Protein 3MGG (pdb70)

Radius of gyration: 24.89 Å; Cα contacts (8 Å, |Δi|>4): 1044; chains: 2; bounding box: 44×54×72 Å

Organism: Methanosarcina mazei (strain ATCC BAA-159 / DSM 3647 / Goe1 / Go1 / JCM 11833 / OCM 88) (NCBI:txid192952)

Solvent-accessible surface area: 22513 Å² total

Structure (mmCIF, N/CA/C/O backbone):
data_3MGG
#
_entry.id   3MGG
#
_cell.length_a   46.805
_cell.length_b   56.019
_cell.length_c   234.607
_cell.angle_alpha   90.00
_cell.angle_beta   90.00
_cell.angle_gamma   90.00
#
_symmetry.space_group_name_H-M   'P 21 21 21'
#
loop_
_entity.id
_entity.type
_entity.pdbx_description
1 polymer Methyltransferase
2 water water
#
loop_
_atom_site.group_PDB
_atom_site.id
_atom_site.type_symbol
_atom_site.label_atom_id
_atom_site.label_alt_id
_atom_site.label_comp_id
_atom_site.label_asym_id
_atom_site.label_entity_id
_atom_site.label_seq_id
_atom_site.pdbx_PDB_ins_code
_atom_site.Cartn_x
_atom_site.Cartn_y
_atom_site.Cartn_z
_atom_site.occupancy
_atom_site.B_iso_or_equiv
_atom_site.auth_seq_id
_atom_site.auth_comp_id
_atom_site.auth_asym_id
_atom_site.auth_atom_id
_atom_site.pdbx_PDB_model_num
ATOM 1 N N . GLU A 1 23 ? 14.537 37.710 40.450 1.00 41.11 21 GLU A N 1
ATOM 2 C CA . GLU A 1 23 ? 14.979 37.622 39.023 1.00 40.13 21 GLU A CA 1
ATOM 3 C C . GLU A 1 23 ? 13.785 37.412 38.125 1.00 38.56 21 GLU A C 1
ATOM 4 O O . GLU A 1 23 ? 12.690 37.890 38.416 1.00 37.18 21 GLU A O 1
ATOM 5 N N . THR A 1 24 ? 13.976 36.694 37.028 1.00 39.40 22 THR A N 1
ATOM 6 C CA . THR A 1 24 ? 12.855 36.466 36.133 1.00 38.82 22 THR A CA 1
ATOM 7 C C . THR A 1 24 ? 11.735 35.654 36.774 1.00 36.54 22 THR A C 1
ATOM 8 O O . THR A 1 24 ? 10.576 35.909 36.479 1.00 36.25 22 THR A O 1
ATOM 12 N N . LEU A 1 25 ? 12.056 34.696 37.645 1.00 35.41 23 LEU A N 1
ATOM 13 C CA . LEU A 1 25 ? 10.997 33.914 38.280 1.00 33.05 23 LEU A CA 1
ATOM 14 C C . LEU A 1 25 ? 10.262 34.823 39.264 1.00 30.24 23 LEU A C 1
ATOM 15 O O . LEU A 1 25 ? 9.038 34.793 39.353 1.00 28.66 23 LEU A O 1
ATOM 20 N N . GLU A 1 26 ? 11.014 35.636 40.000 1.00 29.60 24 GLU A N 1
ATOM 21 C CA . GLU A 1 26 ? 10.413 36.571 40.938 1.00 28.36 24 GLU A CA 1
ATOM 22 C C . GLU A 1 26 ? 9.511 37.545 40.181 1.00 27.88 24 GLU A C 1
ATOM 23 O O . GLU A 1 26 ? 8.398 37.843 40.615 1.00 27.40 24 GLU A O 1
ATOM 29 N N . LYS A 1 27 ? 9.990 38.035 39.043 1.00 26.11 25 LYS A N 1
ATOM 30 C CA . LYS A 1 27 ? 9.200 38.966 38.251 1.00 27.77 25 LYS A CA 1
ATOM 31 C C . LYS A 1 27 ? 8.071 38.246 37.524 1.00 25.88 25 LYS A C 1
ATOM 32 O O . LYS A 1 27 ? 6.967 38.768 37.410 1.00 25.72 25 LYS A O 1
ATOM 38 N N . LEU A 1 28 ? 8.345 37.043 37.037 1.00 22.54 26 LEU A N 1
ATOM 39 C CA . LEU A 1 28 ? 7.330 36.279 36.326 1.00 21.31 26 LEU A CA 1
ATOM 40 C C . LEU A 1 28 ? 6.101 36.022 37.193 1.00 18.37 26 LEU A C 1
ATOM 41 O O . LEU A 1 28 ? 4.973 36.216 36.754 1.00 18.85 26 LEU A O 1
ATOM 46 N N . LEU A 1 29 ? 6.318 35.605 38.433 1.00 15.58 27 LEU A N 1
ATOM 47 C CA . LEU A 1 29 ? 5.193 35.282 39.299 1.00 16.06 27 LEU A CA 1
ATOM 48 C C . LEU A 1 29 ? 4.634 36.389 40.181 1.00 16.65 27 LEU A C 1
ATOM 49 O O . LEU A 1 29 ? 3.451 36.367 40.521 1.00 17.37 27 LEU A O 1
ATOM 54 N N . HIS A 1 30 ? 5.459 37.365 40.536 1.00 18.63 28 HIS A N 1
ATOM 55 C CA . HIS A 1 30 ? 5.003 38.396 41.462 1.00 21.43 28 HIS A CA 1
ATOM 56 C C . HIS A 1 30 ? 4.916 39.837 40.988 1.00 23.51 28 HIS A C 1
ATOM 57 O O . HIS A 1 30 ? 4.401 40.687 41.711 1.00 24.95 28 HIS A O 1
ATOM 64 N N . HIS A 1 31 ? 5.396 40.114 39.783 1.00 25.75 29 HIS A N 1
ATOM 65 C CA . HIS A 1 31 ? 5.392 41.478 39.266 1.00 28.08 29 HIS A CA 1
ATOM 66 C C . HIS A 1 31 ? 4.054 42.204 39.353 1.00 28.26 29 HIS A C 1
ATOM 67 O O . HIS A 1 31 ? 4.011 43.388 39.689 1.00 30.03 29 HIS A O 1
ATOM 74 N N . ASP A 1 32 ? 2.968 41.497 39.068 1.00 27.89 30 ASP A N 1
ATOM 75 C CA . ASP A 1 32 ? 1.647 42.105 39.084 1.00 27.61 30 ASP A CA 1
ATOM 76 C C . ASP A 1 32 ? 0.886 42.037 40.408 1.00 26.94 30 ASP A C 1
ATOM 77 O O . ASP A 1 32 ? -0.236 42.533 40.504 1.00 28.59 30 ASP A O 1
ATOM 82 N N . THR A 1 33 ? 1.473 41.427 41.432 1.00 25.18 31 THR A N 1
ATOM 83 C CA . THR A 1 33 ? 0.790 41.377 42.718 1.00 23.94 31 THR A CA 1
ATOM 84 C C . THR A 1 33 ? 1.212 42.583 43.543 1.00 23.03 31 THR A C 1
ATOM 85 O O . THR A 1 33 ? 2.156 42.527 44.328 1.00 20.75 31 THR A O 1
ATOM 89 N N . VAL A 1 34 ? 0.503 43.681 43.321 1.00 22.63 32 VAL A N 1
ATOM 90 C CA . VAL A 1 34 ? 0.748 44.936 44.004 1.00 22.65 32 VAL A CA 1
ATOM 91 C C . VAL A 1 34 ? -0.613 45.438 44.440 1.00 22.82 32 VAL A C 1
ATOM 92 O O . VAL A 1 34 ? -1.468 45.737 43.608 1.00 24.73 32 VAL A O 1
ATOM 96 N N . TYR A 1 35 ? -0.809 45.515 45.749 1.00 19.52 33 TYR A N 1
ATOM 97 C CA . TYR A 1 35 ? -2.066 45.960 46.332 1.00 20.51 33 TYR A CA 1
ATOM 98 C C . TYR A 1 35 ? -2.026 47.449 46.656 1.00 22.05 33 TYR A C 1
ATOM 99 O O . TYR A 1 35 ? -0.956 48.059 46.681 1.00 21.59 33 TYR A O 1
ATOM 108 N N . PRO A 1 36 ? -3.199 48.056 46.903 1.00 22.76 34 PRO A N 1
ATOM 109 C CA . PRO A 1 36 ? -3.264 49.481 47.231 1.00 22.68 34 PRO A CA 1
ATOM 110 C C . PRO A 1 36 ? -2.522 49.736 48.540 1.00 22.42 34 PRO A C 1
ATOM 111 O O . PRO A 1 36 ? -2.388 48.840 49.370 1.00 20.99 34 PRO A O 1
ATOM 115 N N . PRO A 1 37 ? -2.032 50.965 48.742 1.00 22.53 35 PRO A N 1
ATOM 116 C CA . PRO A 1 37 ? -1.314 51.274 49.980 1.00 21.91 35 PRO A CA 1
ATOM 117 C C . PRO A 1 37 ? -2.247 51.093 51.169 1.00 20.72 35 PRO A C 1
ATOM 118 O O . PRO A 1 37 ? -3.416 51.468 51.101 1.00 23.20 35 PRO A O 1
ATOM 122 N N . GLY A 1 38 ? -1.736 50.494 52.242 1.00 20.22 36 GLY A N 1
ATOM 123 C CA . GLY A 1 38 ? -2.533 50.289 53.438 1.00 18.41 36 GLY A CA 1
ATOM 124 C C . GLY A 1 38 ? -3.438 49.071 53.456 1.00 17.33 36 GLY A C 1
ATOM 125 O O . GLY A 1 38 ? -4.141 48.837 54.436 1.00 19.16 36 GLY A O 1
ATOM 126 N N . ALA A 1 39 ? -3.426 48.286 52.388 1.00 16.43 37 ALA A N 1
ATOM 127 C CA . ALA A 1 39 ? -4.269 47.101 52.324 1.00 15.14 37 ALA A CA 1
ATOM 128 C C . ALA A 1 39 ? -3.855 46.059 53.363 1.00 16.15 37 ALA A C 1
ATOM 129 O O . ALA A 1 39 ? -2.663 45.849 53.610 1.00 15.85 37 ALA A O 1
ATOM 131 N N . LYS A 1 40 ? -4.848 45.428 53.982 1.00 13.92 38 LYS A N 1
ATOM 132 C CA . LYS A 1 40 ? -4.604 44.391 54.973 1.00 15.38 38 LYS A CA 1
ATOM 133 C C . LYS A 1 40 ? -4.568 43.089 54.185 1.00 14.08 38 LYS A C 1
ATOM 134 O O . LYS A 1 40 ? -5.585 42.635 53.657 1.00 12.48 38 LYS A O 1
ATOM 140 N N . VAL A 1 41 ? -3.384 42.503 54.102 1.00 12.82 39 VAL A N 1
ATOM 141 C CA . VAL A 1 41 ? -3.200 41.290 53.316 1.00 12.96 39 VAL A CA 1
ATOM 142 C C . VAL A 1 41 ? -2.814 40.078 54.153 1.00 13.90 39 VAL A C 1
ATOM 143 O O . VAL A 1 41 ? -1.920 40.150 54.992 1.00 15.12 39 VAL A O 1
ATOM 147 N N . LEU A 1 42 ? -3.510 38.969 53.930 1.00 14.55 40 LEU A N 1
ATOM 148 C CA . LEU A 1 42 ? -3.208 37.738 54.642 1.00 13.55 40 LEU A CA 1
ATOM 149 C C . LEU A 1 42 ? -2.480 36.789 53.697 1.00 13.31 40 LEU A C 1
ATOM 150 O O . LEU A 1 42 ? -3.005 36.451 52.635 1.00 11.86 40 LEU A O 1
ATOM 155 N N . GLU A 1 43 ? -1.263 36.395 54.064 1.00 13.39 41 GLU A N 1
ATOM 156 C CA . GLU A 1 43 ? -0.507 35.436 53.269 1.00 15.09 41 GLU A CA 1
ATOM 157 C C . GLU A 1 43 ? -0.774 34.097 53.961 1.00 16.98 41 GLU A C 1
ATOM 158 O O . GLU A 1 43 ? -0.275 33.850 55.056 1.00 16.15 41 GLU A O 1
ATOM 164 N N . ALA A 1 44 ? -1.572 33.254 53.307 1.00 18.64 42 ALA A N 1
ATOM 165 C CA . ALA A 1 44 ? -1.996 31.944 53.818 1.00 21.51 42 ALA A CA 1
ATOM 166 C C . ALA A 1 44 ? -0.957 30.988 54.411 1.00 23.65 42 ALA A C 1
ATOM 167 O O . ALA A 1 44 ? -1.076 30.583 55.560 1.00 30.19 42 ALA A O 1
ATOM 169 N N . GLY A 1 45 ? 0.036 30.589 53.631 1.00 25.02 43 GLY A N 1
ATOM 170 C CA . GLY A 1 45 ? 1.039 29.674 54.154 1.00 20.89 43 GLY A CA 1
ATOM 171 C C . GLY A 1 45 ? 2.416 30.154 53.758 1.00 20.73 43 GLY A C 1
ATOM 172 O O . GLY A 1 45 ? 2.993 29.680 52.779 1.00 20.68 43 GLY A O 1
ATOM 173 N N . CYS A 1 46 ? 2.949 31.091 54.533 1.00 17.60 44 CYS A N 1
ATOM 174 C CA . CYS A 1 46 ? 4.249 31.688 54.250 1.00 17.36 44 CYS A CA 1
ATOM 175 C C . CYS A 1 46 ? 5.436 30.744 54.351 1.00 17.76 44 CYS A C 1
ATOM 176 O O . CYS A 1 46 ? 6.504 31.036 53.817 1.00 18.29 44 CYS A O 1
ATOM 179 N N . GLY A 1 47 ? 5.260 29.629 55.050 1.00 18.35 45 GLY A N 1
ATOM 180 C CA . GLY A 1 47 ? 6.353 28.689 55.198 1.00 19.25 45 GLY A CA 1
ATOM 181 C C . GLY A 1 47 ? 7.594 29.370 55.743 1.00 19.63 45 GLY A C 1
ATOM 182 O O . GLY A 1 47 ? 7.557 29.984 56.807 1.00 19.04 45 GLY A O 1
ATOM 183 N N . ILE A 1 48 ? 8.683 29.279 54.986 1.00 20.57 46 ILE A N 1
ATOM 184 C CA . ILE A 1 48 ? 9.977 29.849 55.355 1.00 22.34 46 ILE A CA 1
ATOM 185 C C . ILE A 1 48 ? 10.157 31.332 54.982 1.00 21.94 46 ILE A C 1
ATOM 186 O O . ILE A 1 48 ? 11.237 31.906 55.151 1.00 19.34 46 ILE A O 1
ATOM 191 N N . GLY A 1 49 ? 9.094 31.951 54.479 1.00 20.92 47 GLY A N 1
ATOM 192 C CA . GLY A 1 49 ? 9.162 33.359 54.123 1.00 19.03 47 GLY A CA 1
ATOM 193 C C . GLY A 1 49 ? 9.738 33.667 52.757 1.00 19.85 47 GLY A C 1
ATOM 194 O O . GLY A 1 49 ? 10.012 34.827 52.443 1.00 19.63 47 GLY A O 1
ATOM 195 N N . ALA A 1 50 ? 9.915 32.638 51.936 1.00 18.36 48 ALA A N 1
ATOM 196 C CA . ALA A 1 50 ? 10.467 32.819 50.597 1.00 19.23 48 ALA A CA 1
ATOM 197 C C . ALA A 1 50 ? 9.659 33.821 49.759 1.00 19.74 48 ALA A C 1
ATOM 198 O O . ALA A 1 50 ? 10.235 34.678 49.085 1.00 21.06 48 ALA A O 1
ATOM 200 N N . GLN A 1 51 ? 8.332 33.716 49.791 1.00 17.23 49 GLN A N 1
ATOM 201 C CA . GLN A 1 51 ? 7.497 34.640 49.031 1.00 17.31 49 GLN A CA 1
ATOM 202 C C . GLN A 1 51 ? 7.144 35.867 49.862 1.00 17.34 49 GLN A C 1
ATOM 203 O O . GLN A 1 51 ? 6.790 36.912 49.316 1.00 16.00 49 GLN A O 1
ATOM 209 N N . THR A 1 52 ? 7.236 35.734 51.181 1.00 16.48 50 THR A N 1
ATOM 210 C CA . THR A 1 52 ? 6.927 36.841 52.078 1.00 16.22 50 THR A CA 1
ATOM 211 C C . THR A 1 52 ? 7.832 38.029 51.747 1.00 17.02 50 THR A C 1
ATOM 212 O O . THR A 1 52 ? 7.363 39.156 51.612 1.00 17.45 50 THR A O 1
ATOM 216 N N . VAL A 1 53 ? 9.129 37.769 51.611 1.00 17.08 51 VAL A N 1
ATOM 217 C CA . VAL A 1 53 ? 10.082 38.827 51.289 1.00 18.37 51 VAL A CA 1
ATOM 218 C C . VAL A 1 53 ? 9.706 39.568 50.003 1.00 18.43 51 VAL A C 1
ATOM 219 O O . VAL A 1 53 ? 9.727 40.800 49.960 1.00 19.54 51 VAL A O 1
ATOM 223 N N . ILE A 1 54 ? 9.353 38.818 48.964 1.00 15.81 52 ILE A N 1
ATOM 224 C CA . ILE A 1 54 ? 8.969 39.407 47.680 1.00 17.31 52 ILE A CA 1
ATOM 225 C C . ILE A 1 54 ? 7.674 40.208 47.806 1.00 15.60 52 ILE A C 1
ATOM 226 O O . ILE A 1 54 ? 7.565 41.329 47.303 1.00 16.74 52 ILE A O 1
ATOM 231 N N . LEU A 1 55 ? 6.694 39.619 48.480 1.00 14.62 53 LEU A N 1
ATOM 232 C CA . LEU A 1 55 ? 5.400 40.255 48.684 1.00 14.34 53 LEU A CA 1
ATOM 233 C C . LEU A 1 55 ? 5.552 41.575 49.447 1.00 14.93 53 LEU A C 1
ATOM 234 O O . LEU A 1 55 ? 4.943 42.585 49.086 1.00 15.29 53 LEU A O 1
ATOM 239 N N . ALA A 1 56 ? 6.377 41.561 50.490 1.00 14.69 54 ALA A N 1
ATOM 240 C CA . ALA A 1 56 ? 6.606 42.746 51.318 1.00 15.66 54 ALA A CA 1
ATOM 241 C C . ALA A 1 56 ? 7.348 43.859 50.582 1.00 17.57 54 ALA A C 1
ATOM 242 O O . ALA A 1 56 ? 7.026 45.038 50.737 1.00 17.49 54 ALA A O 1
ATOM 244 N N . LYS A 1 57 ? 8.349 43.491 49.789 1.00 18.88 55 LYS A N 1
ATOM 245 C CA . LYS A 1 57 ? 9.105 44.490 49.049 1.00 20.57 55 LYS A CA 1
ATOM 246 C C . LYS A 1 57 ? 8.252 45.113 47.954 1.00 19.14 55 LYS A C 1
ATOM 247 O O . LYS A 1 57 ? 8.420 46.287 47.628 1.00 19.79 55 LYS A O 1
ATOM 253 N N . ASN A 1 58 ? 7.331 44.337 47.390 1.00 17.89 56 ASN A N 1
ATOM 254 C CA . ASN A 1 58 ? 6.461 44.861 46.343 1.00 17.84 56 ASN A CA 1
ATOM 255 C C . ASN A 1 58 ? 5.354 45.707 46.939 1.00 17.53 56 ASN A C 1
ATOM 256 O O . ASN A 1 58 ? 4.795 46.567 46.258 1.00 17.08 56 ASN A O 1
ATOM 261 N N . ASN A 1 59 ? 5.045 45.451 48.209 1.00 16.00 57 ASN A N 1
ATOM 262 C CA . ASN A 1 59 ? 3.989 46.159 48.925 1.00 17.23 57 ASN A CA 1
ATOM 263 C C . ASN A 1 59 ? 4.453 46.684 50.280 1.00 15.96 57 ASN A C 1
ATOM 264 O O . ASN A 1 59 ? 3.982 46.234 51.324 1.00 15.87 57 ASN A O 1
ATOM 269 N N . PRO A 1 60 ? 5.366 47.662 50.276 1.00 18.12 58 PRO A N 1
ATOM 270 C CA . PRO A 1 60 ? 5.923 48.272 51.489 1.00 17.00 58 PRO A CA 1
ATOM 271 C C . PRO A 1 60 ? 4.881 48.914 52.401 1.00 17.14 58 PRO A C 1
ATOM 272 O O . PRO A 1 60 ? 5.079 49.005 53.612 1.00 16.97 58 PRO A O 1
ATOM 276 N N . ASP A 1 61 ? 3.776 49.369 51.820 1.00 18.13 59 ASP A N 1
ATOM 277 C CA . ASP A 1 61 ? 2.736 50.018 52.609 1.00 18.40 59 ASP A CA 1
ATOM 278 C C . ASP A 1 61 ? 1.552 49.133 52.958 1.00 17.89 59 ASP A C 1
ATOM 279 O O . ASP A 1 61 ? 0.548 49.609 53.484 1.00 18.59 59 ASP A O 1
ATOM 284 N N . ALA A 1 62 ? 1.659 47.845 52.668 1.00 18.70 60 ALA A N 1
ATOM 285 C CA . ALA A 1 62 ? 0.575 46.942 53.009 1.00 17.74 60 ALA A CA 1
ATOM 286 C C . ALA A 1 62 ? 0.787 46.475 54.440 1.00 18.54 60 ALA A C 1
ATOM 287 O O . ALA A 1 62 ? 1.896 46.559 54.975 1.00 16.65 60 ALA A O 1
ATOM 289 N N . GLU A 1 63 ? -0.293 46.018 55.065 1.00 18.96 61 GLU A N 1
ATOM 290 C CA . GLU A 1 63 ? -0.245 45.476 56.418 1.00 19.31 61 GLU A CA 1
ATOM 291 C C . GLU A 1 63 ? -0.336 43.979 56.165 1.00 18.95 61 GLU A C 1
ATOM 292 O O . GLU A 1 63 ? -1.418 43.436 55.957 1.00 16.87 61 GLU A O 1
ATOM 298 N N . ILE A 1 64 ? 0.810 43.314 56.173 1.00 17.96 62 ILE A N 1
ATOM 299 C CA . ILE A 1 64 ? 0.832 41.895 55.883 1.00 15.88 62 ILE A CA 1
ATOM 300 C C . ILE A 1 64 ? 0.808 40.992 57.102 1.00 14.98 62 ILE A C 1
ATOM 301 O O . ILE A 1 64 ? 1.610 41.140 58.024 1.00 15.00 62 ILE A O 1
ATOM 306 N N . THR A 1 65 ? -0.148 40.073 57.109 1.00 13.09 63 THR A N 1
ATOM 307 C CA . THR A 1 65 ? -0.250 39.101 58.178 1.00 14.10 63 THR A CA 1
ATOM 308 C C . THR A 1 65 ? 0.128 37.795 57.487 1.00 14.00 63 THR A C 1
ATOM 309 O O . THR A 1 65 ? -0.539 37.381 56.544 1.00 14.09 63 THR A O 1
ATOM 313 N N . SER A 1 66 ? 1.212 37.170 57.930 1.00 13.52 64 SER A N 1
ATOM 314 C CA . SER A 1 66 ? 1.671 35.924 57.319 1.00 13.72 64 SER A CA 1
ATOM 315 C C . SER A 1 66 ? 1.529 34.762 58.295 1.00 13.40 64 SER A C 1
ATOM 316 O O . SER A 1 66 ? 2.108 34.772 59.382 1.00 14.15 64 SER A O 1
ATOM 319 N N . ILE A 1 67 ? 0.754 33.757 57.905 1.00 13.43 65 ILE A N 1
ATOM 320 C CA . ILE A 1 67 ? 0.536 32.622 58.788 1.00 12.61 65 ILE A CA 1
ATOM 321 C C . ILE A 1 67 ? 1.099 31.316 58.271 1.00 12.24 65 ILE A C 1
ATOM 322 O O . ILE A 1 67 ? 1.328 31.133 57.077 1.00 9.67 65 ILE A O 1
ATOM 327 N N . ASP A 1 68 ? 1.323 30.408 59.208 1.00 15.42 66 ASP A N 1
ATOM 328 C CA . ASP A 1 68 ? 1.802 29.082 58.892 1.00 16.39 66 ASP A CA 1
ATOM 329 C C . ASP A 1 68 ? 1.463 28.236 60.098 1.00 15.97 66 ASP A C 1
ATOM 330 O O . ASP A 1 68 ? 1.374 28.744 61.213 1.00 15.90 66 ASP A O 1
ATOM 335 N N . ILE A 1 69 ? 1.257 26.949 59.873 1.00 15.74 67 ILE A N 1
ATOM 336 C CA . ILE A 1 69 ? 0.915 26.033 60.953 1.00 16.63 67 ILE A CA 1
ATOM 337 C C . ILE A 1 69 ? 2.107 25.762 61.875 1.00 17.15 67 ILE A C 1
ATOM 338 O O . ILE A 1 69 ? 1.936 25.405 63.046 1.00 16.38 67 ILE A O 1
ATOM 343 N N . SER A 1 70 ? 3.311 25.951 61.346 1.00 17.31 68 SER A N 1
ATOM 344 C CA . SER A 1 70 ? 4.532 25.658 62.089 1.00 19.01 68 SER A CA 1
ATOM 345 C C . SER A 1 70 ? 5.356 26.805 62.674 1.00 20.43 68 SER A C 1
ATOM 346 O O . SER A 1 70 ? 5.817 27.693 61.952 1.00 18.38 68 SER A O 1
ATOM 349 N N . PRO A 1 71 ? 5.566 26.785 64.000 1.00 22.09 69 PRO A N 1
ATOM 350 C CA . PRO A 1 71 ? 6.347 27.818 64.687 1.00 22.70 69 PRO A CA 1
ATOM 351 C C . PRO A 1 71 ? 7.790 27.857 64.179 1.00 23.76 69 PRO A C 1
ATOM 352 O O . PRO A 1 71 ? 8.395 28.924 64.096 1.00 24.16 69 PRO A O 1
ATOM 356 N N . GLU A 1 72 ? 8.338 26.692 63.840 1.00 25.53 70 GLU A N 1
ATOM 357 C CA . GLU A 1 72 ? 9.711 26.626 63.345 1.00 26.32 70 GLU A CA 1
ATOM 358 C C . GLU A 1 72 ? 9.857 27.325 62.003 1.00 24.13 70 GLU A C 1
ATOM 359 O O . GLU A 1 72 ? 10.828 28.045 61.778 1.00 23.39 70 GLU A O 1
ATOM 365 N N . SER A 1 73 ? 8.898 27.112 61.109 1.00 23.46 71 SER A N 1
ATOM 366 C CA . SER A 1 73 ? 8.937 27.770 59.808 1.00 22.17 71 SER A CA 1
ATOM 367 C C . SER A 1 73 ? 8.812 29.276 60.013 1.00 22.01 71 SER A C 1
ATOM 368 O O . SER A 1 73 ? 9.478 30.066 59.334 1.00 22.42 71 SER A O 1
ATOM 371 N N . LEU A 1 74 ? 7.955 29.666 60.953 1.00 20.57 72 LEU A N 1
ATOM 372 C CA . LEU A 1 74 ? 7.737 31.075 61.258 1.00 20.16 72 LEU A CA 1
ATOM 373 C C . LEU A 1 74 ? 8.989 31.745 61.795 1.00 22.06 72 LEU A C 1
ATOM 374 O O . LEU A 1 74 ? 9.219 32.934 61.559 1.00 19.45 72 LEU A O 1
ATOM 379 N N . GLU A 1 75 ? 9.801 30.986 62.520 1.00 23.13 73 GLU A N 1
ATOM 380 C CA . GLU A 1 75 ? 11.032 31.535 63.063 1.00 25.81 73 GLU A CA 1
ATOM 381 C C . GLU A 1 75 ? 12.018 31.785 61.926 1.00 24.52 73 GLU A C 1
ATOM 382 O O . GLU A 1 75 ? 12.725 32.794 61.911 1.00 25.29 73 GLU A O 1
ATOM 388 N N . LYS A 1 76 ? 12.062 30.870 60.964 1.00 24.51 74 LYS A N 1
ATOM 389 C CA . LYS A 1 76 ? 12.964 31.032 59.832 1.00 23.97 74 LYS A CA 1
ATOM 390 C C . LYS A 1 76 ? 12.475 32.164 58.927 1.00 23.24 74 LYS A C 1
ATOM 391 O O . LYS A 1 76 ? 13.277 32.859 58.300 1.00 21.97 74 LYS A O 1
ATOM 397 N N . ALA A 1 77 ? 11.158 32.346 58.865 1.00 20.81 75 ALA A N 1
ATOM 398 C CA . ALA A 1 77 ? 10.575 33.404 58.041 1.00 20.67 75 ALA A CA 1
ATOM 399 C C . ALA A 1 77 ? 10.896 34.757 58.662 1.00 20.81 75 ALA A C 1
ATOM 400 O O . ALA A 1 77 ? 11.191 35.719 57.955 1.00 20.84 75 ALA A O 1
ATOM 402 N N . ARG A 1 78 ? 10.840 34.826 59.988 1.00 21.73 76 ARG A N 1
ATOM 403 C CA . ARG A 1 78 ? 11.142 36.064 60.695 1.00 24.36 76 ARG A CA 1
ATOM 404 C C . ARG A 1 78 ? 12.584 36.473 60.413 1.00 24.77 76 ARG A C 1
ATOM 405 O O . ARG A 1 78 ? 12.864 37.636 60.122 1.00 23.87 76 ARG A O 1
ATOM 413 N N . GLU A 1 79 ? 13.497 35.511 60.496 1.00 25.38 77 GLU A N 1
ATOM 414 C CA . GLU A 1 79 ? 14.904 35.790 60.245 1.00 27.49 77 GLU A CA 1
ATOM 415 C C . GLU A 1 79 ? 15.104 36.270 58.813 1.00 26.23 77 GLU A C 1
ATOM 416 O O . GLU A 1 79 ? 15.937 37.135 58.550 1.00 25.70 77 GLU A O 1
ATOM 422 N N . ASN A 1 80 ? 14.322 35.709 57.895 1.00 23.87 78 ASN A N 1
ATOM 423 C CA . ASN A 1 80 ? 14.398 36.068 56.487 1.00 23.33 78 ASN A CA 1
ATOM 424 C C . ASN A 1 80 ? 13.954 37.521 56.276 1.00 22.66 78 ASN A C 1
ATOM 425 O O . ASN A 1 80 ? 14.624 38.290 55.583 1.00 22.22 78 ASN A O 1
ATOM 430 N N . THR A 1 81 ? 12.834 37.904 56.882 1.00 22.24 79 THR A N 1
ATOM 431 C CA . THR A 1 81 ? 12.346 39.270 56.729 1.00 21.42 79 THR A CA 1
ATOM 432 C C . THR A 1 81 ? 13.236 40.282 57.447 1.00 22.79 79 THR A C 1
ATOM 433 O O . THR A 1 81 ? 13.425 41.394 56.958 1.00 22.61 79 THR A O 1
ATOM 437 N N . GLU A 1 82 ? 13.786 39.902 58.596 1.00 22.87 80 GLU A N 1
ATOM 438 C CA . GLU A 1 82 ? 14.664 40.808 59.333 1.00 27.02 80 GLU A CA 1
ATOM 439 C C . GLU A 1 82 ? 15.930 41.032 58.518 1.00 27.55 80 GLU A C 1
ATOM 440 O O . GLU A 1 82 ? 16.443 42.149 58.436 1.00 27.07 80 GLU A O 1
ATOM 446 N N . LYS A 1 83 ? 16.416 39.956 57.910 1.00 27.72 81 LYS A N 1
ATOM 447 C CA . LYS A 1 83 ? 17.612 39.996 57.078 1.00 28.57 81 LYS A CA 1
ATOM 448 C C . LYS A 1 83 ? 17.419 40.963 55.911 1.00 27.71 81 LYS A C 1
ATOM 449 O O . LYS A 1 83 ? 18.386 41.507 55.374 1.00 27.69 81 LYS A O 1
ATOM 455 N N . ASN A 1 84 ? 16.165 41.171 55.523 1.00 25.04 82 ASN A N 1
ATOM 456 C CA . ASN A 1 84 ? 15.845 42.058 54.413 1.00 24.10 82 ASN A CA 1
ATOM 457 C C . ASN A 1 84 ? 15.289 43.406 54.859 1.00 24.46 82 ASN A C 1
ATOM 458 O O . ASN A 1 84 ? 14.771 44.173 54.043 1.00 24.81 82 ASN A O 1
ATOM 463 N N . GLY A 1 85 ? 15.398 43.684 56.155 1.00 22.90 83 GLY A N 1
ATOM 464 C CA . GLY A 1 85 ? 14.929 44.949 56.696 1.00 22.92 83 GLY A CA 1
ATOM 465 C C . GLY A 1 85 ? 13.447 45.235 56.545 1.00 22.27 83 GLY A C 1
ATOM 466 O O . GLY A 1 85 ? 13.033 46.394 56.554 1.00 22.17 83 GLY A O 1
ATOM 467 N N . ILE A 1 86 ? 12.645 44.183 56.412 1.00 21.02 84 ILE A N 1
ATOM 468 C CA . ILE A 1 86 ? 11.200 44.326 56.266 1.00 19.06 84 ILE A CA 1
ATOM 469 C C . ILE A 1 86 ? 10.563 44.656 57.612 1.00 18.01 84 ILE A C 1
ATOM 470 O O . ILE A 1 86 ? 10.889 44.040 58.629 1.00 18.88 84 ILE A O 1
ATOM 475 N N . LYS A 1 87 ? 9.643 45.619 57.612 1.00 17.18 85 LYS A N 1
ATOM 476 C CA . LYS A 1 87 ? 8.988 46.064 58.841 1.00 18.20 85 LYS A CA 1
ATOM 477 C C . LYS A 1 87 ? 7.467 45.932 58.868 1.00 17.37 85 LYS A C 1
ATOM 478 O O . LYS A 1 87 ? 6.843 46.181 59.898 1.00 16.13 85 LYS A O 1
ATOM 484 N N . ASN A 1 88 ? 6.863 45.537 57.754 1.00 15.04 86 ASN A N 1
ATOM 485 C CA . ASN A 1 88 ? 5.407 45.463 57.700 1.00 16.65 86 ASN A CA 1
ATOM 486 C C . ASN A 1 88 ? 4.777 44.081 57.702 1.00 16.23 86 ASN A C 1
ATOM 487 O O . ASN A 1 88 ? 3.654 43.910 57.221 1.00 15.78 86 ASN A O 1
ATOM 492 N N . VAL A 1 89 ? 5.482 43.103 58.257 1.00 15.69 87 VAL A N 1
ATOM 493 C CA . VAL A 1 89 ? 4.961 41.746 58.299 1.00 14.51 87 VAL A CA 1
ATOM 494 C C . VAL A 1 89 ? 4.850 41.203 59.715 1.00 15.30 87 VAL A C 1
ATOM 495 O O . VAL A 1 89 ? 5.801 41.270 60.492 1.00 16.51 87 VAL A O 1
ATOM 499 N N . LYS A 1 90 ? 3.674 40.687 60.049 1.00 12.44 88 LYS A N 1
ATOM 500 C CA . LYS A 1 90 ? 3.453 40.072 61.349 1.00 15.27 88 LYS A CA 1
ATOM 501 C C . LYS A 1 90 ? 3.275 38.576 61.093 1.00 14.72 88 LYS A C 1
ATOM 502 O O . LYS A 1 90 ? 2.390 38.178 60.329 1.00 15.67 88 LYS A O 1
ATOM 508 N N . PHE A 1 91 ? 4.119 37.755 61.719 1.00 14.06 89 PHE A N 1
ATOM 509 C CA . PHE A 1 91 ? 4.055 36.300 61.562 1.00 14.75 89 PHE A CA 1
ATOM 510 C C . PHE A 1 91 ? 3.243 35.663 62.691 1.00 15.70 89 PHE A C 1
ATOM 511 O O . PHE A 1 91 ? 3.615 35.750 63.867 1.00 14.94 89 PHE A O 1
ATOM 519 N N . LEU A 1 92 ? 2.138 35.022 62.325 1.00 15.01 90 LEU A N 1
ATOM 520 C CA . LEU A 1 92 ? 1.259 34.387 63.302 1.00 16.50 90 LEU A CA 1
ATOM 521 C C . LEU A 1 92 ? 1.090 32.900 63.036 1.00 16.26 90 LEU A C 1
ATOM 522 O O . LEU A 1 92 ? 0.984 32.480 61.886 1.00 13.97 90 LEU A O 1
ATOM 527 N N . GLN A 1 93 ? 1.082 32.103 64.100 1.00 16.99 91 GLN A N 1
ATOM 528 C CA . GLN A 1 93 ? 0.876 30.670 63.942 1.00 17.41 91 GLN A CA 1
ATOM 529 C C . GLN A 1 93 ? -0.633 30.517 63.823 1.00 15.93 91 GLN A C 1
ATOM 530 O O . GLN A 1 93 ? -1.374 31.000 64.682 1.00 15.85 91 GLN A O 1
ATOM 536 N N . ALA A 1 94 ? -1.087 29.870 62.753 1.00 14.42 92 ALA A N 1
ATOM 537 C CA . ALA A 1 94 ? -2.515 29.677 62.535 1.00 14.12 92 ALA A CA 1
ATOM 538 C C . ALA A 1 94 ? -2.792 28.484 61.627 1.00 14.12 92 ALA A C 1
ATOM 539 O O . ALA A 1 94 ? -1.932 28.068 60.855 1.00 11.80 92 ALA A O 1
ATOM 541 N N . ASN A 1 95 ? -4.014 27.965 61.725 1.00 14.51 93 ASN A N 1
ATOM 542 C CA . ASN A 1 95 ? -4.472 26.810 60.951 1.00 14.35 93 ASN A CA 1
ATOM 543 C C . ASN A 1 95 ? -5.542 27.263 59.956 1.00 15.18 93 ASN A C 1
ATOM 544 O O . ASN A 1 95 ? -6.595 27.756 60.361 1.00 15.60 93 ASN A O 1
ATOM 549 N N . ILE A 1 96 ? -5.285 27.081 58.663 1.00 15.81 94 ILE A N 1
ATOM 550 C CA . ILE A 1 96 ? -6.235 27.488 57.627 1.00 18.99 94 ILE A CA 1
ATOM 551 C C . ILE A 1 96 ? -7.669 27.010 57.842 1.00 19.76 94 ILE A C 1
ATOM 552 O O . ILE A 1 96 ? -8.622 27.735 57.541 1.00 21.40 94 ILE A O 1
ATOM 557 N N . PHE A 1 97 ? -7.826 25.800 58.368 1.00 17.93 95 PHE A N 1
ATOM 558 C CA . PHE A 1 97 ? -9.158 25.238 58.598 1.00 19.91 95 PHE A CA 1
ATOM 559 C C . PHE A 1 97 ? -9.861 25.713 59.870 1.00 20.64 95 PHE A C 1
ATOM 560 O O . PHE A 1 97 ? -11.023 25.383 60.107 1.00 23.17 95 PHE A O 1
ATOM 568 N N . SER A 1 98 ? -9.156 26.483 60.692 1.00 19.57 96 SER A N 1
ATOM 569 C CA . SER A 1 98 ? -9.727 27.015 61.931 1.00 18.35 96 SER A CA 1
ATOM 570 C C . SER A 1 98 ? -9.024 28.323 62.262 1.00 17.46 96 SER A C 1
ATOM 571 O O . SER A 1 98 ? -8.355 28.458 63.289 1.00 17.32 96 SER A O 1
ATOM 574 N N . LEU A 1 99 ? -9.178 29.289 61.363 1.00 14.95 97 LEU A N 1
ATOM 575 C CA . LEU A 1 99 ? -8.559 30.601 61.514 1.00 14.32 97 LEU A CA 1
ATOM 576 C C . LEU A 1 99 ? -9.128 31.347 62.717 1.00 14.26 97 LEU A C 1
ATOM 577 O O . LEU A 1 99 ? -10.310 31.230 63.035 1.00 14.72 97 LEU A O 1
ATOM 582 N N . PRO A 1 100 ? -8.283 32.128 63.400 1.00 13.87 98 PRO A N 1
ATOM 583 C CA . PRO A 1 100 ? -8.678 32.902 64.580 1.00 14.24 98 PRO A CA 1
ATOM 584 C C . PRO A 1 100 ? -9.260 34.277 64.260 1.00 14.96 98 PRO A C 1
ATOM 585 O O . PRO A 1 100 ? -9.888 34.912 65.113 1.00 15.88 98 PRO A O 1
ATOM 589 N N . PHE A 1 101 ? -9.054 34.720 63.026 1.00 13.99 99 PHE A N 1
ATOM 590 C CA . PHE A 1 101 ? -9.498 36.035 62.586 1.00 15.42 99 PHE A CA 1
ATOM 591 C C . PHE A 1 101 ? -10.999 36.223 62.417 1.00 16.92 99 PHE A C 1
ATOM 592 O O . PHE A 1 101 ? -11.736 35.281 62.122 1.00 16.90 99 PHE A O 1
ATOM 600 N N . GLU A 1 102 ? -11.442 37.460 62.610 1.00 17.50 100 GLU A N 1
ATOM 601 C CA . GLU A 1 102 ? -12.851 37.803 62.450 1.00 19.47 100 GLU A CA 1
ATOM 602 C C . GLU A 1 102 ? -13.189 37.623 60.981 1.00 18.70 100 GLU A C 1
ATOM 603 O O . GLU A 1 102 ? -12.345 37.859 60.112 1.00 19.24 100 GLU A O 1
ATOM 609 N N . ASP A 1 103 ? -14.423 37.225 60.698 1.00 18.01 101 ASP A N 1
ATOM 610 C CA . ASP A 1 103 ? -14.838 37.067 59.314 1.00 17.38 101 ASP A CA 1
ATOM 611 C C . ASP A 1 103 ? -14.810 38.438 58.647 1.00 18.21 101 ASP A C 1
ATOM 612 O O . ASP A 1 103 ? -15.029 39.465 59.301 1.00 17.29 101 ASP A O 1
ATOM 617 N N . SER A 1 104 ? -14.525 38.442 57.352 1.00 16.88 102 SER A N 1
ATOM 618 C CA . SER A 1 104 ? -14.477 39.663 56.558 1.00 18.41 102 SER A CA 1
ATOM 619 C C . SER A 1 104 ? -13.589 40.752 57.151 1.00 18.86 102 SER A C 1
ATOM 620 O O . SER A 1 104 ? -14.018 41.899 57.293 1.00 20.22 102 SER A O 1
ATOM 623 N N . SER A 1 105 ? -12.349 40.401 57.480 1.00 18.48 103 SER A N 1
ATOM 624 C CA . SER A 1 105 ? -11.422 41.367 58.062 1.00 18.33 103 SER A CA 1
ATOM 625 C C . SER A 1 105 ? -10.218 41.713 57.185 1.00 17.87 103 SER A C 1
ATOM 626 O O . SER A 1 105 ? -9.548 42.717 57.425 1.00 16.20 103 SER A O 1
ATOM 629 N N . PHE A 1 106 ? -9.933 40.896 56.173 1.00 15.39 104 PHE A N 1
ATOM 630 C CA . PHE A 1 106 ? -8.789 41.170 55.301 1.00 16.20 104 PHE A CA 1
ATOM 631 C C . PHE A 1 106 ? -9.218 41.761 53.967 1.00 14.76 104 PHE A C 1
ATOM 632 O O . PHE A 1 106 ? -10.275 41.418 53.443 1.00 15.49 104 PHE A O 1
ATOM 640 N N . ASP A 1 107 ? -8.398 42.648 53.413 1.00 15.48 105 ASP A N 1
ATOM 641 C CA . ASP A 1 107 ? -8.728 43.252 52.131 1.00 14.41 105 ASP A CA 1
ATOM 642 C C . ASP A 1 107 ? -8.422 42.282 51.005 1.00 14.61 105 ASP A C 1
ATOM 643 O O . ASP A 1 107 ? -9.128 42.240 49.998 1.00 14.72 105 ASP A O 1
ATOM 648 N N . HIS A 1 108 ? -7.370 41.490 51.189 1.00 15.12 106 HIS A N 1
ATOM 649 C CA . HIS A 1 108 ? -6.939 40.533 50.171 1.00 13.17 106 HIS A CA 1
ATOM 650 C C . HIS A 1 108 ? -6.268 39.331 50.817 1.00 13.94 106 HIS A C 1
ATOM 651 O O . HIS A 1 108 ? -5.759 39.428 51.932 1.00 11.82 106 HIS A O 1
ATOM 658 N N . ILE A 1 109 ? -6.270 38.208 50.101 1.00 13.55 107 ILE A N 1
ATOM 659 C CA . ILE A 1 109 ? -5.632 36.974 50.560 1.00 13.54 107 ILE A CA 1
ATOM 660 C C . ILE A 1 109 ? -4.626 36.579 49.475 1.00 12.59 107 ILE A C 1
ATOM 661 O O . ILE A 1 109 ? -4.903 36.735 48.286 1.00 12.71 107 ILE A O 1
ATOM 666 N N . PHE A 1 110 ? -3.467 36.078 49.888 1.00 12.10 108 PHE A N 1
ATOM 667 C CA . PHE A 1 110 ? -2.423 35.655 48.958 1.00 12.93 108 PHE A CA 1
ATOM 668 C C . PHE A 1 110 ? -2.042 34.205 49.252 1.00 12.48 108 PHE A C 1
ATOM 669 O O . PHE A 1 110 ? -1.588 33.898 50.344 1.00 12.09 108 PHE A O 1
ATOM 677 N N . VAL A 1 111 ? -2.227 33.323 48.274 1.00 13.82 109 VAL A N 1
ATOM 678 C CA . VAL A 1 111 ? -1.906 31.906 48.430 1.00 12.23 109 VAL A CA 1
ATOM 679 C C . VAL A 1 111 ? -0.842 31.510 47.404 1.00 12.33 109 VAL A C 1
ATOM 680 O O . VAL A 1 111 ? -1.046 31.669 46.206 1.00 12.99 109 VAL A O 1
ATOM 684 N N . CYS A 1 112 ? 0.291 30.992 47.867 1.00 12.49 110 CYS A N 1
ATOM 685 C CA . CYS A 1 112 ? 1.347 30.596 46.947 1.00 12.64 110 CYS A CA 1
ATOM 686 C C . CYS A 1 112 ? 1.987 29.287 47.379 1.00 13.43 110 CYS A C 1
ATOM 687 O O . CYS A 1 112 ? 2.541 29.192 48.474 1.00 10.86 110 CYS A O 1
ATOM 690 N N . PHE A 1 113 ? 1.886 28.280 46.509 1.00 12.24 111 PHE A N 1
ATOM 691 C CA . PHE A 1 113 ? 2.436 26.950 46.759 1.00 13.76 111 PHE A CA 1
ATOM 692 C C . PHE A 1 113 ? 1.872 26.317 48.028 1.00 15.08 111 PHE A C 1
ATOM 693 O O . PHE A 1 113 ? 2.597 25.704 48.820 1.00 15.53 111 PHE A O 1
ATOM 701 N N . VAL A 1 114 ? 0.565 26.460 48.214 1.00 14.05 112 VAL A N 1
ATOM 702 C CA . VAL A 1 114 ? -0.105 25.908 49.386 1.00 14.32 112 VAL A CA 1
ATOM 703 C C . VAL A 1 114 ? -1.066 24.780 49.029 1.00 14.50 112 VAL A C 1
ATOM 704 O O . VAL A 1 114 ? -1.091 23.739 49.697 1.00 11.76 112 VAL A O 1
ATOM 708 N N . LEU A 1 115 ? -1.851 24.990 47.976 1.00 12.15 113 LEU A N 1
ATOM 709 C CA . LEU A 1 115 ? -2.837 24.008 47.552 1.00 14.24 113 LEU A CA 1
ATOM 710 C C . LEU A 1 115 ? -2.232 22.672 47.147 1.00 14.42 113 LEU A C 1
ATOM 711 O O . LEU A 1 115 ? -2.878 21.636 47.276 1.00 14.62 113 LEU A O 1
ATOM 716 N N . GLU A 1 116 ? -0.994 22.697 46.665 1.00 15.44 114 GLU A N 1
ATOM 717 C CA . GLU A 1 116 ? -0.314 21.477 46.247 1.00 15.43 114 GLU A CA 1
ATOM 718 C C . GLU A 1 116 ? -0.093 20.474 47.380 1.00 15.88 114 GLU A C 1
ATOM 719 O O . GLU A 1 116 ? 0.144 19.298 47.122 1.00 14.47 114 GLU A O 1
ATOM 725 N N . HIS A 1 117 ? -0.163 20.934 48.627 1.00 16.60 115 HIS A N 1
ATOM 726 C CA . HIS A 1 117 ? 0.064 20.053 49.773 1.00 17.62 115 HIS A CA 1
ATOM 727 C C . HIS A 1 117 ? -1.221 19.635 50.466 1.00 18.54 115 HIS A C 1
ATOM 728 O O . HIS A 1 117 ? -1.187 18.858 51.420 1.00 20.85 115 HIS A O 1
ATOM 735 N N . LEU A 1 118 ? -2.348 20.147 49.989 1.00 18.92 116 LEU A N 1
ATOM 736 C CA . LEU A 1 118 ? -3.636 19.857 50.601 1.00 20.58 116 LEU A CA 1
ATOM 737 C C . LEU A 1 118 ? -4.442 18.775 49.900 1.00 22.91 116 LEU A C 1
ATOM 738 O O . LEU A 1 118 ? -4.504 18.721 48.671 1.00 23.74 116 LEU A O 1
ATOM 743 N N . GLN A 1 119 ? -5.066 17.903 50.682 1.00 24.54 117 GLN A N 1
ATOM 744 C CA . GLN A 1 119 ? -5.868 16.856 50.076 1.00 25.32 117 GLN A CA 1
ATOM 745 C C . GLN A 1 119 ? -7.270 17.415 49.853 1.00 25.86 117 GLN A C 1
ATOM 746 O O . GLN A 1 119 ? -8.072 16.846 49.116 1.00 26.19 117 GLN A O 1
ATOM 752 N N . SER A 1 120 ? -7.546 18.558 50.473 1.00 24.76 118 SER A N 1
ATOM 753 C CA . SER A 1 120 ? -8.843 19.205 50.333 1.00 25.40 118 SER A CA 1
ATOM 754 C C . SER A 1 120 ? -8.646 20.705 50.096 1.00 23.80 118 SER A C 1
ATOM 755 O O . SER A 1 120 ? -9.034 21.537 50.922 1.00 23.58 118 SER A O 1
ATOM 758 N N . PRO A 1 121 ? -8.045 21.067 48.949 1.00 21.89 119 PRO A N 1
ATOM 759 C CA . PRO A 1 121 ? -7.785 22.466 48.593 1.00 19.88 119 PRO A CA 1
ATOM 760 C C . PRO A 1 121 ? -9.053 23.297 48.478 1.00 19.68 119 PRO A C 1
ATOM 761 O O . PRO A 1 121 ? -9.077 24.471 48.848 1.00 17.96 119 PRO A O 1
ATOM 765 N N . GLU A 1 122 ? -10.098 22.679 47.944 1.00 19.00 120 GLU A N 1
ATOM 766 C CA . GLU A 1 122 ? -11.389 23.333 47.782 1.00 21.24 120 GLU A CA 1
ATOM 767 C C . GLU A 1 122 ? -11.886 23.878 49.124 1.00 20.98 120 GLU A C 1
ATOM 768 O O . GLU A 1 122 ? -12.300 25.031 49.220 1.00 20.41 120 GLU A O 1
ATOM 774 N N . GLU A 1 123 ? -11.837 23.050 50.163 1.00 20.25 121 GLU A N 1
ATOM 775 C CA . GLU A 1 123 ? -12.293 23.480 51.481 1.00 20.61 121 GLU A CA 1
ATOM 776 C C . GLU A 1 123 ? -11.399 24.561 52.080 1.00 19.43 121 GLU A C 1
ATOM 777 O O . GLU A 1 123 ? -11.876 25.440 52.795 1.00 17.17 121 GLU A O 1
ATOM 783 N N . ALA A 1 124 ? -10.104 24.499 51.785 1.00 18.14 122 ALA A N 1
ATOM 784 C CA . ALA A 1 124 ? -9.165 25.501 52.288 1.00 17.57 122 ALA A CA 1
ATOM 785 C C . ALA A 1 124 ? -9.535 26.876 51.720 1.00 16.28 122 ALA A C 1
ATOM 786 O O . ALA A 1 124 ? -9.494 27.880 52.424 1.00 16.64 122 ALA A O 1
ATOM 788 N N . LEU A 1 125 ? -9.900 26.913 50.441 1.00 16.42 123 LEU A N 1
ATOM 789 C CA . LEU A 1 125 ? -10.283 28.166 49.792 1.00 16.63 123 LEU A CA 1
ATOM 790 C C . LEU A 1 125 ? -11.576 28.728 50.388 1.00 17.23 123 LEU A C 1
ATOM 791 O O . LEU A 1 125 ? -11.724 29.938 50.557 1.00 15.89 123 LEU A O 1
ATOM 796 N N . LYS A 1 126 ? -12.516 27.843 50.699 1.00 18.05 124 LYS A N 1
ATOM 797 C CA . LYS A 1 126 ? -13.779 28.265 51.288 1.00 19.55 124 LYS A CA 1
ATOM 798 C C . LYS A 1 126 ? -13.521 28.849 52.673 1.00 19.50 124 LYS A C 1
ATOM 799 O O . LYS A 1 126 ? -14.135 29.840 53.072 1.00 19.43 124 LYS A O 1
ATOM 805 N N . SER A 1 127 ? -12.614 28.220 53.410 1.00 17.19 125 SER A N 1
ATOM 806 C CA . SER A 1 127 ? -12.276 28.687 54.740 1.00 17.70 125 SER A CA 1
ATOM 807 C C . SER A 1 127 ? -11.675 30.087 54.675 1.00 17.61 125 SER A C 1
ATOM 808 O O . SER A 1 127 ? -12.054 30.977 55.440 1.00 17.38 125 SER A O 1
ATOM 811 N N . LEU A 1 128 ? -10.730 30.277 53.760 1.00 16.23 126 LEU A N 1
ATOM 812 C CA . LEU A 1 128 ? -10.075 31.568 53.591 1.00 15.60 126 LEU A CA 1
ATOM 813 C C . LEU A 1 128 ? -11.070 32.638 53.151 1.00 16.15 126 LEU A C 1
ATOM 814 O O . LEU A 1 128 ? -10.966 33.798 53.554 1.00 15.03 126 LEU A O 1
ATOM 819 N N . LYS A 1 129 ? -12.043 32.245 52.335 1.00 14.00 127 LYS A N 1
ATOM 820 C CA . LYS A 1 129 ? -13.031 33.198 51.847 1.00 15.30 127 LYS A CA 1
ATOM 821 C C . LYS A 1 129 ? -13.780 33.841 53.013 1.00 14.53 127 LYS A C 1
ATOM 822 O O . LYS A 1 129 ? -14.173 34.999 52.937 1.00 14.32 127 LYS A O 1
ATOM 828 N N . LYS A 1 130 ? -13.956 33.088 54.091 1.00 14.33 128 LYS A N 1
ATOM 829 C CA . LYS A 1 130 ? -14.662 33.586 55.265 1.00 18.41 128 LYS A CA 1
ATOM 830 C C . LYS A 1 130 ? -14.037 34.834 55.886 1.00 18.74 128 LYS A C 1
ATOM 831 O O . LYS A 1 130 ? -14.756 35.743 56.306 1.00 19.69 128 LYS A O 1
ATOM 837 N N . VAL A 1 131 ? -12.708 34.886 55.954 1.00 16.43 129 VAL A N 1
ATOM 838 C CA . VAL A 1 131 ? -12.055 36.042 56.564 1.00 15.31 129 VAL A CA 1
ATOM 839 C C . VAL A 1 131 ? -11.762 37.170 55.586 1.00 15.46 129 VAL A C 1
ATOM 840 O O . VAL A 1 131 ? -11.211 38.201 55.969 1.00 15.83 129 VAL A O 1
ATOM 844 N N . LEU A 1 132 ? -12.141 36.978 54.328 1.00 15.59 130 LEU A N 1
ATOM 845 C CA . LEU A 1 132 ? -11.932 37.990 53.300 1.00 15.18 130 LEU A CA 1
ATOM 846 C C . LEU A 1 132 ? -13.123 38.951 53.272 1.00 17.02 130 LEU A C 1
ATOM 847 O O . LEU A 1 132 ? -14.271 38.528 53.411 1.00 16.55 130 LEU A O 1
ATOM 852 N N . LYS A 1 133 ? -12.845 40.241 53.101 1.00 17.84 131 LYS A N 1
ATOM 853 C CA . LYS A 1 133 ? -13.901 41.253 53.047 1.00 19.20 131 LYS A CA 1
ATOM 854 C C . LYS A 1 133 ? -14.679 41.185 51.744 1.00 19.10 131 LYS A C 1
ATOM 855 O O . LYS A 1 133 ? -14.114 40.902 50.682 1.00 17.87 131 LYS A O 1
ATOM 861 N N . PRO A 1 134 ? -15.989 41.456 51.806 1.00 18.92 132 PRO A N 1
ATOM 862 C CA . PRO A 1 134 ? -16.796 41.428 50.583 1.00 18.28 132 PRO A CA 1
ATOM 863 C C . PRO A 1 134 ? -16.135 42.384 49.584 1.00 19.73 132 PRO A C 1
ATOM 864 O O . PRO A 1 134 ? -15.809 43.524 49.926 1.00 17.85 132 PRO A O 1
ATOM 868 N N . GLY A 1 135 ? -15.922 41.917 48.359 1.00 18.19 133 GLY A N 1
ATOM 869 C CA . GLY A 1 135 ? -15.291 42.754 47.360 1.00 18.20 133 GLY A CA 1
ATOM 870 C C . GLY A 1 135 ? -13.783 42.597 47.351 1.00 16.82 133 GLY A C 1
ATOM 871 O O . GLY A 1 135 ? -13.107 43.138 46.482 1.00 17.97 133 GLY A O 1
ATOM 872 N N . GLY A 1 136 ? -13.259 41.858 48.326 1.00 17.13 134 GLY A N 1
ATOM 873 C CA . GLY A 1 136 ? -11.825 41.638 48.406 1.00 15.54 134 GLY A CA 1
ATOM 874 C C . GLY A 1 136 ? -11.418 40.563 47.421 1.00 14.03 134 GLY A C 1
ATOM 875 O O . GLY A 1 136 ? -12.276 39.916 46.830 1.00 13.13 134 GLY A O 1
ATOM 876 N N . THR A 1 137 ? -10.119 40.355 47.247 1.00 12.61 135 THR A N 1
ATOM 877 C CA . THR A 1 137 ? -9.656 39.350 46.293 1.00 14.58 135 THR A CA 1
ATOM 878 C C . THR A 1 137 ? -8.729 38.317 46.897 1.00 14.37 135 THR A C 1
ATOM 879 O O . THR A 1 137 ? -8.122 38.540 47.943 1.00 12.95 135 THR A O 1
ATOM 883 N N . ILE A 1 138 ? -8.643 37.176 46.225 1.00 15.26 136 ILE A N 1
ATOM 884 C CA . ILE A 1 138 ? -7.736 36.114 46.628 1.00 12.46 136 ILE A CA 1
ATOM 885 C C . ILE A 1 138 ? -6.851 35.892 45.396 1.00 12.56 136 ILE A C 1
ATOM 886 O O . ILE A 1 138 ? -7.318 35.968 44.258 1.00 11.61 136 ILE A O 1
ATOM 891 N N . THR A 1 139 ? -5.566 35.681 45.627 1.00 11.40 137 THR A N 1
ATOM 892 C CA . THR A 1 139 ? -4.628 35.427 44.552 1.00 11.59 137 THR A CA 1
ATOM 893 C C . THR A 1 139 ? -4.026 34.071 44.866 1.00 12.43 137 THR A C 1
ATOM 894 O O . THR A 1 139 ? -3.634 33.808 46.006 1.00 11.00 137 THR A O 1
ATOM 898 N N . VAL A 1 140 ? -3.982 33.202 43.863 1.00 11.94 138 VAL A N 1
ATOM 899 C CA . VAL A 1 140 ? -3.442 31.869 44.053 1.00 12.91 138 VAL A CA 1
ATOM 900 C C . VAL A 1 140 ? -2.386 31.573 43.002 1.00 13.10 138 VAL A C 1
ATOM 901 O O . VAL A 1 140 ? -2.590 31.829 41.821 1.00 14.48 138 VAL A O 1
ATOM 905 N N . ILE A 1 141 ? -1.250 31.050 43.445 1.00 11.66 139 ILE A N 1
ATOM 906 C CA . ILE A 1 141 ? -0.170 30.686 42.542 1.00 11.47 139 ILE A CA 1
ATOM 907 C C . ILE A 1 141 ? 0.253 29.277 42.916 1.00 10.45 139 ILE A C 1
ATOM 908 O O . ILE A 1 141 ? 0.590 29.019 44.064 1.00 10.66 139 ILE A O 1
ATOM 913 N N . GLU A 1 142 ? 0.217 28.366 41.947 1.00 11.14 140 GLU A N 1
ATOM 914 C CA . GLU A 1 142 ? 0.609 26.984 42.182 1.00 10.36 140 GLU A CA 1
ATOM 915 C C . GLU A 1 142 ? 1.313 26.448 40.947 1.00 10.36 140 GLU A C 1
ATOM 916 O O . GLU A 1 142 ? 1.027 26.864 39.830 1.00 11.69 140 GLU A O 1
ATOM 922 N N . GLY A 1 143 ? 2.249 25.530 41.144 1.00 9.39 141 GLY A N 1
ATOM 923 C CA . GLY A 1 143 ? 2.924 24.963 39.997 1.00 9.41 141 GLY A CA 1
ATOM 924 C C . GLY A 1 143 ? 2.110 23.778 39.514 1.00 10.39 141 GLY A C 1
ATOM 925 O O . GLY A 1 143 ? 1.067 23.443 40.090 1.00 9.02 141 GLY A O 1
ATOM 926 N N . ASP A 1 144 ? 2.573 23.155 38.442 1.00 9.78 142 ASP A N 1
ATOM 927 C CA . ASP A 1 144 ? 1.920 21.976 37.902 1.00 12.21 142 ASP A CA 1
ATOM 928 C C . ASP A 1 144 ? 3.037 21.133 37.299 1.00 10.03 142 ASP A C 1
ATOM 929 O O . ASP A 1 144 ? 3.478 21.381 36.179 1.00 11.61 142 ASP A O 1
ATOM 934 N N . HIS A 1 145 ? 3.496 20.146 38.060 1.00 10.66 143 HIS A N 1
ATOM 935 C CA . HIS A 1 145 ? 4.581 19.277 37.618 1.00 12.72 143 HIS A CA 1
ATOM 936 C C . HIS A 1 145 ? 4.293 18.544 36.315 1.00 14.53 143 HIS A C 1
ATOM 937 O O . HIS A 1 145 ? 5.219 18.072 35.651 1.00 15.98 143 HIS A O 1
ATOM 944 N N . GLY A 1 146 ? 3.016 18.448 35.953 1.00 13.66 144 GLY A N 1
ATOM 945 C CA . GLY A 1 146 ? 2.643 17.772 34.721 1.00 15.40 144 GLY A CA 1
ATOM 946 C C . GLY A 1 146 ? 2.898 18.604 33.479 1.00 15.81 144 GLY A C 1
ATOM 947 O O . GLY A 1 146 ? 2.776 18.113 32.356 1.00 15.06 144 GLY A O 1
ATOM 948 N N . SER A 1 147 ? 3.253 19.870 33.673 1.00 13.72 145 SER A N 1
ATOM 949 C CA . SER A 1 147 ? 3.531 20.769 32.558 1.00 12.44 145 SER A CA 1
ATOM 950 C C . SER A 1 147 ? 5.014 20.736 32.207 1.00 13.55 145 SER A C 1
ATOM 951 O O . SER A 1 147 ? 5.451 21.369 31.249 1.00 13.94 145 SER A O 1
ATOM 954 N N . CYS A 1 148 ? 5.790 19.999 32.987 1.00 14.30 146 CYS A N 1
ATOM 955 C CA . CYS A 1 148 ? 7.224 19.953 32.767 1.00 13.41 146 CYS A CA 1
ATOM 956 C C . CYS A 1 148 ? 7.711 19.006 31.672 1.00 14.36 146 CYS A C 1
ATOM 957 O O . CYS A 1 148 ? 7.449 17.803 31.702 1.00 12.74 146 CYS A O 1
ATOM 960 N N . TYR A 1 149 ? 8.407 19.569 30.690 1.00 13.10 147 TYR A N 1
ATOM 961 C CA . TYR A 1 149 ? 8.998 18.777 29.620 1.00 12.86 147 TYR A CA 1
ATOM 962 C C . TYR A 1 149 ? 10.296 19.467 29.217 1.00 14.46 147 TYR A C 1
ATOM 963 O O . TYR A 1 149 ? 10.493 20.648 29.504 1.00 15.34 147 TYR A O 1
ATOM 972 N N . PHE A 1 150 ? 11.186 18.737 28.555 1.00 13.40 148 PHE A N 1
ATOM 973 C CA . PHE A 1 150 ? 12.479 19.299 28.204 1.00 13.21 148 PHE A CA 1
ATOM 974 C C . PHE A 1 150 ? 13.145 18.597 27.034 1.00 11.94 148 PHE A C 1
ATOM 975 O O . PHE A 1 150 ? 12.637 17.610 26.515 1.00 13.27 148 PHE A O 1
ATOM 983 N N . HIS A 1 151 ? 14.297 19.124 26.637 1.00 13.67 149 HIS A N 1
ATOM 984 C CA . HIS A 1 151 ? 15.081 18.573 25.534 1.00 12.94 149 HIS A CA 1
ATOM 985 C C . HIS A 1 151 ? 16.559 18.633 25.914 1.00 13.29 149 HIS A C 1
ATOM 986 O O . HIS A 1 151 ? 17.034 19.655 26.401 1.00 11.46 149 HIS A O 1
ATOM 993 N N . PRO A 1 152 ? 17.298 17.527 25.716 1.00 15.63 150 PRO A N 1
ATOM 994 C CA . PRO A 1 152 ? 16.808 16.257 25.168 1.00 15.96 150 PRO A CA 1
ATOM 995 C C . PRO A 1 152 ? 15.828 15.570 26.112 1.00 16.50 150 PRO A C 1
ATOM 996 O O . PRO A 1 152 ? 15.856 15.797 27.317 1.00 13.75 150 PRO A O 1
ATOM 1000 N N . GLU A 1 153 ? 14.973 14.727 25.540 1.00 17.64 151 GLU A N 1
ATOM 1001 C CA . GLU A 1 153 ? 13.948 14.013 26.283 1.00 19.76 151 GLU A CA 1
ATOM 1002 C C . GLU A 1 153 ? 14.463 12.694 26.849 1.00 18.89 151 GLU A C 1
ATOM 1003 O O . GLU A 1 153 ? 14.077 11.623 26.379 1.00 18.66 151 GLU A O 1
ATOM 1009 N N . GLY A 1 154 ? 15.330 12.775 27.854 1.00 17.34 152 GLY A N 1
ATOM 1010 C CA . GLY A 1 154 ? 15.881 11.575 28.462 1.00 16.98 152 GLY A CA 1
ATOM 1011 C C . GLY A 1 154 ? 14.833 10.720 29.151 1.00 15.96 152 GLY A C 1
ATOM 1012 O O . GLY A 1 154 ? 14.088 11.200 30.007 1.00 14.78 152 GLY A O 1
ATOM 1013 N N . LYS A 1 155 ? 14.768 9.446 28.780 1.00 15.85 153 LYS A N 1
ATOM 1014 C CA . LYS A 1 155 ? 13.795 8.543 29.379 1.00 17.85 153 LYS A CA 1
ATOM 1015 C C . LYS A 1 155 ? 14.001 8.383 30.878 1.00 15.82 153 LYS A C 1
ATOM 1016 O O . LYS A 1 155 ? 13.038 8.215 31.620 1.00 14.95 153 LYS A O 1
ATOM 1022 N N . LYS A 1 156 ? 15.253 8.448 31.323 1.00 17.16 154 LYS A N 1
ATOM 1023 C CA . LYS A 1 156 ? 15.570 8.311 32.745 1.00 17.88 154 LYS A CA 1
ATOM 1024 C C . LYS A 1 156 ? 15.274 9.608 33.491 1.00 15.37 154 LYS A C 1
ATOM 1025 O O . LYS A 1 156 ? 14.868 9.589 34.655 1.00 14.22 154 LYS A O 1
ATOM 1031 N N . ALA A 1 157 ? 15.498 10.736 32.820 1.00 13.67 155 ALA A N 1
ATOM 1032 C CA . ALA A 1 157 ? 15.228 12.043 33.412 1.00 11.53 155 ALA A CA 1
ATOM 1033 C C . ALA A 1 157 ? 13.727 12.137 33.654 1.00 11.69 155 ALA A C 1
ATOM 1034 O O . ALA A 1 157 ? 13.282 12.643 34.683 1.00 10.94 155 ALA A O 1
ATOM 1036 N N . ILE A 1 158 ? 12.952 11.643 32.692 1.00 14.22 156 ILE A N 1
ATOM 1037 C CA . ILE A 1 158 ? 11.498 11.657 32.788 1.00 15.57 156 ILE A CA 1
ATOM 1038 C C . ILE A 1 158 ? 11.023 10.761 33.930 1.00 15.16 156 ILE A C 1
ATOM 1039 O O . ILE A 1 158 ? 10.097 11.111 34.664 1.00 13.81 156 ILE A O 1
ATOM 1044 N N . GLU A 1 159 ? 11.660 9.607 34.085 1.00 14.00 157 GLU A N 1
ATOM 1045 C CA . GLU A 1 159 ? 11.292 8.696 35.159 1.00 14.26 157 GLU A CA 1
ATOM 1046 C C . GLU A 1 159 ? 11.565 9.332 36.521 1.00 14.31 157 GLU A C 1
ATOM 1047 O O . GLU A 1 159 ? 10.732 9.255 37.420 1.00 13.00 157 GLU A O 1
ATOM 1053 N N . ALA A 1 160 ? 12.732 9.953 36.673 1.00 12.19 158 ALA A N 1
ATOM 1054 C CA . ALA A 1 160 ? 13.087 10.599 37.934 1.00 13.04 158 ALA A CA 1
ATOM 1055 C C . ALA A 1 160 ? 12.110 11.736 38.223 1.00 14.00 158 ALA A C 1
ATOM 1056 O O . ALA A 1 160 ? 11.667 11.910 39.360 1.00 15.05 158 ALA A O 1
ATOM 1058 N N . TRP A 1 161 ? 11.767 12.508 37.195 1.00 14.78 159 TRP A N 1
ATOM 1059 C CA . TRP A 1 161 ? 10.828 13.611 37.384 1.00 14.44 159 TRP A CA 1
ATOM 1060 C C . TRP A 1 161 ? 9.464 13.083 37.821 1.00 14.80 159 TRP A C 1
ATOM 1061 O O . TRP A 1 161 ? 8.804 13.677 38.673 1.00 15.84 159 TRP A O 1
ATOM 1072 N N . ASN A 1 162 ? 9.045 11.961 37.245 1.00 14.31 160 ASN A N 1
ATOM 1073 C CA . ASN A 1 162 ? 7.756 11.382 37.601 1.00 16.80 160 ASN A CA 1
ATOM 1074 C C . ASN A 1 162 ? 7.741 10.814 39.017 1.00 17.47 160 ASN A C 1
ATOM 1075 O O . ASN A 1 162 ? 6.671 10.580 39.580 1.00 16.69 160 ASN A O 1
ATOM 1080 N N . CYS A 1 163 ? 8.919 10.585 39.595 1.00 18.04 161 CYS A N 1
ATOM 1081 C CA . CYS A 1 163 ? 8.981 10.071 40.963 1.00 16.84 161 CYS A CA 1
ATOM 1082 C C . CYS A 1 163 ? 8.528 11.187 41.898 1.00 17.43 161 CYS A C 1
ATOM 1083 O O . CYS A 1 163 ? 7.871 10.941 42.911 1.00 17.53 161 CYS A O 1
ATOM 1086 N N . LEU A 1 164 ? 8.883 12.419 41.546 1.00 16.41 162 LEU A N 1
ATOM 1087 C CA . LEU A 1 164 ? 8.503 13.584 42.328 1.00 16.59 162 LEU A CA 1
ATOM 1088 C C . LEU A 1 164 ? 6.981 13.655 42.372 1.00 15.69 162 LEU A C 1
ATOM 1089 O O . LEU A 1 164 ? 6.389 13.835 43.431 1.00 16.12 162 LEU A O 1
ATOM 1094 N N . ILE A 1 165 ? 6.361 13.535 41.201 1.00 14.60 163 ILE A N 1
ATOM 1095 C CA . ILE A 1 165 ? 4.907 13.573 41.078 1.00 12.95 163 ILE A CA 1
ATOM 1096 C C . ILE A 1 165 ? 4.274 12.420 41.857 1.00 14.73 163 ILE A C 1
ATOM 1097 O O . ILE A 1 165 ? 3.306 12.615 42.592 1.00 13.92 163 ILE A O 1
ATOM 1102 N N . ARG A 1 166 ? 4.826 11.219 41.693 1.00 14.36 164 ARG A N 1
ATOM 1103 C CA . ARG A 1 166 ? 4.296 10.036 42.368 1.00 16.66 164 ARG A CA 1
ATOM 1104 C C . ARG A 1 166 ? 4.427 10.104 43.885 1.00 15.36 164 ARG A C 1
ATOM 1105 O O . ARG A 1 166 ? 3.514 9.714 44.617 1.00 15.42 164 ARG A O 1
ATOM 1113 N N . VAL A 1 167 ? 5.564 10.593 44.359 1.00 13.41 165 VAL A N 1
ATOM 1114 C CA . VAL A 1 167 ? 5.787 10.700 45.791 1.00 13.80 165 VAL A CA 1
ATOM 1115 C C . VAL A 1 167 ? 4.844 11.724 46.418 1.00 13.30 165 VAL A C 1
ATOM 1116 O O . VAL A 1 167 ? 4.241 11.454 47.452 1.00 13.15 165 VAL A O 1
ATOM 1120 N N . GLN A 1 168 ? 4.713 12.896 45.800 1.00 13.23 166 GLN A N 1
ATOM 1121 C CA . GLN A 1 168 ? 3.830 13.917 46.359 1.00 12.89 166 GLN A CA 1
ATOM 1122 C C . GLN A 1 168 ? 2.389 13.408 46.414 1.00 12.90 166 GLN A C 1
ATOM 1123 O O . GLN A 1 168 ? 1.671 13.672 47.369 1.00 12.25 166 GLN A O 1
ATOM 1129 N N . ALA A 1 169 ? 1.973 12.663 45.394 1.00 13.76 167 ALA A N 1
ATOM 1130 C CA . ALA A 1 169 ? 0.617 12.115 45.352 1.00 14.19 167 ALA A CA 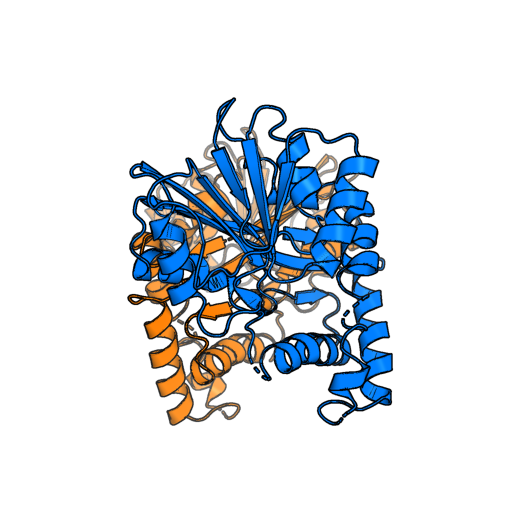1
ATOM 1131 C C . ALA A 1 169 ? 0.424 11.106 46.484 1.00 15.61 167 ALA A C 1
ATOM 1132 O O . ALA A 1 169 ? -0.615 11.079 47.145 1.00 17.09 167 ALA A O 1
ATOM 1134 N N . TYR A 1 170 ? 1.432 10.272 46.700 1.00 13.94 168 TYR A N 1
ATOM 1135 C CA . TYR A 1 170 ? 1.356 9.279 47.764 1.00 14.47 168 TYR A CA 1
ATOM 1136 C C . TYR A 1 170 ? 1.225 9.992 49.106 1.00 13.69 168 TYR A C 1
ATOM 1137 O O . TYR A 1 170 ? 0.494 9.547 49.992 1.00 13.16 168 TYR A O 1
ATOM 1154 N N . LYS A 1 172 ? -0.361 12.383 49.752 1.00 17.49 170 LYS A N 1
ATOM 1155 C CA . LYS A 1 172 ? -1.654 13.052 49.762 1.00 19.49 170 LYS A CA 1
ATOM 1156 C C . LYS A 1 172 ? -1.642 14.525 49.373 1.00 19.43 170 LYS A C 1
ATOM 1157 O O . LYS A 1 172 ? -2.452 15.314 49.864 1.00 19.26 170 LYS A O 1
ATOM 1163 N N . GLY A 1 173 ? -0.709 14.891 48.503 1.00 19.33 171 GLY A N 1
ATOM 1164 C CA . GLY A 1 173 ? -0.648 16.254 48.011 1.00 14.90 171 GLY A CA 1
ATOM 1165 C C . GLY A 1 173 ? -0.985 16.117 46.540 1.00 15.53 171 GLY A C 1
ATOM 1166 O O . GLY A 1 173 ? -1.405 15.044 46.107 1.00 13.81 171 GLY A O 1
ATOM 1167 N N . ASN A 1 174 ? -0.830 17.181 45.764 1.00 13.81 172 ASN A N 1
ATOM 1168 C CA . ASN A 1 174 ? -1.100 17.100 44.335 1.00 13.58 172 ASN A CA 1
ATOM 1169 C C . ASN A 1 174 ? -0.250 18.122 43.614 1.00 12.58 172 ASN A C 1
ATOM 1170 O O . ASN A 1 174 ? -0.600 19.303 43.549 1.00 11.49 172 ASN A O 1
ATOM 1175 N N . SER A 1 175 ? 0.876 17.656 43.084 1.00 10.95 173 SER A N 1
ATOM 1176 C CA . SER A 1 175 ? 1.808 18.518 42.373 1.00 10.47 173 SER A CA 1
ATOM 1177 C C . SER A 1 175 ? 1.238 18.989 41.037 1.00 11.22 173 SER A C 1
ATOM 1178 O O . SER A 1 175 ? 1.831 19.833 40.373 1.00 11.15 173 SER A O 1
ATOM 1181 N N . LEU A 1 176 ? 0.086 18.445 40.652 1.00 11.57 174 LEU A N 1
ATOM 1182 C CA . LEU A 1 176 ? -0.561 18.816 39.390 1.00 11.29 174 LEU A CA 1
ATOM 1183 C C . LEU A 1 176 ? -1.761 19.743 39.631 1.00 11.78 174 LEU A C 1
ATOM 1184 O O . LEU A 1 176 ? -2.593 19.932 38.740 1.00 11.88 174 LEU A O 1
ATOM 1189 N N . VAL A 1 177 ? -1.841 20.337 40.820 1.00 12.28 175 VAL A N 1
ATOM 1190 C CA . VAL A 1 177 ? -2.972 21.197 41.173 1.00 12.23 175 VAL A CA 1
ATOM 1191 C C . VAL A 1 177 ? -3.107 22.501 40.385 1.00 12.30 175 VAL A C 1
ATOM 1192 O O . VAL A 1 177 ? -4.214 23.023 40.238 1.00 12.04 175 VAL A O 1
ATOM 1196 N N . GLY A 1 178 ? -1.996 23.015 39.871 1.00 10.86 176 GLY A N 1
ATOM 1197 C CA . GLY A 1 178 ? -2.036 24.263 39.122 1.00 11.41 176 GLY A CA 1
ATOM 1198 C C . GLY A 1 178 ? -3.103 24.353 38.044 1.00 10.16 176 GLY A C 1
ATOM 1199 O O . GLY A 1 178 ? -3.847 25.328 37.974 1.00 12.97 176 GLY A O 1
ATOM 1200 N N . ARG A 1 179 ? -3.188 23.336 37.198 1.00 11.76 177 ARG A N 1
ATOM 1201 C CA . ARG A 1 179 ? -4.164 23.348 36.112 1.00 12.12 177 ARG A CA 1
ATOM 1202 C C . ARG A 1 179 ? -5.611 23.446 36.591 1.00 12.67 177 ARG A C 1
ATOM 1203 O O . ARG A 1 179 ? -6.493 23.786 35.804 1.00 12.71 177 ARG A O 1
ATOM 1211 N N . GLN A 1 180 ? -5.844 23.147 37.870 1.00 13.13 178 GLN A N 1
ATOM 1212 C CA . GLN A 1 180 ? -7.182 23.170 38.464 1.00 13.91 178 GLN A CA 1
ATOM 1213 C C . GLN A 1 180 ? -7.572 24.452 39.194 1.00 13.44 178 GLN A C 1
ATOM 1214 O O . GLN A 1 180 ? -8.651 24.506 39.778 1.00 14.28 178 GLN A O 1
ATOM 1220 N N . ILE A 1 181 ? -6.726 25.473 39.200 1.00 11.91 179 ILE A N 1
ATOM 1221 C CA . ILE A 1 181 ? -7.092 26.670 39.946 1.00 13.36 179 ILE A CA 1
ATOM 1222 C C . ILE A 1 181 ? -8.463 27.257 39.590 1.00 12.73 179 ILE A C 1
ATOM 1223 O O . ILE A 1 181 ? -9.218 27.639 40.484 1.00 12.69 179 ILE A O 1
ATOM 1228 N N . TYR A 1 182 ? -8.809 27.305 38.306 1.00 13.61 180 TYR A N 1
ATOM 1229 C CA . TYR A 1 182 ? -10.100 27.874 37.930 1.00 12.16 180 TYR A CA 1
ATOM 1230 C C . TYR A 1 182 ? -11.290 27.149 38.570 1.00 13.01 180 TYR A C 1
ATOM 1231 O O . TYR A 1 182 ? -12.081 27.758 39.295 1.00 11.26 180 TYR A O 1
ATOM 1240 N N . PRO A 1 183 ? -11.441 25.840 38.312 1.00 12.21 181 PRO A N 1
ATOM 1241 C CA . PRO A 1 183 ? -12.581 25.154 38.927 1.00 11.79 181 PRO A CA 1
ATOM 1242 C C . PRO A 1 183 ? -12.558 25.155 40.466 1.00 13.23 181 PRO A C 1
ATOM 1243 O O . PRO A 1 183 ? -13.609 25.127 41.108 1.00 13.86 181 PRO A O 1
ATOM 1247 N N . LEU A 1 184 ? -11.371 25.199 41.062 1.00 12.35 182 LEU A N 1
ATOM 1248 C CA . LEU A 1 184 ? -11.282 25.231 42.517 1.00 12.66 182 LEU A CA 1
ATOM 1249 C C . LEU A 1 184 ? -11.845 26.555 43.028 1.00 14.03 182 LEU A C 1
ATOM 1250 O O . LEU A 1 184 ? -12.585 26.590 44.011 1.00 13.35 182 LEU A O 1
ATOM 1255 N N . LEU A 1 185 ? -11.488 27.648 42.360 1.00 13.49 183 LEU A N 1
ATOM 1256 C CA . LEU A 1 185 ? -11.982 28.963 42.752 1.00 14.21 183 LEU A CA 1
ATOM 1257 C C . LEU A 1 185 ? -13.474 29.075 42.472 1.00 16.09 183 LEU A C 1
ATOM 1258 O O . LEU A 1 185 ? -14.212 29.727 43.213 1.00 16.08 183 LEU A O 1
ATOM 1263 N N . GLN A 1 186 ? -13.915 28.431 41.398 1.00 16.93 184 GLN A N 1
ATOM 1264 C CA . GLN A 1 186 ? -15.317 28.479 41.020 1.00 20.91 184 GLN A CA 1
ATOM 1265 C C . GLN A 1 186 ? -16.163 27.693 42.014 1.00 21.79 184 GLN A C 1
ATOM 1266 O O . GLN A 1 186 ? -17.215 28.163 42.443 1.00 23.11 184 GLN A O 1
ATOM 1272 N N . GLU A 1 187 ? -15.695 26.508 42.398 1.00 23.06 185 GLU A N 1
ATOM 1273 C CA . GLU A 1 187 ? -16.425 25.687 43.361 1.00 22.86 185 GLU A CA 1
ATOM 1274 C C . GLU A 1 187 ? -16.457 26.345 44.734 1.00 23.68 185 GLU A C 1
ATOM 1275 O O . GLU A 1 187 ? -17.412 26.163 45.488 1.00 22.86 185 GLU A O 1
ATOM 1281 N N . SER A 1 188 ? -15.405 27.084 45.073 1.00 20.87 186 SER A N 1
ATOM 1282 C CA . SER A 1 188 ? -15.358 27.734 46.378 1.00 22.54 186 SER A CA 1
ATOM 1283 C C . SER A 1 188 ? -16.159 29.031 46.453 1.00 22.49 186 SER A C 1
ATOM 1284 O O . 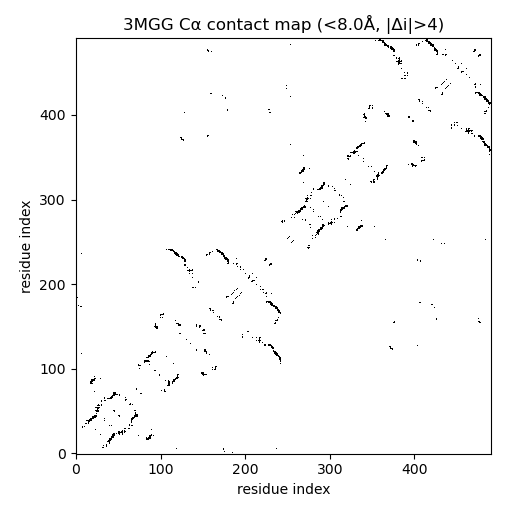SER A 1 188 ? -16.136 29.721 47.475 1.00 23.68 186 SER A O 1
ATOM 1287 N N . GLY A 1 189 ? -16.858 29.363 45.370 1.00 21.68 187 GLY A N 1
ATOM 1288 C CA . GLY A 1 189 ? -17.706 30.544 45.365 1.00 20.63 187 GLY A CA 1
ATOM 1289 C C . GLY A 1 189 ? -17.161 31.916 45.022 1.00 20.78 187 GLY A C 1
ATOM 1290 O O . GLY A 1 189 ? -17.818 32.918 45.307 1.00 22.53 187 GLY A O 1
ATOM 1291 N N . PHE A 1 190 ? -15.982 31.990 44.419 1.00 17.92 188 PHE A N 1
ATOM 1292 C CA . PHE A 1 190 ? -15.426 33.286 44.053 1.00 18.63 188 PHE A CA 1
ATOM 1293 C C . PHE A 1 190 ? -16.024 33.783 42.740 1.00 18.78 188 PHE A C 1
ATOM 1294 O O . PHE A 1 190 ? -16.462 32.989 41.913 1.00 20.26 188 PHE A O 1
ATOM 1302 N N . GLU A 1 191 ? -16.049 35.101 42.566 1.00 19.42 189 GLU A N 1
ATOM 1303 C CA . GLU A 1 191 ? -16.592 35.716 41.356 1.00 19.61 189 GLU A CA 1
ATOM 1304 C C . GLU A 1 191 ? -15.481 36.435 40.600 1.00 18.93 189 GLU A C 1
ATOM 1305 O O . GLU A 1 191 ? -14.371 36.578 41.110 1.00 16.93 189 GLU A O 1
ATOM 1311 N N . LYS A 1 192 ? -15.786 36.885 39.386 1.00 18.62 190 LYS A N 1
ATOM 1312 C CA . LYS A 1 192 ? -14.817 37.584 38.542 1.00 19.96 190 LYS A CA 1
ATOM 1313 C C . LYS A 1 192 ? -13.506 36.800 38.493 1.00 19.61 190 LYS A C 1
ATOM 1314 O O . LYS A 1 192 ? -12.422 37.376 38.600 1.00 19.95 190 LYS A O 1
ATOM 1320 N N . ILE A 1 193 ? -13.606 35.488 38.319 1.00 16.76 191 ILE A N 1
ATOM 1321 C CA . ILE A 1 193 ? -12.415 34.645 38.291 1.00 17.29 191 ILE A CA 1
ATOM 1322 C C . ILE A 1 193 ? -11.617 34.714 36.996 1.00 17.58 191 ILE A C 1
ATOM 1323 O O . ILE A 1 193 ? -12.177 34.749 35.898 1.00 15.04 191 ILE A O 1
ATOM 1328 N N . ARG A 1 194 ? -10.297 34.723 37.149 1.00 17.17 192 ARG A N 1
ATOM 1329 C CA . ARG A 1 194 ? -9.374 34.770 36.026 1.00 18.98 192 ARG A CA 1
ATOM 1330 C C . ARG A 1 194 ? -8.153 33.931 36.375 1.00 16.44 192 ARG A C 1
ATOM 1331 O O . ARG A 1 194 ? -7.642 34.007 37.487 1.00 14.39 192 ARG A O 1
ATOM 1339 N N . VAL A 1 195 ? -7.698 33.127 35.422 1.00 16.39 193 VAL A N 1
ATOM 1340 C CA . VAL A 1 195 ? -6.524 32.291 35.620 1.00 15.31 193 VAL A CA 1
ATOM 1341 C C . VAL A 1 195 ? -5.674 32.408 34.372 1.00 16.10 193 VAL A C 1
ATOM 1342 O O . VAL A 1 195 ? -6.187 32.404 33.259 1.00 15.90 193 VAL A O 1
ATOM 1346 N N . GLU A 1 196 ? -4.373 32.553 34.554 1.00 17.18 194 GLU A N 1
ATOM 1347 C CA . GLU A 1 196 ? -3.490 32.632 33.410 1.00 16.94 194 GLU A CA 1
ATOM 1348 C C . GLU A 1 196 ? -2.218 31.885 33.745 1.00 16.51 194 GLU A C 1
ATOM 1349 O O . GLU A 1 196 ? -1.806 31.826 34.901 1.00 13.14 194 GLU A O 1
ATOM 1355 N N . PRO A 1 197 ? -1.595 31.271 32.734 1.00 16.62 195 PRO A N 1
ATOM 1356 C CA . PRO A 1 197 ? -0.358 30.521 32.948 1.00 16.12 195 PRO A CA 1
ATOM 1357 C C . PRO A 1 197 ? 0.810 31.487 33.043 1.00 15.03 195 PRO A C 1
ATOM 1358 O O . PRO A 1 197 ? 0.767 32.581 32.482 1.00 13.63 195 PRO A O 1
ATOM 1362 N N . ARG A 1 198 ? 1.847 31.077 33.758 1.00 12.00 196 ARG A N 1
ATOM 1363 C CA . ARG A 1 198 ? 3.063 31.863 33.896 1.00 13.28 196 ARG A CA 1
ATOM 1364 C C . ARG A 1 198 ? 4.108 30.806 33.599 1.00 13.62 196 ARG A C 1
ATOM 1365 O O . ARG A 1 198 ? 4.456 30.000 34.456 1.00 12.68 196 ARG A O 1
ATOM 1381 N N . VAL A 1 200 ? 7.813 29.170 32.394 1.00 14.71 198 VAL A N 1
ATOM 1382 C CA . VAL A 1 200 ? 9.254 29.317 32.478 1.00 14.37 198 VAL A CA 1
ATOM 1383 C C . VAL A 1 200 ? 9.801 28.551 31.272 1.00 15.29 198 VAL A C 1
ATOM 1384 O O . VAL A 1 200 ? 9.801 27.321 31.270 1.00 17.67 198 VAL A O 1
ATOM 1388 N N . TYR A 1 201 ? 10.236 29.273 30.245 1.00 13.33 199 TYR A N 1
ATOM 1389 C CA . TYR A 1 201 ? 10.796 28.652 29.049 1.00 12.93 199 TYR A CA 1
ATOM 1390 C C . TYR A 1 201 ? 12.287 28.947 29.050 1.00 12.25 199 TYR A C 1
ATOM 1391 O O . TYR A 1 201 ? 12.694 30.105 29.152 1.00 10.51 199 TYR A O 1
ATOM 1400 N N . ILE A 1 202 ? 13.101 27.907 28.916 1.00 11.16 200 ILE A N 1
ATOM 1401 C CA . ILE A 1 202 ? 14.545 28.088 28.971 1.00 12.20 200 ILE A CA 1
ATOM 1402 C C . ILE A 1 202 ? 15.347 27.479 27.820 1.00 13.86 200 ILE A C 1
ATOM 1403 O O . ILE A 1 202 ? 15.076 26.364 27.381 1.00 13.72 200 ILE A O 1
ATOM 1408 N N . ASP A 1 203 ? 16.323 28.233 27.324 1.00 14.81 201 ASP A N 1
ATOM 1409 C CA . ASP A 1 203 ? 17.237 27.724 26.312 1.00 14.06 201 ASP A CA 1
ATOM 1410 C C . ASP A 1 203 ? 18.602 28.303 26.669 1.00 15.61 201 ASP A C 1
ATOM 1411 O O . ASP A 1 203 ? 18.717 29.083 27.625 1.00 12.35 201 ASP A O 1
ATOM 1416 N N . SER A 1 204 ? 19.640 27.923 25.934 1.00 16.54 202 SER A N 1
ATOM 1417 C CA . SER A 1 204 ? 20.979 28.398 26.264 1.00 19.04 202 SER A CA 1
ATOM 1418 C C . SER A 1 204 ? 21.185 29.907 26.195 1.00 19.44 202 SER A C 1
ATOM 1419 O O . SER A 1 204 ? 22.203 30.406 26.668 1.00 19.99 202 SER A O 1
ATOM 1422 N N . SER A 1 205 ? 20.229 30.639 25.627 1.00 20.24 203 SER A N 1
ATOM 1423 C CA . SER A 1 205 ? 20.363 32.096 25.539 1.00 21.37 203 SER A CA 1
ATOM 1424 C C . SER A 1 205 ? 19.891 32.762 26.831 1.00 21.48 203 SER A C 1
ATOM 1425 O O . SER A 1 205 ? 19.878 33.987 26.940 1.00 21.20 203 SER A O 1
ATOM 1428 N N . LYS A 1 206 ? 19.504 31.950 27.809 1.00 21.28 204 LYS A N 1
ATOM 1429 C CA . LYS A 1 206 ? 19.029 32.471 29.087 1.00 21.76 204 LYS A CA 1
ATOM 1430 C C . LYS A 1 206 ? 19.798 31.814 30.228 1.00 21.68 204 LYS A C 1
ATOM 1431 O O . LYS A 1 206 ? 19.221 31.117 31.068 1.00 19.98 204 LYS A O 1
ATOM 1437 N N . PRO A 1 207 ? 21.120 32.043 30.279 1.00 22.90 205 PRO A N 1
ATOM 1438 C CA . PRO A 1 207 ? 21.990 31.474 31.310 1.00 22.29 205 PRO A CA 1
ATOM 1439 C C . PRO A 1 207 ? 21.527 31.669 32.753 1.00 22.40 205 PRO A C 1
ATOM 1440 O O . PRO A 1 207 ? 21.780 30.816 33.602 1.00 22.33 205 PRO A O 1
ATOM 1444 N N . GLU A 1 208 ? 20.847 32.776 33.035 1.00 22.35 206 GLU A N 1
ATOM 1445 C CA . GLU A 1 208 ? 20.374 33.030 34.391 1.00 24.22 206 GLU A CA 1
ATOM 1446 C C . GLU A 1 208 ? 19.299 32.036 34.824 1.00 22.15 206 GLU A C 1
ATOM 1447 O O . 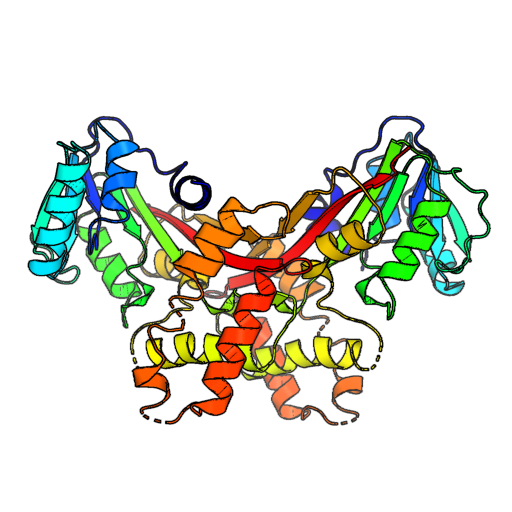GLU A 1 208 ? 19.269 31.609 35.982 1.00 20.50 206 GLU A O 1
ATOM 1453 N N . LEU A 1 209 ? 18.414 31.675 33.900 1.00 19.98 207 LEU A N 1
ATOM 1454 C CA . LEU A 1 209 ? 17.351 30.722 34.204 1.00 17.92 207 LEU A CA 1
ATOM 1455 C C . LEU A 1 209 ? 17.905 29.303 34.204 1.00 16.75 207 LEU A C 1
ATOM 1456 O O . LEU A 1 209 ? 17.492 28.472 35.009 1.00 16.41 207 LEU A O 1
ATOM 1461 N N . VAL A 1 210 ? 18.837 29.023 33.295 1.00 16.26 208 VAL A N 1
ATOM 1462 C CA . VAL A 1 210 ? 19.456 27.703 33.238 1.00 16.20 208 VAL A CA 1
ATOM 1463 C C . VAL A 1 210 ? 20.063 27.385 34.608 1.00 18.15 208 VAL A C 1
ATOM 1464 O O . VAL A 1 210 ? 19.859 26.304 35.160 1.00 16.78 208 VAL A O 1
ATOM 1468 N N . ASP A 1 211 ? 20.806 28.341 35.156 1.00 17.82 209 ASP A N 1
ATOM 1469 C CA . ASP A 1 211 ? 21.446 28.156 36.452 1.00 18.40 209 ASP A CA 1
ATOM 1470 C C . ASP A 1 211 ? 20.463 28.252 37.607 1.00 18.05 209 ASP A C 1
ATOM 1471 O O . ASP A 1 211 ? 20.362 27.339 38.424 1.00 16.57 209 ASP A O 1
ATOM 1476 N N . GLY A 1 212 ? 19.743 29.368 37.666 1.00 17.22 210 GLY A N 1
ATOM 1477 C CA . GLY A 1 212 ? 18.793 29.593 38.740 1.00 17.65 210 GLY A CA 1
ATOM 1478 C C . GLY A 1 212 ? 17.590 28.668 38.807 1.00 17.80 210 GLY A C 1
ATOM 1479 O O . GLY A 1 212 ? 17.126 28.352 39.900 1.00 19.61 210 GLY A O 1
ATOM 1480 N N . PHE A 1 213 ? 17.074 28.234 37.660 1.00 16.83 211 PHE A N 1
ATOM 1481 C CA . PHE A 1 213 ? 15.903 27.356 37.672 1.00 16.73 211 PHE A CA 1
ATOM 1482 C C . PHE A 1 213 ? 16.230 25.878 37.501 1.00 13.74 211 PHE A C 1
ATOM 1483 O O . PHE A 1 213 ? 15.823 25.058 38.321 1.00 16.04 211 PHE A O 1
ATOM 1491 N N . ILE A 1 214 ? 16.963 25.525 36.451 1.00 12.90 212 ILE A N 1
ATOM 1492 C CA . ILE A 1 214 ? 17.279 24.115 36.232 1.00 12.30 212 ILE A CA 1
ATOM 1493 C C . ILE A 1 214 ? 18.267 23.572 37.264 1.00 14.02 212 ILE A C 1
ATOM 1494 O O . ILE A 1 214 ? 17.981 22.605 37.968 1.00 15.36 212 ILE A O 1
ATOM 1499 N N . LEU A 1 215 ? 19.426 24.208 37.351 1.00 16.15 213 LEU A N 1
ATOM 1500 C CA . LEU A 1 215 ? 20.472 23.781 38.273 1.00 17.92 213 LEU A CA 1
ATOM 1501 C C . LEU A 1 215 ? 20.211 23.993 39.762 1.00 17.56 213 LEU A C 1
ATOM 1502 O O . LEU A 1 215 ? 20.556 23.137 40.575 1.00 17.30 213 LEU A O 1
ATOM 1507 N N . LYS A 1 216 ? 19.596 25.114 40.123 1.00 17.78 214 LYS A N 1
ATOM 1508 C CA . LYS A 1 216 ? 19.357 25.413 41.534 1.00 18.59 214 LYS A CA 1
ATOM 1509 C C . LYS A 1 216 ? 17.947 25.186 42.056 1.00 17.73 214 LYS A C 1
ATOM 1510 O O . LYS A 1 216 ? 17.715 25.291 43.262 1.00 16.31 214 LYS A O 1
ATOM 1516 N N . THR A 1 217 ? 17.005 24.875 41.170 1.00 15.23 215 THR A N 1
ATOM 1517 C CA . THR A 1 217 ? 15.635 24.640 41.610 1.00 14.96 215 THR A CA 1
ATOM 1518 C C . THR A 1 217 ? 15.146 23.248 41.220 1.00 14.72 215 THR A C 1
ATOM 1519 O O . THR A 1 217 ? 14.820 22.435 42.078 1.00 15.92 215 THR A O 1
ATOM 1523 N N . ILE A 1 218 ? 15.110 22.973 39.923 1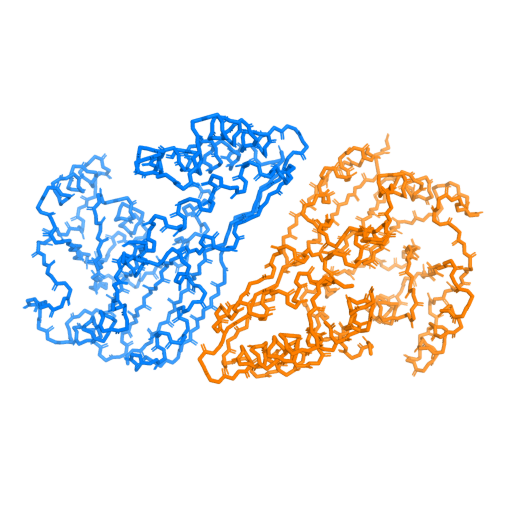.00 13.22 216 ILE A N 1
ATOM 1524 C CA . ILE A 1 218 ? 14.632 21.685 39.430 1.00 14.35 216 ILE A CA 1
ATOM 1525 C C . ILE A 1 218 ? 15.407 20.463 39.905 1.00 14.02 216 ILE A C 1
ATOM 1526 O O . ILE A 1 218 ? 14.839 19.563 40.523 1.00 13.91 216 ILE A O 1
ATOM 1531 N N . ILE A 1 219 ? 16.701 20.418 39.614 1.00 13.67 217 ILE A N 1
ATOM 1532 C CA . ILE A 1 219 ? 17.485 19.255 39.999 1.00 14.53 217 ILE A CA 1
ATOM 1533 C C . ILE A 1 219 ? 17.493 19.014 41.508 1.00 14.37 217 ILE A C 1
ATOM 1534 O O . ILE A 1 219 ? 17.319 17.882 41.954 1.00 14.80 217 ILE A O 1
ATOM 1539 N N . PRO A 1 220 ? 17.685 20.065 42.318 1.00 14.50 218 PRO A N 1
ATOM 1540 C CA . PRO A 1 220 ? 17.675 19.837 43.772 1.00 13.93 218 PRO A CA 1
ATOM 1541 C C . PRO A 1 220 ? 16.314 19.304 44.265 1.00 14.27 218 PRO A C 1
ATOM 1542 O O . PRO A 1 220 ? 16.247 18.500 45.193 1.00 13.69 218 PRO A O 1
ATOM 1554 N N . VAL A 1 222 ? 14.243 17.389 42.587 1.00 15.19 220 VAL A N 1
ATOM 1555 C CA . VAL A 1 222 ? 14.171 15.983 42.217 1.00 15.44 220 VAL A CA 1
ATOM 1556 C C . VAL A 1 222 ? 15.030 15.176 43.192 1.00 17.53 220 VAL A C 1
ATOM 1557 O O . VAL A 1 222 ? 14.583 14.180 43.763 1.00 17.28 220 VAL A O 1
ATOM 1561 N N . GLU A 1 223 ? 16.261 15.622 43.401 1.00 17.62 221 GLU A N 1
ATOM 1562 C CA . GLU A 1 223 ? 17.152 14.915 44.310 1.00 20.74 221 GLU A CA 1
ATOM 1563 C C . GLU A 1 223 ? 16.552 14.848 45.708 1.00 19.69 221 GLU A C 1
ATOM 1564 O O . GLU A 1 223 ? 16.891 13.969 46.498 1.00 19.75 221 GLU A O 1
ATOM 1570 N N . GLY A 1 224 ? 15.639 15.770 45.998 1.00 18.81 222 GLY A N 1
ATOM 1571 C CA . GLY A 1 224 ? 14.995 15.801 47.296 1.00 18.01 222 GLY A CA 1
ATOM 1572 C C . GLY A 1 224 ? 14.100 14.605 47.583 1.00 17.68 222 GLY A C 1
ATOM 1573 O O . GLY A 1 224 ? 13.769 14.349 48.742 1.00 16.46 222 GLY A O 1
ATOM 1574 N N . VAL A 1 225 ? 13.703 13.872 46.545 1.00 16.80 223 VAL A N 1
ATOM 1575 C CA . VAL A 1 225 ? 12.842 12.703 46.739 1.00 16.42 223 VAL A CA 1
ATOM 1576 C C . VAL A 1 225 ? 13.548 11.393 46.419 1.00 14.75 223 VAL A C 1
ATOM 1577 O O . VAL A 1 225 ? 12.900 10.358 46.279 1.00 15.38 223 VAL A O 1
ATOM 1581 N N . LYS A 1 226 ? 14.872 11.426 46.309 1.00 14.87 224 LYS A N 1
ATOM 1582 C CA . LYS A 1 226 ? 15.605 10.206 45.996 1.00 15.76 224 LYS A CA 1
ATOM 1583 C C . LYS A 1 226 ? 15.425 9.143 47.080 1.00 15.79 224 LYS A C 1
ATOM 1584 O O . LYS A 1 226 ? 15.071 8.003 46.781 1.00 15.38 224 LYS A O 1
ATOM 1590 N N . GLU A 1 227 ? 15.666 9.521 48.333 1.00 15.01 225 GLU A N 1
ATOM 1591 C CA . GLU A 1 227 ? 15.543 8.587 49.449 1.00 16.04 225 GLU A CA 1
ATOM 1592 C C . GLU A 1 227 ? 14.182 7.889 49.501 1.00 16.49 225 GLU A C 1
ATOM 1593 O O . GLU A 1 227 ? 14.111 6.663 49.608 1.00 14.68 225 GLU A O 1
ATOM 1599 N N . GLN A 1 228 ? 13.101 8.661 49.429 1.00 15.88 226 GLN A N 1
ATOM 1600 C CA . GLN A 1 228 ? 11.771 8.067 49.481 1.00 15.60 226 GLN A CA 1
ATOM 1601 C C . GLN A 1 228 ? 11.452 7.240 48.238 1.00 17.10 226 GLN A C 1
ATOM 1602 O O . GLN A 1 228 ? 10.780 6.212 48.331 1.00 16.11 226 GLN A O 1
ATOM 1608 N N . SER A 1 229 ? 11.927 7.681 47.075 1.00 15.80 227 SER A N 1
ATOM 1609 C CA . SER A 1 229 ? 11.673 6.941 45.843 1.00 17.99 227 SER A CA 1
ATOM 1610 C C . SER A 1 229 ? 12.296 5.548 45.910 1.00 19.40 227 SER A C 1
ATOM 1611 O O . SER A 1 229 ? 11.657 4.555 45.553 1.00 17.83 227 SER A O 1
ATOM 1614 N N . LEU A 1 230 ? 13.542 5.476 46.368 1.00 18.81 228 LEU A N 1
ATOM 1615 C CA . LEU A 1 230 ? 14.216 4.192 46.485 1.00 19.47 228 LEU A CA 1
ATOM 1616 C C . LEU A 1 230 ? 13.522 3.337 47.544 1.00 19.03 228 LEU A C 1
ATOM 1617 O O . LEU A 1 230 ? 13.356 2.135 47.358 1.00 20.66 228 LEU A O 1
ATOM 1622 N N . LYS A 1 231 ? 13.106 3.955 48.646 1.00 17.35 229 LYS A N 1
ATOM 1623 C CA . LYS A 1 231 ? 12.422 3.209 49.701 1.00 18.01 229 LYS A CA 1
ATOM 1624 C C . LYS A 1 231 ? 11.075 2.660 49.237 1.00 18.94 229 LYS A C 1
ATOM 1625 O O . LYS A 1 231 ? 10.647 1.597 49.680 1.00 18.43 229 LYS A O 1
ATOM 1639 N N . GLN A 1 233 ? 10.588 1.782 46.297 1.00 21.12 231 GLN A N 1
ATOM 1640 C CA . GLN A 1 233 ? 10.944 0.890 45.206 1.00 23.19 231 GLN A CA 1
ATOM 1641 C C . GLN A 1 233 ? 10.289 1.229 43.874 1.00 23.67 231 GLN A C 1
ATOM 1642 O O . GLN A 1 233 ? 9.961 0.334 43.092 1.00 23.28 231 GLN A O 1
ATOM 1648 N N . ILE A 1 234 ? 10.102 2.517 43.603 1.00 22.10 232 ILE A N 1
ATOM 1649 C CA . ILE A 1 234 ? 9.493 2.917 42.341 1.00 21.51 232 ILE A CA 1
ATOM 1650 C C . ILE A 1 234 ? 10.564 3.178 41.293 1.00 22.43 232 ILE A C 1
ATOM 1651 O O . ILE A 1 234 ? 10.259 3.444 40.131 1.00 23.57 232 ILE A O 1
ATOM 1656 N N . ILE A 1 235 ? 11.821 3.087 41.716 1.00 22.53 233 ILE A N 1
ATOM 1657 C CA . ILE A 1 235 ? 12.955 3.298 40.828 1.00 23.34 233 ILE A CA 1
ATOM 1658 C C . ILE A 1 235 ? 14.203 2.729 41.496 1.00 24.14 233 ILE A C 1
ATOM 1659 O O . ILE A 1 235 ? 14.275 2.651 42.722 1.00 23.53 233 ILE A O 1
ATOM 1664 N N . LYS A 1 236 ? 15.182 2.332 40.689 1.00 26.49 234 LYS A N 1
ATOM 1665 C CA . LYS A 1 236 ? 16.427 1.773 41.213 1.00 27.87 234 LYS A CA 1
ATOM 1666 C C . LYS A 1 236 ? 17.541 2.814 41.249 1.00 28.15 234 LYS A C 1
ATOM 1667 O O . LYS A 1 236 ? 17.510 3.793 40.504 1.00 26.45 234 LYS A O 1
ATOM 1673 N N . GLU A 1 237 ? 18.522 2.592 42.119 1.00 27.20 235 GLU A N 1
ATOM 1674 C CA . GLU A 1 237 ? 19.653 3.502 42.261 1.00 28.99 235 GLU A CA 1
ATOM 1675 C C . GLU A 1 237 ? 20.296 3.799 40.904 1.00 28.62 235 GLU A C 1
ATOM 1676 O O . GLU A 1 237 ? 20.606 4.951 40.592 1.00 26.56 235 GLU A O 1
ATOM 1682 N N . GLU A 1 238 ? 20.491 2.751 40.107 1.00 29.43 236 GLU A N 1
ATOM 1683 C CA . GLU A 1 238 ? 21.092 2.867 38.780 1.00 31.47 236 GLU A CA 1
ATOM 1684 C C . GLU A 1 238 ? 20.308 3.849 37.915 1.00 30.22 236 GLU A C 1
ATOM 1685 O O . GLU A 1 238 ? 20.852 4.839 37.426 1.00 30.12 236 GLU A O 1
ATOM 1691 N N . GLU A 1 239 ? 19.025 3.553 37.727 1.00 29.85 237 GLU A N 1
ATOM 1692 C CA . GLU A 1 239 ? 18.142 4.392 36.930 1.00 28.99 237 GLU A CA 1
ATOM 1693 C C . GLU A 1 239 ? 18.197 5.835 37.417 1.00 26.79 237 GLU A C 1
ATOM 1694 O O . GLU A 1 239 ? 18.320 6.760 36.619 1.00 25.03 237 GLU A O 1
ATOM 1700 N N . TRP A 1 240 ? 18.108 6.018 38.731 1.00 23.07 238 TRP A N 1
ATOM 1701 C CA . TRP A 1 240 ? 18.128 7.352 39.321 1.00 22.48 238 TRP A CA 1
ATOM 1702 C C . TRP A 1 240 ? 19.355 8.182 38.962 1.00 22.50 238 TRP A C 1
ATOM 1703 O O . TRP A 1 240 ? 19.229 9.319 38.512 1.00 20.78 238 TRP A O 1
ATOM 1714 N N . GLU A 1 241 ? 20.541 7.623 39.173 1.00 23.02 239 GLU A N 1
ATOM 1715 C CA . GLU A 1 241 ? 21.768 8.345 38.865 1.00 24.20 239 GLU A CA 1
ATOM 1716 C C . GLU A 1 241 ? 21.815 8.767 37.402 1.00 23.01 239 GLU A C 1
ATOM 1717 O O . GLU A 1 241 ? 22.254 9.870 37.088 1.00 22.83 239 GLU A O 1
ATOM 1723 N N . LYS A 1 242 ? 21.350 7.898 36.510 1.00 22.89 240 LYS A N 1
ATOM 1724 C CA . LYS A 1 242 ? 21.346 8.210 35.084 1.00 22.27 240 LYS A CA 1
ATOM 1725 C C . LYS A 1 242 ? 20.311 9.290 34.770 1.00 20.24 240 LYS A C 1
ATOM 1726 O O . LYS A 1 242 ? 20.504 10.099 33.865 1.00 19.85 240 LYS A O 1
ATOM 1732 N N . GLY A 1 243 ? 19.215 9.300 35.522 1.00 18.55 241 GLY A N 1
ATOM 1733 C CA . GLY A 1 243 ? 18.182 10.298 35.309 1.00 15.11 241 GLY A CA 1
ATOM 1734 C C . GLY A 1 243 ? 18.667 11.689 35.675 1.00 15.07 241 GLY A C 1
ATOM 1735 O O . GLY A 1 243 ? 18.361 12.667 34.985 1.00 14.24 241 GLY A O 1
ATOM 1736 N N . ILE A 1 244 ? 19.424 11.790 36.764 1.00 14.00 242 ILE A N 1
ATOM 1737 C CA . ILE A 1 244 ? 19.947 13.082 37.185 1.00 16.16 242 ILE A CA 1
ATOM 1738 C C . ILE A 1 244 ? 20.913 13.568 36.112 1.00 17.19 242 ILE A C 1
ATOM 1739 O O . ILE A 1 244 ? 20.965 14.757 35.789 1.00 14.86 242 ILE A O 1
ATOM 1744 N N . GLU A 1 245 ? 21.676 12.636 35.552 1.00 17.55 243 GLU A N 1
ATOM 1745 C CA . GLU A 1 245 ? 22.633 12.978 34.512 1.00 17.54 243 GLU A CA 1
ATOM 1746 C C . GLU A 1 245 ? 21.900 13.510 33.280 1.00 17.40 243 GLU A C 1
ATOM 1747 O O . GLU A 1 245 ? 22.343 14.475 32.657 1.00 16.37 243 GLU A O 1
ATOM 1753 N N . GLU A 1 246 ? 20.777 12.884 32.933 1.00 16.91 244 GLU A N 1
ATOM 1754 C CA . GLU A 1 246 ? 20.005 13.321 31.773 1.00 16.40 244 GLU A CA 1
ATOM 1755 C C . GLU A 1 246 ? 19.324 14.662 32.034 1.00 15.51 244 GLU A C 1
ATOM 1756 O O . GLU A 1 246 ? 19.114 15.448 31.106 1.00 17.40 244 GLU A O 1
ATOM 1762 N N . LEU A 1 247 ? 18.983 14.939 33.290 1.00 16.18 245 LEU A N 1
ATOM 1763 C CA . LEU A 1 247 ? 18.367 16.224 33.606 1.00 14.82 245 LEU A CA 1
ATOM 1764 C C . LEU A 1 247 ? 19.414 17.313 33.397 1.00 15.87 245 LEU A C 1
ATOM 1765 O O . LEU A 1 247 ? 19.104 18.405 32.926 1.00 13.98 245 LEU A O 1
ATOM 1770 N N . HIS A 1 248 ? 20.665 17.012 33.734 1.00 17.40 246 HIS A N 1
ATOM 1771 C CA . HIS A 1 248 ? 21.726 17.995 33.547 1.00 16.95 246 HIS A CA 1
ATOM 1772 C C . HIS A 1 248 ? 21.930 18.336 32.072 1.00 16.54 246 HIS A C 1
ATOM 1773 O O . HIS A 1 248 ? 22.375 19.437 31.748 1.00 16.88 246 HIS A O 1
ATOM 1780 N N . LYS A 1 249 ? 21.606 17.404 31.178 1.00 14.82 247 LYS A N 1
ATOM 1781 C CA . LYS A 1 249 ? 21.775 17.653 29.750 1.00 16.58 247 LYS A CA 1
ATOM 1782 C C . LYS A 1 249 ? 20.875 18.787 29.263 1.00 14.97 247 LYS A C 1
ATOM 1783 O O . LYS A 1 249 ? 21.197 19.455 28.286 1.00 15.44 247 LYS A O 1
ATOM 1789 N N . THR A 1 250 ? 19.750 19.003 29.943 1.00 13.38 248 THR A N 1
ATOM 1790 C CA . THR A 1 250 ? 18.821 20.058 29.547 1.00 13.61 248 THR A CA 1
ATOM 1791 C C . THR A 1 250 ? 19.373 21.447 29.843 1.00 14.15 248 THR A C 1
ATOM 1792 O O . THR A 1 250 ? 18.893 22.441 29.293 1.00 14.81 248 THR A O 1
ATOM 1796 N N . ALA A 1 251 ? 20.385 21.508 30.704 1.00 14.33 249 ALA A N 1
ATOM 1797 C CA . ALA A 1 251 ? 21.013 22.770 31.084 1.00 13.36 249 ALA A CA 1
ATOM 1798 C C . ALA A 1 251 ? 22.327 22.988 30.336 1.00 14.72 249 ALA A C 1
ATOM 1799 O O . ALA A 1 251 ? 23.100 23.889 30.668 1.00 14.97 249 ALA A O 1
ATOM 1801 N N . GLU A 1 252 ? 22.583 22.150 29.338 1.00 14.78 250 GLU A N 1
ATOM 1802 C CA . GLU A 1 252 ? 23.801 22.263 28.544 1.00 14.05 250 GLU A CA 1
ATOM 1803 C C . GLU A 1 252 ? 23.459 22.825 27.178 1.00 15.13 250 GLU A C 1
ATOM 1804 O O . GLU A 1 252 ? 22.286 23.044 26.858 1.00 14.54 250 GLU A O 1
ATOM 1810 N N . HIS A 1 253 ? 24.491 23.061 26.374 1.00 16.29 251 HIS A N 1
ATOM 1811 C CA . HIS A 1 253 ? 24.301 23.564 25.019 1.00 16.51 251 HIS A CA 1
ATOM 1812 C C . HIS A 1 253 ? 23.355 22.602 24.298 1.00 16.54 251 HIS A C 1
ATOM 1813 O O . HIS A 1 253 ? 23.491 21.380 24.418 1.00 15.95 251 HIS A O 1
ATOM 1820 N N . GLY A 1 254 ? 22.395 23.156 23.562 1.00 14.65 252 GLY A N 1
ATOM 1821 C CA . GLY A 1 254 ? 21.445 22.329 22.841 1.00 15.32 252 GLY A CA 1
ATOM 1822 C C . GLY A 1 254 ? 20.211 21.941 23.644 1.00 16.89 252 GLY A C 1
ATOM 1823 O O . GLY A 1 254 ? 19.243 21.412 23.090 1.00 16.32 252 GLY A O 1
ATOM 1824 N N . GLY A 1 255 ? 20.225 22.208 24.946 1.00 15.19 253 GLY A N 1
ATOM 1825 C CA . GLY A 1 255 ? 19.075 21.850 25.763 1.00 15.96 253 GLY A CA 1
ATOM 1826 C C . GLY A 1 255 ? 18.051 22.954 25.982 1.00 14.64 253 GLY A C 1
ATOM 1827 O O . GLY A 1 255 ? 18.379 24.139 25.931 1.00 12.62 253 GLY A O 1
ATOM 1828 N N . THR A 1 256 ? 16.802 22.557 26.213 1.00 13.91 254 THR A N 1
ATOM 1829 C CA . THR A 1 256 ? 15.718 23.500 26.483 1.00 14.57 254 THR A CA 1
ATOM 1830 C C . THR A 1 256 ? 14.877 22.919 27.616 1.00 15.79 254 THR A C 1
ATOM 1831 O O . THR A 1 256 ? 14.859 21.700 27.818 1.00 15.64 254 THR A O 1
ATOM 1835 N N . PHE A 1 257 ? 14.172 23.782 28.345 1.00 14.02 255 PHE A N 1
ATOM 1836 C CA . PHE A 1 257 ? 13.370 23.336 29.483 1.00 13.79 255 PHE A CA 1
ATOM 1837 C C . PHE A 1 257 ? 12.092 24.164 29.608 1.00 13.19 255 PHE A C 1
ATOM 1838 O O . PHE A 1 257 ? 12.102 25.368 29.359 1.00 12.37 255 PHE A O 1
ATOM 1846 N N . CYS A 1 258 ? 10.999 23.511 29.992 1.00 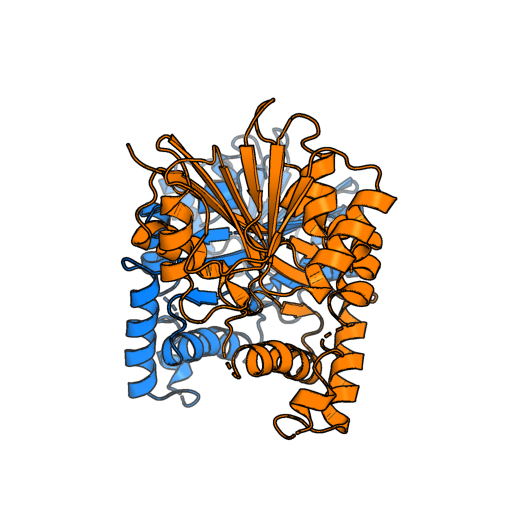12.07 256 CYS A N 1
ATOM 1847 C CA . CYS A 1 258 ? 9.711 24.180 30.144 1.00 13.72 256 CYS A CA 1
ATOM 1848 C C . CYS A 1 258 ? 8.974 23.743 31.396 1.00 13.71 256 CYS A C 1
ATOM 1849 O O . CYS A 1 258 ? 8.860 22.550 31.667 1.00 14.09 256 CYS A O 1
ATOM 1852 N N . TYR A 1 259 ? 8.468 24.716 32.146 1.00 12.53 257 TYR A N 1
ATOM 1853 C CA . TYR A 1 259 ? 7.692 24.444 33.347 1.00 12.09 257 TYR A CA 1
ATOM 1854 C C . TYR A 1 259 ? 6.642 25.552 33.439 1.00 13.59 257 TYR A C 1
ATOM 1855 O O . TYR A 1 259 ? 6.951 26.725 33.216 1.00 14.58 257 TYR A O 1
ATOM 1864 N N . THR A 1 260 ? 5.403 25.184 33.754 1.00 13.49 258 THR A N 1
ATOM 1865 C CA . THR A 1 260 ? 4.339 26.179 33.851 1.00 12.56 258 THR A CA 1
ATOM 1866 C C . THR A 1 260 ? 3.710 26.302 35.236 1.00 12.58 258 THR A C 1
ATOM 1867 O O . THR A 1 260 ? 3.438 25.305 35.892 1.00 11.02 258 THR A O 1
ATOM 1871 N N . PHE A 1 261 ? 3.508 27.544 35.672 1.00 12.21 259 PHE A N 1
ATOM 1872 C CA . PHE A 1 261 ? 2.863 27.854 36.938 1.00 11.50 259 PHE A CA 1
ATOM 1873 C C . PHE A 1 261 ? 1.520 28.453 36.543 1.00 11.01 259 PHE A C 1
ATOM 1874 O O . PHE A 1 261 ? 1.371 28.960 35.438 1.00 11.58 259 PHE A O 1
ATOM 1882 N N . PHE A 1 262 ? 0.545 28.394 37.439 1.00 10.49 260 PHE A N 1
ATOM 1883 C CA . PHE A 1 262 ? -0.758 28.975 37.158 1.00 9.60 260 PHE A CA 1
ATOM 1884 C C . PHE A 1 262 ? -1.063 30.026 38.210 1.00 8.96 260 PHE A C 1
ATOM 1885 O O . PHE A 1 262 ? -0.829 29.813 39.399 1.00 10.40 260 PHE A O 1
ATOM 1893 N N . LYS A 1 263 ? -1.552 31.174 37.762 1.00 9.74 261 LYS A N 1
ATOM 1894 C CA . LYS A 1 263 ? -1.893 32.257 38.679 1.00 11.60 261 LYS A CA 1
ATOM 1895 C C . LYS A 1 263 ? -3.369 32.606 38.515 1.00 12.36 261 LYS A C 1
ATOM 1896 O O . LYS A 1 263 ? -3.820 32.924 37.416 1.00 14.10 261 LYS A O 1
ATOM 1902 N N . GLY A 1 264 ? -4.117 32.533 39.611 1.00 12.72 262 GLY A N 1
ATOM 1903 C CA . GLY A 1 264 ? -5.535 32.836 39.559 1.00 12.95 262 GLY A CA 1
ATOM 1904 C C . GLY A 1 264 ? -5.955 33.909 40.545 1.00 12.71 262 GLY A C 1
ATOM 1905 O O . GLY A 1 264 ? -5.334 34.093 41.592 1.00 12.97 262 GLY A O 1
ATOM 1906 N N . TRP A 1 265 ? -7.019 34.622 40.195 1.00 14.86 263 TRP A N 1
ATOM 1907 C CA . TRP A 1 265 ? -7.565 35.685 41.029 1.00 15.42 263 TRP A CA 1
ATOM 1908 C C . TRP A 1 265 ? -9.067 35.462 41.156 1.00 16.49 263 TRP A C 1
ATOM 1909 O O . TRP A 1 265 ? -9.723 35.003 40.215 1.00 14.41 263 TRP A O 1
ATOM 1920 N N . GLY A 1 266 ? -9.605 35.794 42.323 1.00 16.25 264 GLY A N 1
ATOM 1921 C CA . GLY A 1 266 ? -11.029 35.650 42.549 1.00 16.78 264 GLY A CA 1
ATOM 1922 C C . GLY A 1 266 ? -11.489 36.770 43.455 1.00 18.49 264 GLY A C 1
ATOM 1923 O O . GLY A 1 266 ? -10.694 37.304 44.232 1.00 17.08 264 GLY A O 1
ATOM 1924 N N . THR A 1 267 ? -12.763 37.134 43.358 1.00 17.03 265 THR A N 1
ATOM 1925 C CA . THR A 1 267 ? -13.308 38.198 44.190 1.00 16.58 265 THR A CA 1
ATOM 1926 C C . THR A 1 267 ? -14.482 37.667 45.007 1.00 17.62 265 THR A C 1
ATOM 1927 O O . THR A 1 267 ? -15.321 36.920 44.492 1.00 16.84 265 THR A O 1
ATOM 1931 N N . LYS A 1 268 ? -14.539 38.046 46.279 1.00 15.69 266 LYS A N 1
ATOM 1932 C CA . LYS A 1 268 ? -15.627 37.599 47.138 1.00 16.73 266 LYS A CA 1
ATOM 1933 C C . LYS A 1 268 ? -16.865 38.442 46.843 1.00 17.94 266 LYS A C 1
ATOM 1934 O O . LYS A 1 268 ? -16.698 39.667 46.679 1.00 18.76 266 LYS A O 1
ATOM 1940 N N . LEU B 1 18 ? -10.423 22.866 8.379 1.00 41.88 16 LEU B N 1
ATOM 1941 C CA . LEU B 1 18 ? -8.989 23.050 8.743 1.00 41.30 16 LEU B CA 1
ATOM 1942 C C . LEU B 1 18 ? -8.616 24.532 8.794 1.00 40.80 16 LEU B C 1
ATOM 1943 O O . LEU B 1 18 ? -7.804 24.950 9.621 1.00 39.85 16 LEU B O 1
ATOM 1945 N N . SER B 1 19 ? -9.211 25.324 7.907 1.00 40.62 17 SER B N 1
ATOM 1946 C CA . SER B 1 19 ? -8.937 26.756 7.863 1.00 39.95 17 SER B CA 1
ATOM 1947 C C . SER B 1 19 ? -9.552 27.465 9.065 1.00 40.32 17 SER B C 1
ATOM 1948 O O . SER B 1 19 ? -8.974 28.413 9.599 1.00 39.64 17 SER B O 1
ATOM 1951 N N . GLU B 1 20 ? -10.726 27.005 9.487 1.00 40.17 18 GLU B N 1
ATOM 1952 C CA . GLU B 1 20 ? -11.401 27.599 10.635 1.00 40.18 18 GLU B CA 1
ATOM 1953 C C . GLU B 1 20 ? -10.546 27.391 11.879 1.00 37.95 18 GLU B C 1
ATOM 1954 O O . GLU B 1 20 ? -10.447 28.273 12.732 1.00 38.37 18 GLU B O 1
ATOM 1960 N N . GLN B 1 21 ? -9.929 26.219 11.974 1.00 35.60 19 GLN B N 1
ATOM 1961 C CA . GLN B 1 21 ? -9.071 25.898 13.108 1.00 33.41 19 GLN B CA 1
ATOM 1962 C C . GLN B 1 21 ? -7.879 26.841 13.121 1.00 31.86 19 GLN B C 1
ATOM 1963 O O . GLN B 1 21 ? -7.384 27.221 14.182 1.00 29.48 19 GLN B O 1
ATOM 1969 N N . ALA B 1 22 ? -7.431 27.222 11.928 1.00 30.89 20 ALA B N 1
ATOM 1970 C CA . ALA B 1 22 ? -6.300 28.126 11.782 1.00 31.09 20 ALA B CA 1
ATOM 1971 C C . ALA B 1 22 ? -6.634 29.506 12.328 1.00 30.14 20 ALA B C 1
ATOM 1972 O O . ALA B 1 22 ? -5.799 30.142 12.970 1.00 29.90 20 ALA B O 1
ATOM 1974 N N . GLU B 1 23 ? -7.855 29.964 12.073 1.00 31.70 21 GLU B N 1
ATOM 1975 C CA . GLU B 1 23 ? -8.284 31.279 12.540 1.00 33.80 21 GLU B CA 1
ATOM 1976 C C . GLU B 1 23 ? -8.526 31.324 14.044 1.00 33.72 21 GLU B C 1
ATOM 1977 O O . GLU B 1 23 ? -8.446 32.390 14.660 1.00 32.83 21 GLU B O 1
ATOM 1983 N N . THR B 1 24 ? -8.826 30.168 14.631 1.00 31.90 22 THR B N 1
ATOM 1984 C CA . THR B 1 24 ? -9.059 30.085 16.072 1.00 31.89 22 THR B CA 1
ATOM 1985 C C . THR B 1 24 ? -7.806 30.538 16.834 1.00 31.21 22 THR B C 1
ATOM 1986 O O . THR B 1 24 ? -7.908 31.159 17.897 1.00 31.77 22 THR B O 1
ATOM 1990 N N . LEU B 1 25 ? -6.635 30.226 16.269 1.00 30.15 23 LEU B N 1
ATOM 1991 C CA . LEU B 1 25 ? -5.341 30.576 16.862 1.00 29.22 23 LEU B CA 1
ATOM 1992 C C . LEU B 1 25 ? -4.694 31.796 16.209 1.00 28.49 23 LEU B C 1
ATOM 1993 O O . LEU B 1 25 ? -3.565 32.167 16.524 1.00 26.12 23 LEU B O 1
ATOM 1998 N N . GLU B 1 26 ? -5.421 32.429 15.301 1.00 27.90 24 GLU B N 1
ATOM 1999 C CA . GLU B 1 26 ? -4.939 33.617 14.599 1.00 29.01 24 GLU B CA 1
ATOM 2000 C C . GLU B 1 26 ? -4.284 34.699 15.447 1.00 27.46 24 GLU B C 1
ATOM 2001 O O . GLU B 1 26 ? -3.139 35.058 15.189 1.00 28.31 24 GLU B O 1
ATOM 2007 N N . LYS B 1 27 ? -5.027 35.240 16.408 1.00 26.46 25 LYS B N 1
ATOM 2008 C CA . LYS B 1 27 ? -4.558 36.286 17.322 1.00 26.73 25 LYS B CA 1
ATOM 2009 C C . LYS B 1 27 ? -3.333 35.829 18.115 1.00 25.37 25 LYS B C 1
ATOM 2010 O O . LYS B 1 27 ? -2.368 36.574 18.289 1.00 26.71 25 LYS B O 1
ATOM 2016 N N . LEU B 1 28 ? -3.379 34.591 18.588 1.00 22.25 26 LEU B N 1
ATOM 2017 C CA . LEU B 1 28 ? -2.296 34.026 19.391 1.00 20.10 26 LEU B CA 1
ATOM 2018 C C . LEU B 1 28 ? -0.996 33.755 18.626 1.00 19.43 26 LEU B C 1
ATOM 2019 O O . LEU B 1 28 ? 0.080 34.185 19.048 1.00 17.92 26 LEU B O 1
ATOM 2024 N N . LEU B 1 29 ? -1.101 33.079 17.487 1.00 17.04 27 LEU B N 1
ATOM 2025 C CA . LEU B 1 29 ? 0.084 32.717 16.696 1.00 19.24 27 LEU B CA 1
ATOM 2026 C C . LEU B 1 29 ? 0.557 33.602 15.545 1.00 22.05 27 LEU B C 1
ATOM 2027 O O . LEU B 1 29 ? 1.762 33.779 15.337 1.00 20.98 27 LEU B O 1
ATOM 2032 N N . HIS B 1 30 ? -0.388 34.130 14.778 1.00 23.79 28 HIS B N 1
ATOM 2033 C CA . HIS B 1 30 ? -0.031 34.903 13.580 1.00 27.89 28 HIS B CA 1
ATOM 2034 C C . HIS B 1 30 ? -0.223 36.399 13.577 1.00 29.31 28 HIS B C 1
ATOM 2035 O O . HIS B 1 30 ? 0.339 37.080 12.730 1.00 29.09 28 HIS B O 1
ATOM 2042 N N . HIS B 1 31 ? -1.023 36.916 14.500 1.00 32.05 29 HIS B N 1
ATOM 2043 C CA . HIS B 1 31 ? -1.271 38.350 14.506 1.00 33.99 29 HIS B CA 1
ATOM 2044 C C . HIS B 1 31 ? -0.010 39.197 14.496 1.00 33.52 29 HIS B C 1
ATOM 2045 O O . HIS B 1 31 ? 0.025 40.221 13.820 1.00 33.85 29 HIS B O 1
ATOM 2052 N N . ASP B 1 32 ? 1.025 38.804 15.234 1.00 31.88 30 ASP B N 1
ATOM 2053 C CA . ASP B 1 32 ? 2.250 39.616 15.249 1.00 30.93 30 ASP B CA 1
ATOM 2054 C C . ASP B 1 32 ? 3.178 39.411 14.044 1.00 32.21 30 ASP B C 1
ATOM 2055 O O . ASP B 1 32 ? 4.190 40.101 13.910 1.00 32.99 30 ASP B O 1
ATOM 2060 N N . THR B 1 33 ? 2.843 38.465 13.170 1.00 31.49 31 THR B N 1
ATOM 2061 C CA . THR B 1 33 ? 3.654 38.231 11.986 1.00 31.63 31 THR B CA 1
ATOM 2062 C C . THR B 1 33 ? 3.258 39.225 10.905 1.00 29.78 31 THR B C 1
ATOM 2063 O O . THR B 1 33 ? 2.390 38.951 10.077 1.00 27.26 31 THR B O 1
ATOM 2067 N N . VAL B 1 34 ? 3.903 40.387 10.944 1.00 28.16 32 VAL B N 1
ATOM 2068 C CA . VAL B 1 34 ? 3.659 41.460 9.991 1.00 27.83 32 VAL B CA 1
ATOM 2069 C C . VAL B 1 34 ? 4.991 41.962 9.448 1.00 27.56 32 VAL B C 1
ATOM 2070 O O . VAL B 1 34 ? 5.797 42.524 10.185 1.00 28.09 32 VAL B O 1
ATOM 2074 N N . TYR B 1 35 ? 5.218 41.762 8.157 1.00 26.07 33 TYR B N 1
ATOM 2075 C CA . TYR B 1 35 ? 6.459 42.197 7.527 1.00 25.90 33 TYR B CA 1
ATOM 2076 C C . TYR B 1 35 ? 6.284 43.594 6.942 1.00 25.94 33 TYR B C 1
ATOM 2077 O O . TYR B 1 35 ? 5.164 44.043 6.703 1.00 25.07 33 TYR B O 1
ATOM 2086 N N . PRO B 1 36 ? 7.392 44.309 6.710 1.00 27.44 34 PRO B N 1
ATOM 2087 C CA . PRO B 1 36 ? 7.272 45.657 6.144 1.00 27.10 34 PRO B CA 1
ATOM 2088 C C . PRO B 1 36 ? 6.735 45.609 4.714 1.00 25.39 34 PRO B C 1
ATOM 2089 O O . PRO B 1 36 ? 6.866 44.596 4.021 1.00 25.39 34 PRO B O 1
ATOM 2093 N N . PRO B 1 37 ? 6.113 46.704 4.254 1.00 26.24 35 PRO B N 1
ATOM 2094 C CA . PRO B 1 37 ? 5.565 46.750 2.892 1.00 25.65 35 PRO B CA 1
ATOM 2095 C C . PRO B 1 37 ? 6.586 46.356 1.821 1.00 24.87 35 PRO B C 1
ATOM 2096 O O . PRO B 1 37 ? 7.764 46.692 1.925 1.00 25.95 35 PRO B O 1
ATOM 2100 N N . GLY B 1 38 ? 6.127 45.632 0.804 1.00 23.34 36 GLY B N 1
ATOM 2101 C CA . GLY B 1 38 ? 6.999 45.220 -0.285 1.00 24.24 36 GLY B CA 1
ATOM 2102 C C . GLY B 1 38 ? 7.956 44.068 -0.022 1.00 23.48 36 GLY B C 1
ATOM 2103 O O . GLY B 1 38 ? 8.827 43.785 -0.840 1.00 23.32 36 GLY B O 1
ATOM 2104 N N . ALA B 1 39 ? 7.801 43.391 1.108 1.00 22.87 37 ALA B N 1
ATOM 2105 C CA . ALA B 1 39 ? 8.682 42.280 1.436 1.00 22.50 37 ALA B CA 1
ATOM 2106 C C . ALA B 1 39 ? 8.402 41.011 0.625 1.00 22.42 37 ALA B C 1
ATOM 2107 O O . ALA B 1 39 ? 7.250 40.622 0.433 1.00 22.35 37 ALA B O 1
ATOM 2109 N N . LYS B 1 40 ? 9.464 40.379 0.134 1.00 20.94 38 LYS B N 1
ATOM 2110 C CA . LYS B 1 40 ? 9.326 39.134 -0.612 1.00 22.56 38 LYS B CA 1
ATOM 2111 C C . LYS B 1 40 ? 9.463 38.039 0.433 1.00 20.14 38 LYS B C 1
ATOM 2112 O O . LYS B 1 40 ? 10.528 37.859 1.035 1.00 17.13 38 LYS B O 1
ATOM 2118 N N . VAL B 1 41 ? 8.370 37.321 0.653 1.00 18.66 39 VAL B N 1
ATOM 2119 C CA . VAL B 1 41 ? 8.335 36.275 1.664 1.00 17.23 39 VAL B CA 1
ATOM 2120 C C . VAL B 1 41 ? 8.098 34.896 1.073 1.00 16.39 39 VAL B C 1
ATOM 2121 O O . VAL B 1 41 ? 7.316 34.735 0.134 1.00 17.59 39 VAL B O 1
ATOM 2125 N N . LEU B 1 42 ? 8.789 33.906 1.625 1.00 15.92 40 LEU B N 1
ATOM 2126 C CA . LEU B 1 42 ? 8.638 32.529 1.189 1.00 15.93 40 LEU B CA 1
ATOM 2127 C C . LEU B 1 42 ? 7.958 31.725 2.290 1.00 16.15 40 LEU B C 1
ATOM 2128 O O . LEU B 1 42 ? 8.426 31.711 3.424 1.00 13.98 40 LEU B O 1
ATOM 2133 N N . GLU B 1 43 ? 6.848 31.073 1.958 1.00 18.28 41 GLU B N 1
ATOM 2134 C CA . GLU B 1 43 ? 6.150 30.231 2.929 1.00 20.70 41 GLU B CA 1
ATOM 2135 C C . GLU B 1 43 ? 6.651 28.816 2.642 1.00 21.00 41 GLU B C 1
ATOM 2136 O O . GLU B 1 43 ? 6.299 28.226 1.620 1.00 21.92 41 GLU B O 1
ATOM 2142 N N . ALA B 1 44 ? 7.474 28.290 3.548 1.00 22.41 42 ALA B N 1
ATOM 2143 C CA . ALA B 1 44 ? 8.100 26.969 3.421 1.00 23.88 42 ALA B CA 1
ATOM 2144 C C . ALA B 1 44 ? 7.211 25.751 3.177 1.00 24.90 42 ALA B C 1
ATOM 2145 O O . ALA B 1 44 ? 7.648 24.781 2.555 1.00 26.98 42 ALA B O 1
ATOM 2147 N N . GLY B 1 45 ? 5.982 25.785 3.674 1.00 25.16 43 GLY B N 1
ATOM 2148 C CA . GLY B 1 45 ? 5.080 24.660 3.482 1.00 25.32 43 GLY B CA 1
ATOM 2149 C C . GLY B 1 45 ? 3.655 25.128 3.684 1.00 24.66 43 GLY B C 1
ATOM 2150 O O . GLY B 1 45 ? 3.154 25.142 4.807 1.00 24.64 43 GLY B O 1
ATOM 2151 N N . CYS B 1 46 ? 2.997 25.500 2.591 1.00 22.84 44 CYS B N 1
ATOM 2152 C CA . CYS B 1 46 ? 1.637 26.014 2.661 1.00 23.33 44 CYS B CA 1
ATOM 2153 C C . CYS B 1 46 ? 0.555 24.963 2.851 1.00 23.01 44 CYS B C 1
ATOM 2154 O O . CYS B 1 46 ? -0.531 25.279 3.332 1.00 23.83 44 CYS B O 1
ATOM 2157 N N . GLY B 1 47 ? 0.847 23.719 2.489 1.00 21.54 45 GLY B N 1
ATOM 2158 C CA . GLY B 1 47 ? -0.153 22.681 2.630 1.00 23.64 45 GLY B CA 1
ATOM 2159 C C . GLY B 1 47 ? -1.418 23.079 1.890 1.00 24.41 45 GLY B C 1
ATOM 2160 O O . GLY B 1 47 ? -1.363 23.494 0.731 1.00 25.40 45 GLY B O 1
ATOM 2161 N N . ILE B 1 48 ? -2.556 22.976 2.568 1.00 24.98 46 ILE B N 1
ATOM 2162 C CA . ILE B 1 48 ? -3.847 23.317 1.981 1.00 25.94 46 ILE B CA 1
ATOM 2163 C C . ILE B 1 48 ? -4.138 24.824 2.044 1.00 25.89 46 ILE B C 1
ATOM 2164 O O . ILE B 1 48 ? -5.212 25.285 1.654 1.00 24.28 46 ILE B O 1
ATOM 2169 N N . GLY B 1 49 ? -3.166 25.593 2.530 1.00 24.98 47 GLY B N 1
ATOM 2170 C CA . GLY B 1 49 ? -3.323 27.037 2.588 1.00 22.70 47 GLY B CA 1
ATOM 2171 C C . GLY B 1 49 ? -3.952 27.665 3.820 1.00 22.73 47 GLY B C 1
ATOM 2172 O O . GLY B 1 49 ? -4.369 28.824 3.773 1.00 22.73 47 GLY B O 1
ATOM 2173 N N . ALA B 1 50 ? -4.023 26.927 4.922 1.00 22.22 48 ALA B N 1
ATOM 2174 C CA . ALA B 1 50 ? -4.611 27.475 6.142 1.00 21.13 48 ALA B CA 1
ATOM 2175 C C . ALA B 1 50 ? -3.826 28.695 6.623 1.00 19.91 48 ALA B C 1
ATOM 2176 O O . ALA B 1 50 ? -4.409 29.713 6.999 1.00 18.94 48 ALA B O 1
ATOM 2178 N N . GLN B 1 51 ? -2.502 28.591 6.605 1.00 17.45 49 GLN B N 1
ATOM 2179 C CA . GLN B 1 51 ? -1.654 29.690 7.048 1.00 18.58 49 GLN B CA 1
ATOM 2180 C C . GLN B 1 51 ? -1.462 30.715 5.933 1.00 17.75 49 GLN B C 1
ATOM 2181 O O . GLN B 1 51 ? -1.250 31.900 6.196 1.00 19.57 49 GLN B O 1
ATOM 2187 N N . THR B 1 52 ? -1.525 30.254 4.689 1.00 18.51 50 THR B N 1
ATOM 2188 C CA . THR B 1 52 ? -1.344 31.141 3.543 1.00 19.19 50 THR B CA 1
ATOM 2189 C C . THR B 1 52 ? -2.350 32.281 3.563 1.00 19.11 50 THR B C 1
ATOM 2190 O O . THR B 1 52 ? -1.988 33.448 3.399 1.00 20.05 50 THR B O 1
ATOM 2194 N N . VAL B 1 53 ? -3.615 31.935 3.768 1.00 19.54 51 VAL B N 1
ATOM 2195 C CA . VAL B 1 53 ? -4.689 32.917 3.798 1.00 20.17 51 VAL B CA 1
ATOM 2196 C C . VAL B 1 53 ? -4.498 33.959 4.892 1.00 18.58 51 VAL B C 1
ATOM 2197 O O . VAL B 1 53 ? -4.723 35.147 4.667 1.00 17.14 51 VAL B O 1
ATOM 2201 N N . ILE B 1 54 ? -4.088 33.510 6.077 1.00 17.03 52 ILE B N 1
ATOM 2202 C CA . ILE B 1 54 ? -3.867 34.407 7.206 1.00 16.91 52 ILE B CA 1
ATOM 2203 C C . ILE B 1 54 ? -2.643 35.288 6.980 1.00 17.95 52 ILE B C 1
ATOM 2204 O O . ILE B 1 54 ? -2.684 36.498 7.209 1.00 18.32 52 ILE B O 1
ATOM 2209 N N . LEU B 1 55 ? -1.552 34.673 6.540 1.00 17.71 53 LEU B N 1
ATOM 2210 C CA . LEU B 1 55 ? -0.316 35.403 6.280 1.00 18.87 53 LEU B CA 1
ATOM 2211 C C . LEU B 1 55 ? -0.534 36.480 5.219 1.00 19.86 53 LEU B C 1
ATOM 2212 O O . LEU B 1 55 ? -0.070 37.615 5.362 1.00 20.36 53 LEU B O 1
ATOM 2217 N N . ALA B 1 56 ? -1.243 36.117 4.155 1.00 20.87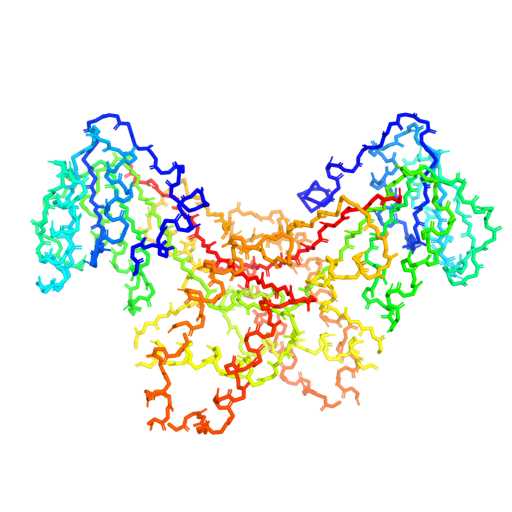 54 ALA B N 1
ATOM 2218 C CA . ALA B 1 56 ? -1.516 37.043 3.059 1.00 22.20 54 ALA B CA 1
ATOM 2219 C C . ALA B 1 56 ? -2.425 38.198 3.462 1.00 22.53 54 ALA B C 1
ATOM 2220 O O . ALA B 1 56 ? -2.211 39.334 3.046 1.00 22.27 54 ALA B O 1
ATOM 2222 N N . LYS B 1 57 ? -3.449 37.910 4.259 1.00 24.09 55 LYS B N 1
ATOM 2223 C CA . LYS B 1 57 ? -4.369 38.952 4.695 1.00 24.48 55 LYS B CA 1
ATOM 2224 C C . LYS B 1 57 ? -3.700 39.940 5.634 1.00 24.15 55 LYS B C 1
ATOM 2225 O O . LYS B 1 57 ? -4.007 41.129 5.607 1.00 23.24 55 LYS B O 1
ATOM 2231 N N . ASN B 1 58 ? -2.783 39.454 6.467 1.00 22.45 56 ASN B N 1
ATOM 2232 C CA . ASN B 1 58 ? -2.081 40.332 7.394 1.00 21.93 56 ASN B CA 1
ATOM 2233 C C . ASN B 1 58 ? -0.960 41.092 6.694 1.00 21.22 56 ASN B C 1
ATOM 2234 O O . ASN B 1 58 ? -0.412 42.051 7.245 1.00 20.05 56 ASN B O 1
ATOM 2239 N N . ASN B 1 59 ? -0.625 40.663 5.480 1.00 20.91 57 ASN B N 1
ATOM 2240 C CA . ASN B 1 59 ? 0.444 41.299 4.711 1.00 21.20 57 ASN B CA 1
ATOM 2241 C C . ASN B 1 59 ? 0.077 41.524 3.249 1.00 20.43 57 ASN B C 1
ATOM 2242 O O . ASN B 1 59 ? 0.682 40.937 2.357 1.00 19.68 57 ASN B O 1
ATOM 2247 N N . PRO B 1 60 ? -0.905 42.400 2.985 1.00 21.70 58 PRO B N 1
ATOM 2248 C CA . PRO B 1 60 ? -1.341 42.688 1.613 1.00 23.06 58 PRO B CA 1
ATOM 2249 C C . PRO B 1 60 ? -0.278 43.332 0.724 1.00 24.73 58 PRO B C 1
ATOM 2250 O O . PRO B 1 60 ? -0.367 43.264 -0.506 1.00 24.61 58 PRO B O 1
ATOM 2254 N N . ASP B 1 61 ? 0.723 43.957 1.340 1.00 24.93 59 ASP B N 1
ATOM 2255 C CA . ASP B 1 61 ? 1.787 44.605 0.580 1.00 25.14 59 ASP B CA 1
ATOM 2256 C C . ASP B 1 61 ? 3.028 43.733 0.411 1.00 25.31 59 ASP B C 1
ATOM 2257 O O . ASP B 1 61 ? 4.062 44.196 -0.069 1.00 25.54 59 ASP B O 1
ATOM 2262 N N . ALA B 1 62 ? 2.928 42.470 0.803 1.00 22.93 60 ALA B N 1
ATOM 2263 C CA . ALA B 1 62 ? 4.053 41.557 0.664 1.00 21.83 60 ALA B CA 1
ATOM 2264 C C . ALA B 1 62 ? 3.893 40.712 -0.594 1.00 21.27 60 ALA B C 1
ATOM 2265 O O . ALA B 1 62 ? 2.773 40.488 -1.056 1.00 22.21 60 ALA B O 1
ATOM 2267 N N . GLU B 1 63 ? 5.013 40.266 -1.157 1.00 21.02 61 GLU B N 1
ATOM 2268 C CA . GLU B 1 63 ? 4.989 39.406 -2.337 1.00 24.07 61 GLU B CA 1
ATOM 2269 C C . GLU B 1 63 ? 5.278 38.023 -1.783 1.00 23.41 61 GLU B C 1
ATOM 2270 O O . GLU B 1 63 ? 6.420 37.710 -1.452 1.00 24.67 61 GLU B O 1
ATOM 2276 N N . ILE B 1 64 ? 4.241 37.202 -1.682 1.00 22.12 62 ILE B N 1
ATOM 2277 C CA . ILE B 1 64 ? 4.373 35.867 -1.119 1.00 21.66 62 ILE B CA 1
ATOM 2278 C C . ILE B 1 64 ? 4.508 34.733 -2.123 1.00 21.35 62 ILE B C 1
ATOM 2279 O O . ILE B 1 64 ? 3.740 34.626 -3.075 1.00 21.48 62 ILE B O 1
ATOM 2284 N N . THR B 1 65 ? 5.497 33.882 -1.895 1.00 20.92 63 THR B N 1
ATOM 2285 C CA . THR B 1 65 ? 5.708 32.716 -2.734 1.00 20.30 63 THR B CA 1
ATOM 2286 C C . THR B 1 65 ? 5.497 31.549 -1.780 1.00 20.16 63 THR B C 1
ATOM 2287 O O . THR B 1 65 ? 6.237 31.401 -0.811 1.00 21.39 63 THR B O 1
ATOM 2291 N N . SER B 1 66 ? 4.465 30.749 -2.036 1.00 20.69 64 SER B N 1
ATOM 2292 C CA . SER B 1 66 ? 4.151 29.602 -1.187 1.00 21.00 64 SER B CA 1
ATOM 2293 C C . SER B 1 66 ? 4.490 28.296 -1.888 1.00 21.37 64 SER B C 1
ATOM 2294 O O . SER B 1 66 ? 4.081 28.072 -3.030 1.00 21.53 64 SER B O 1
ATOM 2297 N N . ILE B 1 67 ? 5.228 27.430 -1.199 1.00 20.28 65 ILE B N 1
ATOM 2298 C CA . ILE B 1 67 ? 5.618 26.151 -1.772 1.00 20.14 65 ILE B CA 1
ATOM 2299 C C . ILE B 1 67 ? 5.141 24.956 -0.951 1.00 22.69 65 ILE B C 1
ATOM 2300 O O . ILE B 1 67 ? 4.823 25.079 0.232 1.00 19.24 65 ILE B O 1
ATOM 2305 N N . ASP B 1 68 ? 5.092 23.800 -1.603 1.00 22.93 66 ASP B N 1
ATOM 2306 C CA . ASP B 1 68 ? 4.694 22.557 -0.963 1.00 23.44 66 ASP B CA 1
ATOM 2307 C C . ASP B 1 68 ? 5.157 21.449 -1.886 1.00 25.79 66 ASP B C 1
ATOM 2308 O O . ASP B 1 68 ? 5.288 21.652 -3.093 1.00 24.45 66 ASP B O 1
ATOM 2313 N N . ILE B 1 69 ? 5.412 20.278 -1.324 1.00 28.06 67 ILE B N 1
ATOM 2314 C CA . ILE B 1 69 ? 5.870 19.156 -2.123 1.00 31.19 67 ILE B CA 1
ATOM 2315 C C . ILE B 1 69 ? 4.701 18.453 -2.814 1.00 31.77 67 ILE B C 1
ATOM 2316 O O . ILE B 1 69 ? 4.897 17.695 -3.762 1.00 33.71 67 ILE B O 1
ATOM 2321 N N . SER B 1 70 ? 3.485 18.719 -2.348 1.00 32.17 68 SER B N 1
ATOM 2322 C CA . SER B 1 70 ? 2.302 18.082 -2.919 1.00 32.64 68 SER B CA 1
ATOM 2323 C C . SER B 1 70 ? 1.531 18.917 -3.931 1.00 33.65 68 SER B C 1
ATOM 2324 O O . SER B 1 70 ? 1.076 20.023 -3.628 1.00 32.98 68 SER B O 1
ATOM 2327 N N . PRO B 1 71 ? 1.374 18.390 -5.155 1.00 34.44 69 PRO B N 1
ATOM 2328 C CA . PRO B 1 71 ? 0.645 19.088 -6.216 1.00 34.67 69 PRO B CA 1
ATOM 2329 C C . PRO B 1 71 ? -0.815 19.269 -5.805 1.00 35.03 69 PRO B C 1
ATOM 2330 O O . PRO B 1 71 ? -1.396 20.338 -5.991 1.00 35.92 69 PRO B O 1
ATOM 2334 N N . GLU B 1 72 ? -1.397 18.214 -5.241 1.00 35.85 70 GLU B N 1
ATOM 2335 C CA . GLU B 1 72 ? -2.784 18.248 -4.787 1.00 36.99 70 GLU B CA 1
ATOM 2336 C C . GLU B 1 72 ? -2.976 19.403 -3.810 1.00 35.87 70 GLU B C 1
ATOM 2337 O O . GLU B 1 72 ? -3.865 20.238 -3.977 1.00 35.34 70 GLU B O 1
ATOM 2343 N N . SER B 1 73 ? -2.130 19.442 -2.787 1.00 34.41 71 SER B N 1
ATOM 2344 C CA . SER B 1 73 ? -2.210 20.486 -1.775 1.00 32.92 71 SER B CA 1
ATOM 2345 C C . SER B 1 73 ? -2.149 21.892 -2.359 1.00 31.94 71 SER B C 1
ATOM 2346 O O . SER B 1 73 ? -2.956 22.746 -1.990 1.00 30.81 71 SER B O 1
ATOM 2349 N N . LEU B 1 74 ? -1.200 22.135 -3.263 1.00 30.98 72 LEU B N 1
ATOM 2350 C CA . LEU B 1 74 ? -1.064 23.453 -3.878 1.00 31.30 72 LEU B CA 1
ATOM 2351 C C . LEU B 1 74 ? -2.352 23.871 -4.573 1.00 31.22 72 LEU B C 1
ATOM 2352 O O . LEU B 1 74 ? -2.765 25.026 -4.484 1.00 29.23 72 LEU B O 1
ATOM 2357 N N . GLU B 1 75 ? -2.982 22.928 -5.267 1.00 33.30 73 GLU B N 1
ATOM 2358 C CA . GLU B 1 75 ? -4.229 23.214 -5.965 1.00 34.35 73 GLU B CA 1
ATOM 2359 C C . GLU B 1 75 ? -5.267 23.688 -4.954 1.00 33.70 73 GLU B C 1
ATOM 2360 O O . GLU B 1 75 ? -5.975 24.666 -5.187 1.00 34.43 73 GLU B O 1
ATOM 2366 N N . LYS B 1 76 ? -5.351 22.987 -3.828 1.00 32.85 74 LYS B N 1
ATOM 2367 C CA . LYS B 1 76 ? -6.300 23.340 -2.780 1.00 31.65 74 LYS B CA 1
ATOM 2368 C C . LYS B 1 76 ? -5.948 24.687 -2.156 1.00 29.83 74 LYS B C 1
ATOM 2369 O O . LYS B 1 76 ? -6.832 25.478 -1.821 1.00 27.73 74 LYS B O 1
ATOM 2375 N N . ALA B 1 77 ? -4.652 24.944 -2.001 1.00 27.90 75 ALA B N 1
ATOM 2376 C CA . ALA B 1 77 ? -4.193 26.202 -1.426 1.00 26.41 75 ALA B CA 1
ATOM 2377 C C . ALA B 1 77 ? -4.581 27.358 -2.349 1.00 26.10 75 ALA B C 1
ATOM 2378 O O . ALA B 1 77 ? -5.012 28.420 -1.893 1.00 21.24 75 ALA B O 1
ATOM 2380 N N . ARG B 1 78 ? -4.424 27.141 -3.651 1.00 26.94 76 ARG B N 1
ATOM 2381 C CA . ARG B 1 78 ? -4.769 28.159 -4.634 1.00 29.75 76 ARG B CA 1
ATOM 2382 C C . ARG B 1 78 ? -6.270 28.428 -4.561 1.00 30.10 76 ARG B C 1
ATOM 2383 O O . ARG B 1 78 ? -6.708 29.577 -4.626 1.00 29.35 76 ARG B O 1
ATOM 2391 N N . GLU B 1 79 ? -7.058 27.367 -4.411 1.00 31.30 77 GLU B N 1
ATOM 2392 C CA . GLU B 1 79 ? -8.506 27.519 -4.313 1.00 32.64 77 GLU B CA 1
ATOM 2393 C C . GLU B 1 79 ? -8.839 28.359 -3.088 1.00 31.71 77 GLU B C 1
ATOM 2394 O O . GLU B 1 79 ? -9.720 29.219 -3.128 1.00 31.88 77 GLU B O 1
ATOM 2400 N N . ASN B 1 80 ? -8.122 28.094 -2.000 1.00 29.16 78 ASN B N 1
ATOM 2401 C CA . ASN B 1 80 ? -8.330 28.790 -0.740 1.00 28.39 78 ASN B CA 1
ATOM 2402 C C . ASN B 1 80 ? -8.032 30.287 -0.837 1.00 27.32 78 ASN B C 1
ATOM 2403 O O . ASN B 1 80 ? -8.832 31.112 -0.397 1.00 26.74 78 ASN B O 1
ATOM 2408 N N . THR B 1 81 ? -6.883 30.639 -1.409 1.00 25.87 79 THR B N 1
ATOM 2409 C CA . THR B 1 81 ? -6.513 32.047 -1.535 1.00 25.70 79 THR B CA 1
ATOM 2410 C C . THR B 1 81 ? -7.428 32.763 -2.520 1.00 26.36 79 THR B C 1
ATOM 2411 O O . THR B 1 81 ? -7.747 33.942 -2.350 1.00 25.34 79 THR B O 1
ATOM 2415 N N . GLU B 1 82 ? -7.847 32.038 -3.549 1.00 27.00 80 GLU B N 1
ATOM 2416 C CA . GLU B 1 82 ? -8.731 32.585 -4.570 1.00 30.48 80 GLU B CA 1
ATOM 2417 C C . GLU B 1 82 ? -10.071 32.960 -3.947 1.00 29.70 80 GLU B C 1
ATOM 2418 O O . GLU B 1 82 ? -10.595 34.048 -4.186 1.00 29.71 80 GLU B O 1
ATOM 2424 N N . LYS B 1 83 ? -10.619 32.049 -3.148 1.00 29.67 81 LYS B N 1
ATOM 2425 C CA . LYS B 1 83 ? -11.897 32.268 -2.481 1.00 29.41 81 LYS B CA 1
ATOM 2426 C C . LYS B 1 83 ? -11.814 33.419 -1.486 1.00 29.19 81 LYS B C 1
ATOM 2427 O O . LYS B 1 83 ? -12.813 34.090 -1.209 1.00 27.82 81 LYS B O 1
ATOM 2433 N N . ASN B 1 84 ? -10.617 33.647 -0.954 1.00 26.09 82 ASN B N 1
ATOM 2434 C CA . ASN B 1 84 ? -10.402 34.713 0.014 1.00 25.59 82 ASN B CA 1
ATOM 2435 C C . ASN B 1 84 ? -9.932 36.023 -0.608 1.00 24.64 82 ASN B C 1
ATOM 2436 O O . ASN B 1 84 ? -9.488 36.927 0.097 1.00 25.00 82 ASN B O 1
ATOM 2441 N N . GLY B 1 85 ? -10.031 36.110 -1.932 1.00 25.35 83 GLY B N 1
ATOM 2442 C CA . GLY B 1 85 ? -9.649 37.319 -2.641 1.00 26.04 83 GLY B CA 1
ATOM 2443 C C . GLY B 1 85 ? -8.200 37.758 -2.552 1.00 24.87 83 GLY B C 1
ATOM 2444 O O . GLY B 1 85 ? -7.898 38.936 -2.737 1.00 24.66 83 GLY B O 1
ATOM 2445 N N . ILE B 1 86 ? -7.302 36.820 -2.281 1.00 25.23 84 ILE B N 1
ATOM 2446 C CA . ILE B 1 86 ? -5.880 37.132 -2.182 1.00 25.52 84 ILE B CA 1
ATOM 2447 C C . ILE B 1 86 ? -5.260 37.258 -3.573 1.00 24.70 84 ILE B C 1
ATOM 2448 O O . ILE B 1 86 ? -5.526 36.445 -4.457 1.00 23.17 84 ILE B O 1
ATOM 2453 N N . LYS B 1 87 ? -4.428 38.280 -3.754 1.00 24.46 85 LYS B N 1
ATOM 2454 C CA . LYS B 1 87 ? -3.784 38.531 -5.041 1.00 25.27 85 LYS B CA 1
ATOM 2455 C C . LYS B 1 87 ? -2.257 38.549 -4.975 1.00 25.15 85 LYS B C 1
ATOM 2456 O O . LYS B 1 87 ? -1.592 38.563 -6.012 1.00 24.42 85 LYS B O 1
ATOM 2462 N N . ASN B 1 88 ? -1.705 38.534 -3.763 1.00 22.86 86 ASN B N 1
ATOM 2463 C CA . ASN B 1 88 ? -0.256 38.603 -3.586 1.00 20.88 86 ASN B CA 1
ATOM 2464 C C . ASN B 1 88 ? 0.489 37.292 -3.309 1.00 20.50 86 ASN B C 1
ATOM 2465 O O . ASN B 1 88 ? 1.582 37.312 -2.746 1.00 19.52 86 ASN B O 1
ATOM 2470 N N . VAL B 1 89 ? -0.083 36.164 -3.717 1.00 19.54 87 VAL B N 1
ATOM 2471 C CA . VAL B 1 89 ? 0.558 34.871 -3.503 1.00 19.65 87 VAL B CA 1
ATOM 2472 C C . VAL B 1 89 ? 0.798 34.091 -4.797 1.00 20.83 87 VAL B C 1
ATOM 2473 O O . VAL B 1 89 ? -0.087 33.986 -5.650 1.00 19.98 87 VAL B O 1
ATOM 2477 N N . LYS B 1 90 ? 2.010 33.560 -4.931 1.00 21.54 88 LYS B N 1
ATOM 2478 C CA . LYS B 1 90 ? 2.405 32.750 -6.078 1.00 23.15 88 LYS B CA 1
ATOM 2479 C C . LYS B 1 90 ? 2.686 31.356 -5.529 1.00 23.36 88 LYS B C 1
ATOM 2480 O O . LYS B 1 90 ? 3.415 31.216 -4.548 1.00 23.53 88 LYS B O 1
ATOM 2486 N N . PHE B 1 91 ? 2.114 30.331 -6.152 1.00 22.83 89 PHE B N 1
ATOM 2487 C CA . PHE B 1 91 ? 2.310 28.955 -5.699 1.00 24.07 89 PHE B CA 1
ATOM 2488 C C . PHE B 1 91 ? 3.322 28.198 -6.554 1.00 24.98 89 PHE B C 1
ATOM 2489 O O . PHE B 1 91 ? 3.388 28.382 -7.768 1.00 23.75 89 PHE B O 1
ATOM 2497 N N . LEU B 1 92 ? 4.106 27.337 -5.918 1.00 25.18 90 LEU B N 1
ATOM 2498 C CA . LEU B 1 92 ? 5.106 26.572 -6.647 1.00 26.35 90 LEU B CA 1
ATOM 2499 C C . LEU B 1 92 ? 5.421 25.252 -5.955 1.00 27.16 90 LEU B C 1
ATOM 2500 O O . LEU B 1 92 ? 5.654 25.219 -4.747 1.00 25.43 90 LEU B O 1
ATOM 2505 N N . GLN B 1 93 ? 5.409 24.161 -6.718 1.00 27.17 91 GLN B N 1
ATOM 2506 C CA . GLN B 1 93 ? 5.733 22.853 -6.163 1.00 29.70 91 GLN B CA 1
ATOM 2507 C C . GLN B 1 93 ? 7.255 22.827 -6.006 1.00 29.77 91 GLN B C 1
ATOM 2508 O O . GLN B 1 93 ? 7.982 23.278 -6.893 1.00 28.79 91 GLN B O 1
ATOM 2514 N N . ALA B 1 94 ? 7.738 22.326 -4.874 1.00 29.15 92 ALA B N 1
ATOM 2515 C CA . ALA B 1 94 ? 9.177 22.279 -4.642 1.00 29.01 92 ALA B CA 1
ATOM 2516 C C . ALA B 1 94 ? 9.573 21.452 -3.428 1.00 29.01 92 ALA B C 1
ATOM 2517 O O . ALA B 1 94 ? 8.762 21.203 -2.534 1.00 28.54 92 ALA B O 1
ATOM 2519 N N . ASN B 1 95 ? 10.834 21.031 -3.412 1.00 29.76 93 ASN B N 1
ATOM 2520 C CA . ASN B 1 95 ? 11.382 20.249 -2.311 1.00 29.37 93 ASN B CA 1
ATOM 2521 C C . ASN B 1 95 ? 12.120 21.241 -1.422 1.00 29.04 93 ASN B C 1
ATOM 2522 O O . ASN B 1 95 ? 13.043 21.927 -1.873 1.00 28.85 93 ASN B O 1
ATOM 2527 N N . ILE B 1 96 ? 11.711 21.320 -0.162 1.00 27.65 94 ILE B N 1
ATOM 2528 C CA . ILE B 1 96 ? 12.330 22.246 0.774 1.00 26.52 94 ILE B CA 1
ATOM 2529 C C . ILE B 1 96 ? 13.839 22.018 0.895 1.00 27.00 94 ILE B C 1
ATOM 2530 O O . ILE B 1 96 ? 14.586 22.943 1.209 1.00 25.25 94 ILE B O 1
ATOM 2535 N N . PHE B 1 97 ? 14.285 20.793 0.625 1.00 27.00 95 PHE B N 1
ATOM 2536 C CA . PHE B 1 97 ? 15.704 20.455 0.726 1.00 29.68 95 PHE B CA 1
ATOM 2537 C C . PHE B 1 97 ? 16.545 20.852 -0.484 1.00 31.48 95 PHE B C 1
ATOM 2538 O O . PHE B 1 97 ? 17.780 20.830 -0.432 1.00 32.75 95 PHE B O 1
ATOM 2546 N N . SER B 1 98 ? 15.879 21.213 -1.571 1.00 31.75 96 SER B N 1
ATOM 2547 C CA . SER B 1 98 ? 16.569 21.625 -2.784 1.00 33.56 96 SER B CA 1
ATOM 2548 C C . SER B 1 98 ? 15.699 22.630 -3.523 1.00 32.09 96 SER B C 1
ATOM 2549 O O . SER B 1 98 ? 15.094 22.312 -4.548 1.00 31.49 96 SER B O 1
ATOM 2552 N N . LEU B 1 99 ? 15.635 23.843 -2.981 1.00 31.91 97 LEU B N 1
ATOM 2553 C CA . LEU B 1 99 ? 14.834 24.907 -3.566 1.00 31.15 97 LEU B CA 1
ATOM 2554 C C . LEU B 1 99 ? 15.337 25.306 -4.944 1.00 30.78 97 LEU B C 1
ATOM 2555 O O . LEU B 1 99 ? 16.542 25.298 -5.209 1.00 29.43 97 LEU B O 1
ATOM 2560 N N . PRO B 1 100 ? 14.410 25.666 -5.841 1.00 29.67 98 PRO B N 1
ATOM 2561 C CA . PRO B 1 100 ? 14.739 26.074 -7.208 1.00 28.98 98 PRO B CA 1
ATOM 2562 C C . PRO B 1 100 ? 15.100 27.551 -7.290 1.00 28.64 98 PRO B C 1
ATOM 2563 O O . PRO B 1 100 ? 15.550 28.035 -8.332 1.00 29.46 98 PRO B O 1
ATOM 2567 N N . PHE B 1 101 ? 14.909 28.256 -6.180 1.00 27.10 99 PHE B N 1
ATOM 2568 C CA . PHE B 1 101 ? 15.179 29.687 -6.106 1.00 25.99 99 PHE B CA 1
ATOM 2569 C C . PHE B 1 101 ? 16.653 30.053 -6.062 1.00 26.48 99 PHE B C 1
ATOM 2570 O O . PHE B 1 101 ? 17.506 29.253 -5.678 1.00 27.39 99 PHE B O 1
ATOM 2578 N N . GLU B 1 102 ? 16.936 31.289 -6.451 1.00 27.49 100 GLU B N 1
ATOM 2579 C CA . GLU B 1 102 ? 18.288 31.812 -6.447 1.00 28.84 100 GLU B CA 1
ATOM 2580 C C . GLU B 1 102 ? 18.672 32.069 -4.992 1.00 27.62 100 GLU B C 1
ATOM 2581 O O . GLU B 1 102 ? 17.803 32.239 -4.135 1.00 25.34 100 GLU B O 1
ATOM 2587 N N . ASP B 1 103 ? 19.966 32.085 -4.705 1.00 26.91 101 ASP B N 1
ATOM 2588 C CA . ASP B 1 103 ? 20.413 32.341 -3.348 1.00 26.92 101 ASP B CA 1
ATOM 2589 C C . ASP B 1 103 ? 20.093 33.782 -2.968 1.00 26.81 101 ASP B C 1
ATOM 2590 O O . ASP B 1 103 ? 20.067 34.667 -3.828 1.00 24.89 101 ASP B O 1
ATOM 2595 N N . SER B 1 104 ? 19.842 34.008 -1.681 1.00 23.77 102 SER B N 1
ATOM 2596 C CA . SER B 1 104 ? 19.534 35.338 -1.166 1.00 22.21 102 SER B CA 1
ATOM 2597 C C . SER B 1 104 ? 18.493 36.070 -2.012 1.00 22.28 102 SER B C 1
ATOM 2598 O O . SER B 1 104 ? 18.667 37.243 -2.340 1.00 22.78 102 SER B O 1
ATOM 2601 N N . SER B 1 105 ? 17.406 35.385 -2.353 1.00 20.50 103 SER B N 1
ATOM 2602 C CA . SER B 1 105 ? 16.365 35.985 -3.179 1.00 20.70 103 SER B CA 1
ATOM 2603 C C . SER B 1 105 ? 15.109 36.396 -2.416 1.00 19.97 103 SER B C 1
ATOM 2604 O O . SER B 1 105 ? 14.217 37.021 -2.990 1.00 18.67 103 SER B O 1
ATOM 2607 N N . PHE B 1 106 ? 15.039 36.043 -1.133 1.00 18.42 104 PHE B N 1
ATOM 2608 C CA . PHE B 1 106 ? 13.889 36.380 -0.296 1.00 17.98 104 PHE B CA 1
ATOM 2609 C C . PHE B 1 106 ? 14.268 37.285 0.872 1.00 17.87 104 PHE B C 1
ATOM 2610 O O . PHE B 1 106 ? 15.377 37.191 1.402 1.00 18.01 104 PHE B O 1
ATOM 2618 N N . ASP B 1 107 ? 13.349 38.166 1.267 1.00 16.28 105 ASP B N 1
ATOM 2619 C CA . ASP B 1 107 ? 13.595 39.061 2.398 1.00 17.44 105 ASP B CA 1
ATOM 2620 C C . ASP B 1 107 ? 13.283 38.343 3.713 1.00 17.79 105 ASP B C 1
ATOM 2621 O O . ASP B 1 107 ? 13.890 38.627 4.747 1.00 17.46 105 ASP B O 1
ATOM 2626 N N . HIS B 1 108 ? 12.330 37.418 3.672 1.00 16.91 106 HIS B N 1
ATOM 2627 C CA . HIS B 1 108 ? 11.937 36.684 4.878 1.00 16.72 106 HIS B CA 1
ATOM 2628 C C . HIS B 1 108 ? 11.453 35.275 4.546 1.00 17.28 106 HIS B C 1
ATOM 2629 O O . HIS B 1 108 ? 10.996 35.012 3.431 1.00 16.07 106 HIS B O 1
ATOM 2636 N N . ILE B 1 109 ? 11.554 34.379 5.524 1.00 15.34 107 ILE B N 1
ATOM 2637 C CA . ILE B 1 109 ? 11.087 33.002 5.371 1.00 16.69 107 ILE B CA 1
ATOM 2638 C C . ILE B 1 109 ? 10.086 32.763 6.504 1.00 15.36 107 ILE B C 1
ATOM 2639 O O . ILE B 1 109 ? 10.346 33.133 7.646 1.00 15.69 107 ILE B O 1
ATOM 2644 N N . PHE B 1 110 ? 8.947 32.159 6.176 1.00 14.65 108 PHE B N 1
ATOM 2645 C CA . PHE B 1 110 ? 7.902 31.862 7.155 1.00 15.90 108 PHE B CA 1
ATOM 2646 C C . PHE B 1 110 ? 7.682 30.354 7.174 1.00 14.37 108 PHE B C 1
ATOM 2647 O O . PHE B 1 110 ? 7.238 29.766 6.184 1.00 13.35 108 PHE B O 1
ATOM 2655 N N . VAL B 1 111 ? 8.005 29.741 8.310 1.00 14.09 109 VAL B N 1
ATOM 2656 C CA . VAL B 1 111 ? 7.876 28.298 8.501 1.00 15.73 109 VAL B CA 1
ATOM 2657 C C . VAL B 1 111 ? 6.828 28.046 9.578 1.00 14.88 109 VAL B C 1
ATOM 2658 O O . VAL B 1 111 ? 6.995 28.481 10.713 1.00 14.19 109 VAL B O 1
ATOM 2662 N N . CYS B 1 112 ? 5.759 27.340 9.227 1.00 15.44 110 CYS B N 1
ATOM 2663 C CA . CYS B 1 112 ? 4.698 27.064 10.187 1.00 16.68 110 CYS B CA 1
ATOM 2664 C C . CYS B 1 112 ? 4.178 25.638 10.024 1.00 16.57 110 CYS B C 1
ATOM 2665 O O . CYS B 1 112 ? 3.625 25.275 8.982 1.00 17.45 110 CYS B O 1
ATOM 2668 N N . PHE B 1 113 ? 4.364 24.836 11.069 1.00 16.25 111 PHE B N 1
ATOM 2669 C CA . PHE B 1 113 ? 3.945 23.440 11.075 1.00 16.82 111 PHE B CA 1
ATOM 2670 C C . PHE B 1 113 ? 4.600 22.689 9.921 1.00 17.38 111 PHE B C 1
ATOM 2671 O O . PHE B 1 113 ? 3.944 21.957 9.177 1.00 19.65 111 PHE B O 1
ATOM 2679 N N . VAL B 1 114 ? 5.904 22.882 9.779 1.00 17.65 112 VAL B N 1
ATOM 2680 C CA . VAL B 1 114 ? 6.664 22.224 8.722 1.00 18.86 112 VAL B CA 1
ATOM 2681 C C . VAL B 1 114 ? 7.663 21.226 9.304 1.00 18.46 112 VAL B C 1
ATOM 2682 O O . VAL B 1 114 ? 7.708 20.066 8.899 1.00 17.34 112 VAL B O 1
ATOM 2686 N N . LEU B 1 115 ? 8.460 21.688 10.260 1.00 16.65 113 LEU B N 1
ATOM 2687 C CA . LEU B 1 115 ? 9.475 20.854 10.886 1.00 16.44 113 LEU B CA 1
ATOM 2688 C C . LEU B 1 115 ? 8.925 19.597 11.557 1.00 17.76 113 LEU B C 1
ATOM 2689 O O . LEU B 1 115 ? 9.623 18.591 11.656 1.00 18.38 113 LEU B O 1
ATOM 2694 N N . GLU B 1 116 ? 7.682 19.652 12.022 1.00 17.18 114 GLU B N 1
ATOM 2695 C CA . GLU B 1 116 ? 7.075 18.499 12.681 1.00 19.88 114 GLU B CA 1
ATOM 2696 C C . GLU B 1 116 ? 6.998 17.270 11.776 1.00 21.30 114 GLU B C 1
ATOM 2697 O O . GLU B 1 116 ? 6.993 16.138 12.261 1.00 21.99 114 GLU B O 1
ATOM 2703 N N . HIS B 1 117 ? 6.944 17.492 10.466 1.00 22.14 115 HIS B N 1
ATOM 2704 C CA . HIS B 1 117 ? 6.852 16.390 9.509 1.00 24.61 115 HIS B CA 1
ATOM 2705 C C . HIS B 1 117 ? 8.209 15.951 8.966 1.00 25.58 115 HIS B C 1
ATOM 2706 O O . HIS B 1 117 ? 8.276 15.092 8.086 1.00 26.88 115 HIS B O 1
ATOM 2713 N N . LEU B 1 118 ? 9.289 16.523 9.484 1.00 26.60 116 LEU B N 1
ATOM 2714 C CA . LEU B 1 118 ? 10.617 16.182 8.982 1.00 29.02 116 LEU B CA 1
ATOM 2715 C C . LEU B 1 118 ? 11.467 15.293 9.877 1.00 31.14 116 LEU B C 1
ATOM 2716 O O . LEU B 1 118 ? 11.214 15.157 11.072 1.00 31.76 116 LEU B O 1
ATOM 2721 N N . GLN B 1 119 ? 12.490 14.696 9.273 1.00 33.01 117 GLN B N 1
ATOM 2722 C CA . GLN B 1 119 ? 13.402 13.815 9.983 1.00 34.56 117 GLN B CA 1
ATOM 2723 C C . GLN B 1 119 ? 14.704 14.568 10.213 1.00 34.14 117 GLN B C 1
ATOM 2724 O O . GLN B 1 119 ? 15.403 14.341 11.199 1.00 34.23 117 GLN B O 1
ATOM 2730 N N . SER B 1 120 ? 15.018 15.476 9.296 1.00 33.04 118 SER B N 1
ATOM 2731 C CA . SER B 1 120 ? 16.227 16.284 9.398 1.00 33.11 118 SER B CA 1
ATOM 2732 C C . SER B 1 120 ? 15.843 17.761 9.331 1.00 30.89 118 SER B C 1
ATOM 2733 O O . SER B 1 120 ? 16.145 18.443 8.355 1.00 30.86 118 SER B O 1
ATOM 2736 N N . PRO B 1 121 ? 15.170 18.271 10.378 1.00 29.67 119 PRO B N 1
ATOM 2737 C CA . PRO B 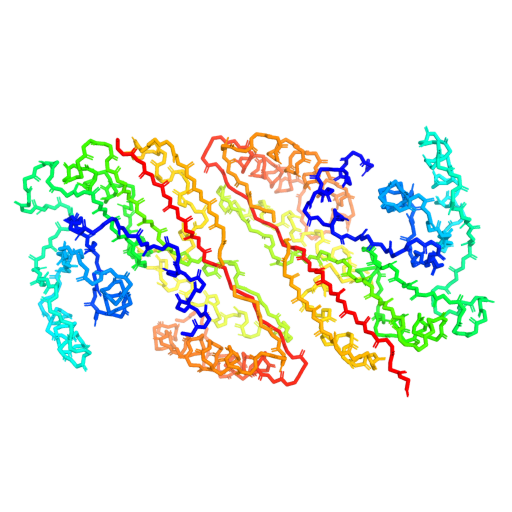1 121 ? 14.730 19.669 10.458 1.00 27.22 119 PRO B CA 1
ATOM 2738 C C . PRO B 1 121 ? 15.868 20.656 10.229 1.00 25.43 119 PRO B C 1
ATOM 2739 O O . PRO B 1 121 ? 15.712 21.640 9.510 1.00 24.33 119 PRO B O 1
ATOM 2743 N N . GLU B 1 122 ? 17.010 20.385 10.853 1.00 23.89 120 GLU B N 1
ATOM 2744 C CA . GLU B 1 122 ? 18.182 21.244 10.734 1.00 25.75 120 GLU B CA 1
ATOM 2745 C C . GLU B 1 122 ? 18.562 21.456 9.277 1.00 24.65 120 GLU B C 1
ATOM 2746 O O . GLU B 1 122 ? 18.851 22.577 8.858 1.00 22.85 120 GLU B O 1
ATOM 2752 N N . GLU B 1 123 ? 18.562 20.375 8.507 1.00 24.47 121 GLU B N 1
ATOM 2753 C CA . GLU B 1 123 ? 18.919 20.457 7.096 1.00 26.95 121 GLU B CA 1
ATOM 2754 C C . GLU B 1 123 ? 17.951 21.337 6.311 1.00 26.22 121 GLU B C 1
ATOM 2755 O O . GLU B 1 123 ? 18.359 22.067 5.403 1.00 25.59 121 GLU B O 1
ATOM 2761 N N . ALA B 1 124 ? 16.671 21.265 6.662 1.00 23.73 122 ALA B N 1
ATOM 2762 C CA . ALA B 1 124 ? 15.651 22.067 5.996 1.00 21.52 122 ALA B CA 1
ATOM 2763 C C . ALA B 1 124 ? 15.878 23.552 6.276 1.00 21.10 122 ALA B C 1
ATOM 2764 O O . ALA B 1 124 ? 15.688 24.393 5.392 1.00 20.79 122 ALA B O 1
ATOM 2766 N N . LEU B 1 125 ? 16.281 23.873 7.504 1.00 18.74 123 LEU B N 1
ATOM 2767 C CA . LEU B 1 125 ? 16.538 25.260 7.885 1.00 19.10 123 LEU B CA 1
ATOM 2768 C C . LEU B 1 125 ? 17.800 25.798 7.214 1.00 20.21 123 LEU B C 1
ATOM 2769 O O . LEU B 1 125 ? 17.889 26.986 6.895 1.00 19.01 123 LEU B O 1
ATOM 2774 N N . LYS B 1 126 ? 18.783 24.930 7.016 1.00 21.68 124 LYS B N 1
ATOM 2775 C CA . LYS B 1 126 ? 20.015 25.349 6.364 1.00 23.67 124 LYS B CA 1
ATOM 2776 C C . LYS B 1 126 ? 19.727 25.564 4.884 1.00 22.90 124 LYS B C 1
ATOM 2777 O O . LYS B 1 126 ? 20.295 26.453 4.253 1.00 23.50 124 LYS B O 1
ATOM 2783 N N . SER B 1 127 ? 18.831 24.751 4.339 1.00 23.35 125 SER B N 1
ATOM 2784 C CA . SER B 1 127 ? 18.448 24.870 2.937 1.00 24.15 125 SER B CA 1
ATOM 2785 C C . SER B 1 127 ? 17.703 26.187 2.737 1.00 24.81 125 SER B C 1
ATOM 2786 O O . SER B 1 127 ? 17.973 26.927 1.788 1.00 25.59 125 SER B O 1
ATOM 2789 N N . LEU B 1 128 ? 16.763 26.478 3.632 1.00 22.35 126 LEU B N 1
ATOM 2790 C CA . LEU B 1 128 ? 15.998 27.716 3.540 1.00 20.87 126 LEU B CA 1
ATOM 2791 C C . LEU B 1 128 ? 16.905 28.928 3.712 1.00 20.27 126 LEU B C 1
ATOM 2792 O O . LEU B 1 128 ? 16.735 29.946 3.028 1.00 20.88 126 LEU B O 1
ATOM 2797 N N . LYS B 1 129 ? 17.872 28.822 4.619 1.00 19.51 127 LYS B N 1
ATOM 2798 C CA . LYS B 1 129 ? 18.784 29.930 4.872 1.00 19.29 127 LYS B CA 1
ATOM 2799 C C . LYS B 1 129 ? 19.476 30.378 3.593 1.00 19.42 127 LYS B C 1
ATOM 2800 O O . LYS B 1 129 ? 19.786 31.556 3.427 1.00 18.95 127 LYS B O 1
ATOM 2806 N N . LYS B 1 130 ? 19.717 29.430 2.695 1.00 20.44 128 LYS B N 1
ATOM 2807 C CA . LYS B 1 130 ? 20.379 29.719 1.428 1.00 23.40 128 LYS B CA 1
ATOM 2808 C C . LYS B 1 130 ? 19.624 30.715 0.552 1.00 22.65 128 LYS B C 1
ATOM 2809 O O . LYS B 1 130 ? 20.234 31.589 -0.062 1.00 24.00 128 LYS B O 1
ATOM 2815 N N . VAL B 1 131 ? 18.303 30.581 0.490 1.00 20.81 129 VAL B N 1
ATOM 2816 C CA . VAL B 1 131 ? 17.496 31.474 -0.339 1.00 19.62 129 VAL B CA 1
ATOM 2817 C C . VAL B 1 131 ? 17.078 32.759 0.364 1.00 19.57 129 VAL B C 1
ATOM 2818 O O . VAL B 1 131 ? 16.403 33.604 -0.227 1.00 18.45 129 VAL B O 1
ATOM 2822 N N . LEU B 1 132 ? 17.473 32.901 1.625 1.00 17.78 130 LEU B N 1
ATOM 2823 C CA . LEU B 1 132 ? 17.156 34.094 2.406 1.00 18.88 130 LEU B CA 1
ATOM 2824 C C . LEU B 1 132 ? 18.336 35.048 2.273 1.00 19.71 130 LEU B C 1
ATOM 2825 O O . LEU B 1 132 ? 19.483 34.611 2.276 1.00 19.80 130 LEU B O 1
ATOM 2830 N N . LYS B 1 133 ? 18.071 36.345 2.159 1.00 20.46 131 LYS B N 1
ATOM 2831 C CA . LYS B 1 133 ? 19.172 37.292 2.027 1.00 22.14 131 LYS B CA 1
ATOM 2832 C C . LYS B 1 133 ? 19.757 37.692 3.375 1.00 21.45 131 LYS B C 1
ATOM 2833 O O . LYS B 1 133 ? 19.079 37.631 4.411 1.00 20.11 131 LYS B O 1
ATOM 2839 N N . PRO B 1 134 ? 21.039 38.090 3.383 1.00 20.10 132 PRO B N 1
ATOM 2840 C CA . PRO B 1 134 ? 21.692 38.508 4.622 1.00 19.45 132 PRO B CA 1
ATOM 2841 C C . PRO B 1 134 ? 20.879 39.642 5.241 1.00 19.64 132 PRO B C 1
ATOM 2842 O O . PRO B 1 134 ? 20.495 40.585 4.545 1.00 17.55 132 PRO B O 1
ATOM 2846 N N . GLY B 1 135 ? 20.610 39.542 6.540 1.00 17.28 133 GLY B N 1
ATOM 2847 C CA . GLY B 1 135 ? 19.833 40.564 7.218 1.00 18.38 133 GLY B CA 1
ATOM 2848 C C . GLY B 1 135 ? 18.356 40.216 7.262 1.00 18.34 133 GLY B C 1
ATOM 2849 O O . GLY B 1 135 ? 17.591 40.812 8.019 1.00 19.85 133 GLY B O 1
ATOM 2850 N N . GLY B 1 136 ? 17.958 39.246 6.446 1.00 18.82 134 GLY B N 1
ATOM 2851 C CA . GLY B 1 136 ? 16.569 38.825 6.411 1.00 19.42 134 GLY B CA 1
ATOM 2852 C C . GLY B 1 136 ? 16.249 37.983 7.632 1.00 19.09 134 GLY B C 1
ATOM 2853 O O . GLY B 1 136 ? 17.150 37.634 8.398 1.00 20.18 134 GLY B O 1
ATOM 2854 N N . THR B 1 137 ? 14.977 37.649 7.820 1.00 17.74 135 THR B N 1
ATOM 2855 C CA . THR B 1 137 ? 14.586 36.852 8.977 1.00 16.70 135 THR B CA 1
ATOM 2856 C C . THR B 1 137 ? 13.819 35.600 8.610 1.00 16.52 135 THR B C 1
ATOM 2857 O O . THR B 1 137 ? 13.287 35.470 7.504 1.00 14.15 135 THR B O 1
ATOM 2861 N N . ILE B 1 138 ? 13.778 34.670 9.556 1.00 15.82 136 ILE B N 1
ATOM 2862 C CA . ILE B 1 138 ? 13.025 33.442 9.384 1.00 14.91 136 ILE B CA 1
ATOM 2863 C C . ILE B 1 138 ? 12.127 33.367 10.617 1.00 13.96 136 ILE B C 1
ATOM 2864 O O . ILE B 1 138 ? 12.535 33.738 11.715 1.00 15.28 136 ILE B O 1
ATOM 2869 N N . THR B 1 139 ? 10.890 32.937 10.421 1.00 14.74 137 THR B N 1
ATOM 2870 C CA . THR B 1 139 ? 9.945 32.810 11.522 1.00 13.54 137 THR B CA 1
ATOM 2871 C C . THR B 1 139 ? 9.492 31.367 11.524 1.00 13.44 137 THR B C 1
ATOM 2872 O O . THR B 1 139 ? 9.080 30.843 10.495 1.00 12.89 137 THR B O 1
ATOM 2876 N N . VAL B 1 140 ? 9.587 30.720 12.679 1.00 13.89 138 VAL B N 1
ATOM 2877 C CA . VAL B 1 140 ? 9.205 29.322 12.794 1.00 12.80 138 VAL B CA 1
ATOM 2878 C C . VAL B 1 140 ? 8.136 29.133 13.860 1.00 12.93 138 VAL B C 1
ATOM 2879 O O . VAL B 1 140 ? 8.283 29.607 14.986 1.00 13.77 138 VAL B O 1
ATOM 2883 N N . ILE B 1 141 ? 7.058 28.452 13.491 1.00 12.59 139 ILE B N 1
ATOM 2884 C CA . ILE B 1 141 ? 5.969 28.166 14.419 1.00 11.92 139 ILE B CA 1
ATOM 2885 C C . ILE B 1 141 ? 5.704 26.669 14.359 1.00 10.36 139 ILE B C 1
ATOM 2886 O O . ILE B 1 141 ? 5.354 26.132 13.306 1.00 10.61 139 ILE B O 1
ATOM 2891 N N . GLU B 1 142 ? 5.890 25.994 15.486 1.00 11.65 140 GLU B N 1
ATOM 2892 C CA . GLU B 1 142 ? 5.664 24.558 15.557 1.00 12.05 140 GLU B CA 1
ATOM 2893 C C . GLU B 1 142 ? 4.944 24.218 16.851 1.00 12.15 140 GLU B C 1
ATOM 2894 O O . GLU B 1 142 ? 5.070 24.922 17.863 1.00 14.49 140 GLU B O 1
ATOM 2900 N N . GLY B 1 143 ? 4.181 23.138 16.822 1.00 12.71 141 GLY B N 1
ATOM 2901 C CA . GLY B 1 143 ? 3.496 22.729 18.028 1.00 13.00 141 GLY B CA 1
ATOM 2902 C C . GLY B 1 143 ? 4.410 21.780 18.782 1.00 14.32 141 GLY B C 1
ATOM 2903 O O . GLY B 1 143 ? 5.515 21.461 18.325 1.00 12.86 141 GLY B O 1
ATOM 2904 N N . ASP B 1 144 ? 3.968 21.354 19.957 1.00 12.27 142 ASP B N 1
ATOM 2905 C CA . ASP B 1 144 ? 4.720 20.401 20.750 1.00 12.75 142 ASP B CA 1
ATOM 2906 C C . ASP B 1 144 ? 3.693 19.596 21.530 1.00 12.87 142 ASP B C 1
ATOM 2907 O O . ASP B 1 144 ? 3.192 20.041 22.564 1.00 12.11 142 ASP B O 1
ATOM 2912 N N . HIS B 1 145 ? 3.369 18.414 21.015 1.00 14.12 143 HIS B N 1
ATOM 2913 C CA . HIS B 1 145 ? 2.386 17.549 21.651 1.00 14.67 143 HIS B CA 1
ATOM 2914 C C . HIS B 1 145 ? 2.761 17.124 23.062 1.00 15.22 143 HIS B C 1
ATOM 2915 O O . HIS B 1 145 ? 1.897 16.705 23.833 1.00 15.25 143 HIS B O 1
ATOM 2922 N N . GLY B 1 146 ? 4.040 17.243 23.409 1.00 14.90 144 GLY B N 1
ATOM 2923 C CA . GLY B 1 146 ? 4.463 16.881 24.752 1.00 15.66 144 GLY B CA 1
ATOM 2924 C C . GLY B 1 146 ? 4.047 17.923 25.774 1.00 14.79 144 GLY B C 1
ATOM 2925 O O . GLY B 1 146 ? 4.189 17.716 26.983 1.00 15.35 144 GLY B O 1
ATOM 2926 N N . SER B 1 147 ? 3.523 19.049 25.293 1.00 13.43 145 SER B N 1
ATOM 2927 C CA . SER B 1 147 ? 3.095 20.138 26.169 1.00 13.07 145 SER B CA 1
ATOM 2928 C C . SER B 1 147 ? 1.619 20.040 26.530 1.00 14.31 145 SER B C 1
ATOM 2929 O O . SER B 1 147 ? 1.101 20.850 27.301 1.00 12.98 145 SER B O 1
ATOM 2932 N N . CYS B 1 148 ? 0.944 19.051 25.963 1.00 13.70 146 CYS B N 1
ATOM 2933 C CA . CYS B 1 148 ? -0.475 18.864 26.196 1.00 12.75 146 CYS B CA 1
ATOM 2934 C C . CYS B 1 148 ? -0.858 18.099 27.466 1.00 13.70 146 CYS B C 1
ATOM 2935 O O . CYS B 1 148 ? -0.508 16.925 27.648 1.00 14.07 146 CYS B O 1
ATOM 2938 N N . TYR B 1 149 ? -1.567 18.782 28.357 1.00 13.94 147 TYR B N 1
ATOM 2939 C CA . TYR B 1 149 ? -2.048 18.168 29.593 1.00 14.46 147 TYR B CA 1
ATOM 2940 C C . TYR B 1 149 ? -3.403 18.790 29.902 1.00 14.59 147 TYR B C 1
ATOM 2941 O O . TYR B 1 149 ? -3.706 19.887 29.435 1.00 12.85 147 TYR B O 1
ATOM 2950 N N . PHE B 1 150 ? -4.218 18.099 30.695 1.00 13.75 148 PHE B N 1
ATOM 2951 C C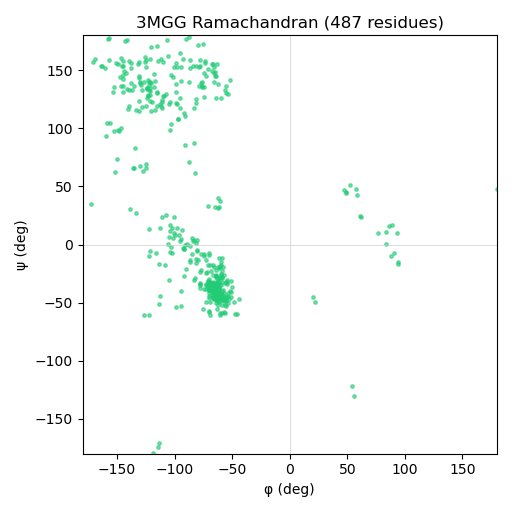A . PHE B 1 150 ? -5.563 18.583 30.954 1.00 12.22 148 PHE B CA 1
ATOM 2952 C C . PHE B 1 150 ? -6.168 18.044 32.235 1.00 13.27 148 PHE B C 1
ATOM 2953 O O . PHE B 1 150 ? -5.567 17.226 32.923 1.00 12.27 148 PHE B O 1
ATOM 2961 N N . HIS B 1 151 ? -7.381 18.502 32.531 1.00 14.43 149 HIS B N 1
ATOM 2962 C CA . HIS B 1 151 ? -8.100 18.070 33.725 1.00 13.03 149 HIS B CA 1
ATOM 2963 C C . HIS B 1 151 ? -9.579 17.915 33.373 1.00 15.21 149 HIS B C 1
ATOM 2964 O O . HIS B 1 151 ? -10.168 18.793 32.739 1.00 13.86 149 HIS B O 1
ATOM 2971 N N . PRO B 1 152 ? -10.203 16.798 33.792 1.00 14.66 150 PRO B N 1
ATOM 2972 C CA . PRO B 1 152 ? -9.592 15.709 34.560 1.00 15.19 150 PRO B CA 1
ATOM 2973 C C . PRO B 1 152 ? -8.527 14.949 33.783 1.00 16.12 150 PRO B C 1
ATOM 2974 O O . PRO B 1 152 ? -8.571 14.880 32.557 1.00 14.57 150 PRO B O 1
ATOM 2978 N N . GLU B 1 153 ? -7.580 14.373 34.515 1.00 18.53 151 GLU B N 1
ATOM 2979 C CA . GLU B 1 153 ? -6.471 13.630 33.928 1.00 22.16 151 GLU B CA 1
ATOM 2980 C C . GLU B 1 153 ? -6.847 12.190 33.577 1.00 22.02 151 GLU B C 1
ATOM 2981 O O . GLU B 1 153 ? -6.258 11.252 34.111 1.00 20.90 151 GLU B O 1
ATOM 2987 N N . GLY B 1 154 ? -7.815 12.009 32.683 1.00 21.85 152 GLY B N 1
ATOM 2988 C CA . GLY B 1 154 ? -8.215 10.659 32.309 1.00 20.87 152 GLY B CA 1
ATOM 2989 C C . GLY B 1 154 ? -7.065 9.865 31.716 1.00 21.42 152 GLY B C 1
ATOM 2990 O O . GLY B 1 154 ? -6.427 10.315 30.764 1.00 21.14 152 GLY B O 1
ATOM 2991 N N . LYS B 1 155 ? -6.790 8.685 32.267 1.00 20.64 153 LYS B N 1
ATOM 2992 C CA . LYS B 1 155 ? -5.691 7.868 31.763 1.00 22.14 153 LYS B CA 1
ATOM 2993 C C . LYS B 1 155 ? -5.922 7.367 30.340 1.00 20.76 153 LYS B C 1
ATOM 2994 O O . LYS B 1 155 ? -4.970 7.229 29.574 1.00 20.74 153 LYS B O 1
ATOM 3000 N N . LYS B 1 156 ? -7.173 7.097 29.976 1.00 19.63 154 LYS B N 1
ATOM 3001 C CA . LYS B 1 156 ? -7.456 6.646 28.618 1.00 20.04 154 LYS B CA 1
ATOM 3002 C C . LYS B 1 156 ? -7.303 7.846 27.684 1.00 19.46 154 LYS B C 1
ATOM 3003 O O . LYS B 1 156 ? -6.800 7.718 26.571 1.00 19.12 154 LYS B O 1
ATOM 3009 N N . ALA B 1 157 ? -7.735 9.018 28.142 1.00 16.90 155 ALA B N 1
ATOM 3010 C CA . ALA B 1 157 ? -7.605 10.222 27.326 1.00 17.22 155 ALA B CA 1
ATOM 3011 C C . ALA B 1 157 ? -6.125 10.476 27.061 1.00 15.28 155 ALA B C 1
ATOM 3012 O O . ALA B 1 157 ? -5.746 10.895 25.973 1.00 16.22 155 ALA B O 1
ATOM 3014 N N . ILE B 1 158 ? -5.289 10.213 28.060 1.00 16.30 156 ILE B N 1
ATOM 3015 C CA . ILE B 1 158 ? -3.851 10.407 27.916 1.00 18.51 156 ILE B CA 1
ATOM 3016 C C . ILE B 1 158 ? -3.286 9.380 26.929 1.00 19.28 156 ILE B C 1
ATOM 3017 O O . ILE B 1 158 ? -2.423 9.701 26.113 1.00 18.60 156 ILE B O 1
ATOM 3022 N N . GLU B 1 159 ? -3.789 8.151 26.993 1.00 19.42 157 GLU B N 1
ATOM 3023 C CA . GLU B 1 159 ? -3.328 7.098 26.091 1.00 19.62 157 GLU B CA 1
ATOM 3024 C C . GLU B 1 159 ? -3.695 7.420 24.648 1.00 19.49 157 GLU B C 1
ATOM 3025 O O . GLU B 1 159 ? -2.895 7.214 23.738 1.00 21.29 157 GLU B O 1
ATOM 3031 N N . ALA B 1 160 ? -4.906 7.930 24.446 1.00 18.44 158 ALA B N 1
ATOM 3032 C CA . ALA B 1 160 ? -5.380 8.287 23.115 1.00 17.77 158 ALA B CA 1
ATOM 3033 C C . ALA B 1 160 ? -4.489 9.376 22.534 1.00 19.76 158 ALA B C 1
ATOM 3034 O O . ALA B 1 160 ? -4.019 9.274 21.402 1.00 21.24 158 ALA B O 1
ATOM 3036 N N . TRP B 1 161 ? -4.255 10.420 23.323 1.00 20.60 159 TRP B N 1
ATOM 3037 C CA . TRP B 1 161 ? -3.416 11.526 22.890 1.00 19.88 159 TRP B CA 1
ATOM 3038 C C . TRP B 1 161 ? -2.022 11.048 22.499 1.00 20.53 159 TRP B C 1
ATOM 3039 O O . TRP B 1 161 ? -1.489 11.458 21.469 1.00 20.49 159 TRP B O 1
ATOM 3050 N N . ASN B 1 162 ? -1.429 10.194 23.327 1.00 20.96 160 ASN B N 1
ATOM 3051 C CA . ASN B 1 162 ? -0.097 9.680 23.038 1.00 23.94 160 ASN B CA 1
ATOM 3052 C C . ASN B 1 162 ? -0.046 8.890 21.732 1.00 24.69 160 ASN B C 1
ATOM 3053 O O . ASN B 1 162 ? 1.030 8.702 21.162 1.00 24.86 160 ASN B O 1
ATOM 3058 N N . CYS B 1 163 ? -1.197 8.420 21.258 1.00 25.51 161 CYS B N 1
ATOM 3059 C CA . CYS B 1 163 ? -1.217 7.683 19.997 1.00 26.02 161 CYS B CA 1
ATOM 3060 C C . CYS B 1 163 ? -0.846 8.638 18.866 1.00 25.15 161 CYS B C 1
ATOM 3061 O O . CYS B 1 163 ? -0.186 8.242 17.908 1.00 27.23 161 CYS B O 1
ATOM 3064 N N . LEU B 1 164 ? -1.257 9.899 18.988 1.00 25.72 162 LEU B N 1
ATOM 3065 C CA . LEU B 1 164 ? -0.931 10.909 17.981 1.00 25.61 162 LEU B CA 1
ATOM 3066 C C . LEU B 1 164 ? 0.580 11.093 17.898 1.00 24.74 162 LEU B C 1
ATOM 3067 O O . LEU B 1 164 ? 1.143 11.212 16.811 1.00 26.35 162 LEU B O 1
ATOM 3072 N N . ILE B 1 165 ? 1.228 11.141 19.057 1.00 23.60 163 ILE B N 1
ATOM 3073 C CA . ILE B 1 165 ? 2.672 11.314 19.109 1.00 21.73 163 ILE B CA 1
ATOM 3074 C C . ILE B 1 165 ? 3.366 10.104 18.489 1.00 21.67 163 ILE B C 1
ATOM 3075 O O . ILE B 1 165 ? 4.274 10.247 17.671 1.00 20.03 163 ILE B O 1
ATOM 3080 N N . ARG B 1 166 ? 2.917 8.915 18.876 1.00 23.06 164 ARG B N 1
ATOM 3081 C CA . ARG B 1 166 ? 3.494 7.667 18.387 1.00 24.80 164 ARG B CA 1
ATOM 3082 C C . ARG B 1 166 ? 3.316 7.457 16.882 1.00 24.39 164 ARG B C 1
ATOM 3083 O O . ARG B 1 166 ? 4.230 6.988 16.205 1.00 23.97 164 ARG B O 1
ATOM 3091 N N . VAL B 1 167 ? 2.145 7.802 16.360 1.00 24.54 165 VAL B N 1
ATOM 3092 C CA . VAL B 1 167 ? 1.886 7.641 14.933 1.00 24.71 165 VAL B CA 1
ATOM 3093 C C . VAL B 1 167 ? 2.770 8.586 14.120 1.00 25.43 165 VAL B C 1
ATOM 3094 O O . VAL B 1 167 ? 3.363 8.187 13.117 1.00 25.46 165 VAL B O 1
ATOM 3098 N N . GLN B 1 168 ? 2.867 9.837 14.558 1.00 24.52 166 GLN B N 1
ATOM 3099 C CA . GLN B 1 168 ? 3.687 10.816 13.856 1.00 24.11 166 GLN B CA 1
ATOM 3100 C C . GLN B 1 168 ? 5.143 10.374 13.845 1.00 24.55 166 GLN B C 1
ATOM 3101 O O . GLN B 1 168 ? 5.839 10.529 12.843 1.00 22.99 166 GLN B O 1
ATOM 3107 N N . ALA B 1 169 ? 5.601 9.824 14.964 1.00 23.58 167 ALA B N 1
ATOM 3108 C CA . ALA B 1 169 ? 6.974 9.348 15.056 1.00 26.28 167 ALA B CA 1
ATOM 3109 C C . ALA B 1 169 ? 7.154 8.184 14.083 1.00 28.21 167 ALA B C 1
ATOM 3110 O O . ALA B 1 169 ? 8.174 8.078 13.402 1.00 28.53 167 ALA B O 1
ATOM 3112 N N . TYR B 1 170 ? 6.153 7.314 14.020 1.00 30.53 168 TYR B N 1
ATOM 3113 C CA . TYR B 1 170 ? 6.203 6.165 13.125 1.00 32.16 168 TYR B CA 1
ATOM 3114 C C . TYR B 1 170 ? 6.320 6.658 11.689 1.00 32.77 168 TYR B C 1
ATOM 3115 O O . TYR B 1 170 ? 7.044 6.077 10.880 1.00 32.32 168 TYR B O 1
ATOM 3132 N N . LYS B 1 172 ? 7.872 8.982 10.669 1.00 32.61 170 LYS B N 1
ATOM 3133 C CA . LYS B 1 172 ? 9.149 9.686 10.570 1.00 33.11 170 LYS B CA 1
ATOM 3134 C C . LYS B 1 172 ? 9.134 11.192 10.828 1.00 31.61 170 LYS B C 1
ATOM 3135 O O . LYS B 1 172 ? 9.983 11.929 10.317 1.00 32.04 170 LYS B O 1
ATOM 3141 N N . GLY B 1 173 ? 8.171 11.643 11.622 1.00 29.35 171 GLY B N 1
ATOM 3142 C CA . GLY B 1 173 ? 8.087 13.051 11.959 1.00 26.01 171 GLY B CA 1
ATOM 3143 C C . GLY B 1 173 ? 8.338 13.181 13.450 1.00 24.63 171 GLY B C 1
ATOM 3144 O O . GLY B 1 173 ? 8.663 12.196 14.108 1.00 24.55 171 GLY B O 1
ATOM 3145 N N . ASN B 1 174 ? 8.196 14.385 13.989 1.00 21.65 172 ASN B N 1
ATOM 3146 C CA . ASN B 1 174 ? 8.399 14.600 15.416 1.00 19.09 172 ASN B CA 1
ATOM 3147 C C . ASN B 1 174 ? 7.445 15.682 15.898 1.00 18.29 172 ASN B C 1
ATOM 3148 O O . ASN B 1 174 ? 7.693 16.872 15.704 1.00 16.81 172 ASN B O 1
ATOM 3153 N N . SER B 1 175 ? 6.348 15.259 16.515 1.00 17.65 173 SER B N 1
ATOM 3154 C CA . SER B 1 175 ? 5.346 16.189 17.020 1.00 16.55 173 SER B CA 1
ATOM 3155 C C . SER B 1 175 ? 5.862 16.980 18.227 1.00 16.65 173 SER B C 1
ATOM 3156 O O . SER B 1 175 ? 5.217 17.926 18.680 1.00 15.89 173 SER B O 1
ATOM 3159 N N . LEU B 1 176 ? 7.028 16.598 18.741 1.00 16.01 174 LEU B N 1
ATOM 3160 C CA . LEU B 1 176 ? 7.615 17.282 19.893 1.00 15.32 174 LEU B CA 1
ATOM 3161 C C . LEU B 1 176 ? 8.680 18.310 19.484 1.00 15.85 174 LEU B C 1
ATOM 3162 O O . LEU B 1 176 ? 9.436 18.791 20.328 1.00 16.17 174 LEU B O 1
ATOM 3167 N N . VAL B 1 177 ? 8.735 18.661 18.204 1.00 16.62 175 VAL B N 1
ATOM 3168 C CA . VAL B 1 177 ? 9.758 19.592 17.728 1.00 16.72 175 VAL B CA 1
ATOM 3169 C C . VAL B 1 177 ? 9.740 21.006 18.278 1.00 15.81 175 VAL B C 1
ATOM 3170 O O . VAL B 1 177 ? 10.791 21.631 18.400 1.00 15.87 175 VAL B O 1
ATOM 3174 N N . GLY B 1 178 ? 8.553 21.517 18.587 1.00 15.66 176 GLY B N 1
ATOM 3175 C CA . GLY B 1 178 ? 8.443 22.871 19.092 1.00 13.09 176 GLY B CA 1
ATOM 3176 C C . GLY B 1 178 ? 9.462 23.268 20.145 1.00 14.49 176 GLY B C 1
ATOM 3177 O O . GLY B 1 178 ? 10.076 24.330 20.051 1.00 14.41 176 GLY B O 1
ATOM 3178 N N . ARG B 1 179 ? 9.654 22.414 21.145 1.00 14.08 177 ARG B N 1
ATOM 3179 C CA . ARG B 1 179 ? 10.579 22.712 22.235 1.00 14.73 177 ARG B CA 1
ATOM 3180 C C . ARG B 1 179 ? 12.044 22.913 21.827 1.00 14.41 177 ARG B C 1
ATOM 3181 O O . ARG B 1 179 ? 12.816 23.506 22.576 1.00 14.85 177 ARG B O 1
ATOM 3189 N N . GLN B 1 180 ? 12.431 22.431 20.651 1.00 14.60 178 GLN B N 1
ATOM 3190 C CA . GLN B 1 180 ? 13.825 22.567 20.230 1.00 15.96 178 GLN B CA 1
ATOM 3191 C C . GLN B 1 180 ? 14.080 23.522 19.066 1.00 14.57 178 GLN B C 1
ATOM 3192 O O . GLN B 1 180 ? 15.094 23.406 18.366 1.00 15.90 178 GLN B O 1
ATOM 3198 N N . ILE B 1 181 ? 13.179 24.474 18.860 0.50 8.65 179 ILE B N 1
ATOM 3199 C CA . ILE B 1 181 ? 13.364 25.422 17.769 0.50 7.05 179 ILE B CA 1
ATOM 3200 C C . ILE B 1 181 ? 14.594 26.300 17.989 0.50 7.00 179 ILE B C 1
ATOM 3201 O O . ILE B 1 181 ? 15.270 26.676 17.034 0.50 5.60 179 ILE B O 1
ATOM 3206 N N . TYR B 1 182 ? 14.894 26.630 19.240 1.00 11.01 180 TYR B N 1
ATOM 3207 C CA . TYR B 1 182 ? 16.071 27.459 19.499 1.00 12.90 180 TYR B CA 1
ATOM 3208 C C . TYR B 1 182 ? 17.349 26.729 19.067 1.00 13.91 180 TYR B C 1
ATOM 3209 O O . TYR B 1 182 ? 18.132 27.249 18.268 1.00 12.15 180 TYR B O 1
ATOM 3218 N N . PRO B 1 183 ? 17.586 25.511 19.589 1.00 14.28 181 PRO B N 1
ATOM 3219 C CA . PRO B 1 183 ? 18.816 24.849 19.144 1.00 13.99 181 PRO B CA 1
ATOM 3220 C C . PRO B 1 183 ? 18.839 24.551 17.644 1.00 16.47 181 PRO B C 1
ATOM 3221 O O . PRO B 1 183 ? 19.911 24.533 17.033 1.00 15.66 181 PRO B O 1
ATOM 3225 N N . LEU B 1 184 ? 17.669 24.323 17.049 1.00 14.43 182 LEU B N 1
ATOM 3226 C CA . LEU B 1 184 ? 17.604 24.045 15.619 1.00 17.53 182 LEU B CA 1
ATOM 3227 C C . LEU B 1 184 ? 18.045 25.288 14.861 1.00 17.13 182 LEU B C 1
ATOM 3228 O O . LEU B 1 184 ? 18.836 25.208 13.918 1.00 19.82 182 LEU B O 1
ATOM 3233 N N . LEU B 1 185 ? 17.538 26.438 15.284 1.00 17.57 183 LEU B N 1
ATOM 3234 C CA . LEU B 1 185 ? 17.899 27.707 14.663 1.00 20.14 183 LEU B CA 1
ATOM 3235 C C . LEU B 1 185 ? 19.367 28.011 14.944 1.00 20.45 183 LEU B C 1
ATOM 3236 O O . LEU B 1 185 ? 20.086 28.518 14.080 1.00 20.00 183 LEU B O 1
ATOM 3241 N N . GLN B 1 186 ? 19.808 27.690 16.157 1.00 19.95 184 GLN B N 1
ATOM 3242 C CA . GLN B 1 186 ? 21.186 27.941 16.556 1.00 21.46 184 GLN B CA 1
ATOM 3243 C C . GLN B 1 186 ? 22.176 27.129 15.723 1.00 21.71 184 GLN B C 1
ATOM 3244 O O . GLN B 1 186 ? 23.145 27.674 15.196 1.00 22.68 184 GLN B O 1
ATOM 3250 N N . GLU B 1 187 ? 21.933 25.828 15.606 1.00 22.51 185 GLU B N 1
ATOM 3251 C CA . GLU B 1 187 ? 22.808 24.962 14.830 1.00 24.64 185 GLU B CA 1
ATOM 3252 C C . GLU B 1 187 ? 22.707 25.274 13.337 1.00 25.38 185 GLU B C 1
ATOM 3253 O O . GLU B 1 187 ? 23.628 24.971 12.572 1.00 25.20 185 GLU B O 1
ATOM 3259 N N . SER B 1 188 ? 21.589 25.871 12.926 1.00 23.08 186 SER B N 1
ATOM 3260 C CA . SER B 1 188 ? 21.381 26.229 11.523 1.00 24.12 186 SER B CA 1
ATOM 3261 C C . SER B 1 188 ? 22.216 27.442 11.124 1.00 22.62 186 SER B C 1
ATOM 3262 O O . SER B 1 188 ? 22.294 27.795 9.943 1.00 24.86 186 SER B O 1
ATOM 3265 N N . GLY B 1 189 ? 22.821 28.091 12.108 1.00 21.47 187 GLY B N 1
ATOM 3266 C CA . GLY B 1 189 ? 23.657 29.242 11.821 1.00 21.15 187 GLY B CA 1
ATOM 3267 C C . GLY B 1 189 ? 22.999 30.606 11.891 1.00 21.48 187 GLY B C 1
ATOM 3268 O O . GLY B 1 189 ? 23.600 31.595 11.479 1.00 22.00 187 GLY B O 1
ATOM 3269 N N . PHE B 1 190 ? 21.775 30.683 12.402 1.00 19.69 188 PHE B N 1
ATOM 3270 C CA . PHE B 1 190 ? 21.101 31.977 12.511 1.00 20.15 188 PHE B CA 1
ATOM 3271 C C . PHE B 1 190 ? 21.615 32.782 13.702 1.00 21.70 188 PHE B C 1
ATOM 3272 O O . PHE B 1 190 ? 22.192 32.224 14.640 1.00 22.08 188 PHE B O 1
ATOM 3280 N N . GLU B 1 191 ? 21.414 34.095 13.654 1.00 22.06 189 GLU B N 1
ATOM 3281 C CA . GLU B 1 191 ? 21.840 34.986 14.728 1.00 24.60 189 GLU B CA 1
ATOM 3282 C C . GLU B 1 191 ? 20.625 35.728 15.301 1.00 23.87 189 GLU B C 1
ATOM 3283 O O . GLU B 1 191 ? 19.531 35.688 14.730 1.00 22.65 189 GLU B O 1
ATOM 3289 N N . LYS B 1 192 ? 20.831 36.412 16.422 1.00 22.90 190 LYS B N 1
ATOM 3290 C CA . LYS B 1 192 ? 19.771 37.171 17.076 1.00 23.48 190 LYS B CA 1
ATOM 3291 C C . LYS B 1 192 ? 18.506 36.331 17.223 1.00 23.50 190 LYS B C 1
ATOM 3292 O O . LYS B 1 192 ? 17.391 36.798 16.968 1.00 22.11 190 LYS B O 1
ATOM 3298 N N . ILE B 1 193 ? 18.699 35.089 17.656 1.00 21.42 191 ILE B N 1
ATOM 3299 C CA . ILE B 1 193 ? 17.606 34.147 17.834 1.00 20.69 191 ILE B CA 1
ATOM 3300 C C . ILE B 1 193 ? 16.797 34.403 19.101 1.00 20.93 191 ILE B C 1
ATOM 3301 O O . ILE B 1 193 ? 17.348 34.715 20.156 1.00 21.01 191 ILE B O 1
ATOM 3306 N N . ARG B 1 194 ? 15.481 34.270 18.980 1.00 22.15 192 ARG B N 1
ATOM 3307 C CA . ARG B 1 194 ? 14.572 34.439 20.106 1.00 22.99 192 ARG B CA 1
ATOM 3308 C C . ARG B 1 194 ? 13.426 33.461 19.932 1.00 20.86 192 ARG B C 1
ATOM 3309 O O . ARG B 1 194 ? 12.844 33.360 18.855 1.00 19.25 192 ARG B O 1
ATOM 3317 N N . VAL B 1 195 ? 13.115 32.728 20.990 1.00 18.32 193 VAL B N 1
ATOM 3318 C CA . VAL B 1 195 ? 12.026 31.771 20.942 1.00 16.29 193 VAL B CA 1
ATOM 3319 C C . VAL B 1 195 ? 11.139 32.024 22.141 1.00 15.82 193 VAL B C 1
ATOM 3320 O O . VAL B 1 195 ? 11.624 32.295 23.232 1.00 16.11 193 VAL B O 1
ATOM 3324 N N . GLU B 1 196 ? 9.834 31.959 21.939 1.00 16.85 194 GLU B N 1
ATOM 3325 C CA . GLU B 1 196 ? 8.927 32.162 23.050 1.00 18.31 194 GLU B CA 1
ATOM 3326 C C . GLU B 1 196 ? 7.716 31.273 22.873 1.00 18.11 194 GLU B C 1
ATOM 3327 O O . GLU B 1 196 ? 7.290 30.995 21.752 1.00 15.98 194 GLU B O 1
ATOM 3333 N N . PRO B 1 197 ? 7.166 30.781 23.986 1.00 17.53 195 PRO B N 1
ATOM 3334 C CA . PRO B 1 197 ? 5.991 29.922 23.885 1.00 17.54 195 PRO B CA 1
ATOM 3335 C C . PRO B 1 197 ? 4.742 30.762 23.643 1.00 17.49 195 PRO B C 1
ATOM 3336 O O . PRO B 1 197 ? 4.697 31.945 23.991 1.00 16.43 195 PRO B O 1
ATOM 3340 N N . ARG B 1 198 ? 3.751 30.144 23.012 1.00 15.35 196 ARG B N 1
ATOM 3341 C CA . ARG B 1 198 ? 2.460 30.771 22.732 1.00 15.36 196 ARG B CA 1
ATOM 3342 C C . ARG B 1 198 ? 1.533 29.682 23.247 1.00 15.57 196 ARG B C 1
ATOM 3343 O O . ARG B 1 198 ? 1.325 28.667 22.587 1.00 12.89 196 ARG B O 1
ATOM 3359 N N . VAL B 1 200 ? -2.018 27.885 24.778 1.00 14.70 198 VAL B N 1
ATOM 3360 C CA . VAL B 1 200 ? -3.470 27.859 24.695 1.00 14.50 198 VAL B CA 1
ATOM 3361 C C . VAL B 1 200 ? -3.944 27.314 26.041 1.00 13.64 198 VAL B C 1
ATOM 3362 O O . VAL B 1 200 ? -3.819 26.118 26.306 1.00 14.42 198 VAL B O 1
ATOM 3366 N N . TYR B 1 201 ? -4.456 28.187 26.896 1.00 12.19 199 TYR B N 1
ATOM 3367 C CA . TYR B 1 201 ? -4.953 27.761 28.199 1.00 12.58 199 TYR B CA 1
ATOM 3368 C C . TYR B 1 201 ? -6.475 27.893 28.190 1.00 13.17 199 TYR B C 1
ATOM 3369 O O . TYR B 1 201 ? -7.013 28.955 27.871 1.00 11.23 199 TYR B O 1
ATOM 3378 N N . ILE B 1 202 ? -7.169 26.824 28.563 1.00 12.16 200 ILE B N 1
ATOM 3379 C CA . ILE B 1 202 ? -8.621 26.841 28.531 1.00 10.79 200 ILE B CA 1
ATOM 3380 C C . ILE B 1 202 ? -9.309 26.366 29.811 1.00 12.84 200 ILE B C 1
ATOM 3381 O O . ILE B 1 202 ? -8.855 25.422 30.448 1.00 11.91 200 ILE B O 1
ATOM 3386 N N . ASP B 1 203 ? -10.383 27.055 30.193 1.00 11.40 201 ASP B N 1
ATOM 3387 C CA . ASP B 1 203 ? -11.218 26.643 31.320 1.00 14.62 201 ASP B CA 1
ATOM 3388 C C . ASP B 1 203 ? -12.646 26.990 30.889 1.00 16.23 201 ASP B C 1
ATOM 3389 O O . ASP B 1 203 ? -12.839 27.575 29.813 1.00 15.57 201 ASP B O 1
ATOM 3394 N N . SER B 1 204 ? -13.648 26.633 31.689 1.00 14.84 202 SER B N 1
ATOM 3395 C CA . SER B 1 204 ? -15.032 26.889 31.285 1.00 16.96 202 SER B CA 1
ATOM 3396 C C . SER B 1 204 ? -15.422 28.343 31.034 1.00 17.51 202 SER B C 1
ATOM 3397 O O . SER B 1 204 ? -16.466 28.603 30.431 1.00 17.42 202 SER B O 1
ATOM 3400 N N . SER B 1 205 ? -14.601 29.290 31.475 1.00 16.97 203 SER B N 1
ATOM 3401 C CA . SER B 1 205 ? -14.907 30.704 31.262 1.00 17.28 203 SER B CA 1
ATOM 3402 C C . SER B 1 205 ? -14.506 31.163 29.856 1.00 17.95 203 SER B C 1
ATOM 3403 O O . SER B 1 205 ? -14.658 32.336 29.506 1.00 16.37 203 SER B O 1
ATOM 3406 N N . LYS B 1 206 ? -13.982 30.238 29.060 1.00 19.07 204 LYS B N 1
ATOM 3407 C CA . LYS B 1 206 ? -13.551 30.541 27.697 1.00 21.61 204 LYS B CA 1
ATOM 3408 C C . LYS B 1 206 ? -14.244 29.588 26.728 1.00 20.25 204 LYS B C 1
ATOM 3409 O O . LYS B 1 206 ? -13.598 28.766 26.078 1.00 20.14 204 LYS B O 1
ATOM 3415 N N . PRO B 1 207 ? -15.574 29.701 26.610 1.00 21.26 205 PRO B N 1
ATOM 3416 C CA . PRO B 1 207 ? -16.363 28.841 25.726 1.00 20.54 205 PRO B CA 1
ATOM 3417 C C . PRO B 1 207 ? -15.945 28.824 24.259 1.00 21.74 205 PRO B C 1
ATOM 3418 O O . PRO B 1 207 ? -16.055 27.792 23.597 1.00 20.89 205 PRO B O 1
ATOM 3422 N N . GLU B 1 208 ? -15.459 29.952 23.751 1.00 22.35 206 GLU B N 1
ATOM 3423 C CA . GLU B 1 208 ? -15.045 30.017 22.356 1.00 23.93 206 GLU B CA 1
ATOM 3424 C C . GLU B 1 208 ? -13.857 29.089 22.094 1.00 23.03 206 GLU B C 1
ATOM 3425 O O . GLU B 1 208 ? -13.788 28.433 21.050 1.00 19.00 206 GLU B O 1
ATOM 3431 N N . LEU B 1 209 ? -12.925 29.031 23.042 1.00 20.91 207 LEU B N 1
ATOM 3432 C CA . LEU B 1 209 ? -11.758 28.160 22.907 1.00 18.67 207 LEU B CA 1
ATOM 3433 C C . LEU B 1 209 ? -12.120 26.714 23.222 1.00 15.92 207 LEU B C 1
ATOM 3434 O O . LEU B 1 209 ? -11.552 25.785 22.650 1.00 16.73 207 LEU B O 1
ATOM 3439 N N . VAL B 1 210 ? -13.050 26.519 24.150 1.00 14.97 208 VAL B N 1
ATOM 3440 C CA . VAL B 1 210 ? -13.463 25.165 24.497 1.00 17.06 208 VAL B CA 1
ATOM 3441 C C . VAL B 1 210 ? -13.989 24.490 23.231 1.00 18.20 208 VAL B C 1
ATOM 3442 O O . VAL B 1 210 ? -13.544 23.401 22.853 1.00 19.51 208 VAL B O 1
ATOM 3446 N N . ASP B 1 211 ? -14.921 25.158 22.558 1.00 18.75 209 ASP B N 1
ATOM 3447 C CA . ASP B 1 211 ? -15.514 24.609 21.344 1.00 19.68 209 ASP B CA 1
ATOM 3448 C C . ASP B 1 211 ? -14.549 24.635 20.160 1.00 18.84 209 ASP B C 1
ATOM 3449 O O . ASP B 1 211 ? -14.355 23.625 19.486 1.00 17.93 209 ASP B O 1
ATOM 3454 N N . GLY B 1 212 ? -13.938 25.792 19.920 1.00 19.63 210 GLY B N 1
ATOM 3455 C CA . GLY B 1 212 ? -13.018 25.925 18.805 1.00 17.63 210 GLY B CA 1
ATOM 3456 C C . GLY B 1 212 ? -11.740 25.105 18.870 1.00 19.17 210 GLY B C 1
ATOM 3457 O O . GLY B 1 212 ? -11.317 24.537 17.857 1.00 19.43 210 GLY B O 1
ATOM 3458 N N . PHE B 1 213 ? -11.116 25.033 20.045 1.00 17.51 211 PHE B N 1
ATOM 3459 C CA . PHE B 1 213 ? -9.867 24.292 20.178 1.00 16.14 211 PHE B CA 1
ATOM 3460 C C . PHE B 1 213 ? -10.009 22.843 20.656 1.00 15.23 211 PHE B C 1
ATOM 3461 O O . PHE B 1 213 ? -9.492 21.928 20.020 1.00 16.93 211 PHE B O 1
ATOM 3469 N N . ILE B 1 214 ? -10.698 22.614 21.768 1.00 15.19 212 ILE B N 1
ATOM 3470 C CA . ILE B 1 214 ? -10.824 21.242 22.245 1.00 14.48 212 ILE B CA 1
ATOM 3471 C C . ILE B 1 214 ? -11.717 20.373 21.361 1.00 15.99 212 ILE B C 1
ATOM 3472 O O . ILE B 1 214 ? -11.287 19.341 20.852 1.00 16.22 212 ILE B O 1
ATOM 3477 N N . LEU B 1 215 ? -12.963 20.796 21.185 1.00 16.99 213 LEU B N 1
ATOM 3478 C CA . LEU B 1 215 ? -13.916 20.029 20.398 1.00 18.65 213 LEU B CA 1
ATOM 3479 C C . LEU B 1 215 ? -13.704 20.036 18.885 1.00 19.32 213 LEU B C 1
ATOM 3480 O O . LEU B 1 215 ? -13.947 19.027 18.222 1.00 18.93 213 LEU B O 1
ATOM 3485 N N . LYS B 1 216 ? -13.247 21.153 18.328 1.00 19.04 214 LYS B N 1
ATOM 3486 C CA . LYS B 1 216 ? -13.075 21.210 16.883 1.00 18.75 214 LYS B CA 1
ATOM 3487 C C . LYS B 1 216 ? -11.647 21.145 16.362 1.00 18.50 214 LYS B C 1
ATOM 3488 O O . LYS B 1 216 ? -11.419 21.188 15.150 1.00 16.89 214 LYS B O 1
ATOM 3494 N N . THR B 1 217 ? -10.680 21.026 17.264 1.00 16.22 215 THR B N 1
ATOM 3495 C CA . THR B 1 217 ? -9.296 20.922 16.829 1.00 17.04 215 THR B CA 1
ATOM 3496 C C . THR B 1 217 ? -8.630 19.688 17.439 1.00 17.10 215 THR B C 1
ATOM 3497 O O . THR B 1 217 ? -8.195 18.780 16.725 1.00 16.72 215 THR B O 1
ATOM 3501 N N . ILE B 1 218 ? -8.569 19.654 18.764 1.00 17.14 216 ILE B N 1
ATOM 3502 C CA . ILE B 1 218 ? -7.949 18.547 19.487 1.00 17.84 216 ILE B CA 1
ATOM 3503 C C . ILE B 1 218 ? -8.585 17.176 19.244 1.00 19.09 216 ILE B C 1
ATOM 3504 O O . ILE B 1 218 ? -7.924 16.243 18.770 1.00 19.68 216 ILE B O 1
ATOM 3509 N N . ILE B 1 219 ? -9.863 17.045 19.578 1.00 18.93 217 ILE B N 1
ATOM 3510 C CA . ILE B 1 219 ? -10.545 15.769 19.412 1.00 21.46 217 ILE B CA 1
ATOM 3511 C C . ILE B 1 219 ? -10.537 15.272 17.962 1.00 21.94 217 ILE B C 1
ATOM 3512 O O . ILE B 1 219 ? -10.244 14.103 17.705 1.00 22.32 217 ILE B O 1
ATOM 3517 N N . PRO B 1 220 ? -10.857 16.146 16.994 1.00 21.63 218 PRO B N 1
ATOM 3518 C CA . PRO B 1 220 ? -10.834 15.657 15.612 1.00 21.52 218 PRO B CA 1
ATOM 3519 C C . PRO B 1 220 ? -9.433 15.179 15.210 1.00 21.87 218 PRO B C 1
ATOM 3520 O O . PRO B 1 220 ? -9.282 14.226 14.447 1.00 20.52 218 PRO B O 1
ATOM 3532 N N . VAL B 1 222 ? -7.143 13.788 17.164 1.00 23.22 220 VAL B N 1
ATOM 3533 C CA . VAL B 1 222 ? -6.862 12.487 17.760 1.00 23.93 220 VAL B CA 1
ATOM 3534 C C . VAL B 1 222 ? -7.626 11.423 16.974 1.00 24.88 220 VAL B C 1
ATOM 3535 O O . VAL B 1 222 ? -7.076 10.379 16.634 1.00 26.67 220 VAL B O 1
ATOM 3539 N N . GLU B 1 223 ? -8.892 11.704 16.686 1.00 26.74 221 GLU B N 1
ATOM 3540 C CA . GLU B 1 223 ? -9.737 10.781 15.928 1.00 29.06 221 GLU B CA 1
ATOM 3541 C C . GLU B 1 223 ? -9.052 10.436 14.608 1.00 28.88 221 GLU B C 1
ATOM 3542 O O . GLU B 1 223 ? -9.161 9.314 14.109 1.00 29.35 221 GLU B O 1
ATOM 3548 N N . GLY B 1 224 ? -8.340 11.414 14.058 1.00 28.28 222 GLY B N 1
ATOM 3549 C CA . GLY B 1 224 ? -7.644 11.228 12.799 1.00 27.50 222 GLY B CA 1
ATOM 3550 C C . GLY B 1 224 ? -6.614 10.112 12.757 1.00 27.96 222 GLY B C 1
ATOM 3551 O O . GLY B 1 224 ? -6.145 9.757 11.675 1.00 29.24 222 GLY B O 1
ATOM 3552 N N . VAL B 1 225 ? -6.249 9.554 13.909 1.00 26.67 223 VAL B N 1
ATOM 3553 C CA . VAL B 1 225 ? -5.267 8.475 13.935 1.00 25.75 223 VAL B CA 1
ATOM 3554 C C . VAL B 1 225 ? -5.791 7.202 14.585 1.00 25.66 223 VAL B C 1
ATOM 3555 O O . VAL B 1 225 ? -5.019 6.297 14.886 1.00 25.89 223 VAL B O 1
ATOM 3559 N N . LYS B 1 226 ? -7.102 7.130 14.790 1.00 27.61 224 LYS B N 1
ATOM 3560 C CA . LYS B 1 226 ? -7.712 5.959 15.409 1.00 28.78 224 LYS B CA 1
ATOM 3561 C C . LYS B 1 226 ? -7.416 4.654 14.676 1.00 31.20 224 LYS B C 1
ATOM 3562 O O . LYS B 1 226 ? -6.872 3.718 15.260 1.00 30.84 224 LYS B O 1
ATOM 3568 N N . GLU B 1 227 ? -7.787 4.589 13.401 1.00 33.30 225 GLU B N 1
ATOM 3569 C CA . GLU B 1 227 ? -7.572 3.376 12.617 1.00 37.11 225 GLU B CA 1
ATOM 3570 C C . GLU B 1 227 ? -6.100 3.019 12.458 1.00 37.28 225 GLU B C 1
ATOM 3571 O O . GLU B 1 227 ? -5.737 1.842 12.462 1.00 37.31 225 GLU B O 1
ATOM 3577 N N . GLN B 1 228 ? -5.256 4.035 12.322 1.00 37.81 226 GLN B N 1
ATOM 3578 C CA . GLN B 1 228 ? -3.823 3.816 12.184 1.00 37.75 226 GLN B CA 1
ATOM 3579 C C . GLN B 1 228 ? -3.275 3.225 13.480 1.00 37.36 226 GLN B C 1
ATOM 3580 O O . GLN B 1 228 ? -2.403 2.353 13.460 1.00 36.22 226 GLN B O 1
ATOM 3586 N N . SER B 1 229 ? -3.788 3.713 14.608 1.00 36.60 227 SER B N 1
ATOM 3587 C CA . SER B 1 229 ? -3.358 3.235 15.919 1.00 35.79 227 SER B CA 1
ATOM 3588 C C . SER B 1 229 ? -3.855 1.817 16.153 1.00 35.84 227 SER B C 1
ATOM 3589 O O . SER B 1 229 ? -3.152 0.991 16.737 1.00 35.27 227 SER B O 1
ATOM 3592 N N . LEU B 1 230 ? -5.076 1.545 15.704 1.00 36.42 228 LEU B N 1
ATOM 3593 C CA . LEU B 1 230 ? -5.669 0.223 15.860 1.00 38.41 228 LEU B CA 1
ATOM 3594 C C . LEU B 1 230 ? -4.871 -0.808 15.079 1.00 38.59 228 LEU B C 1
ATOM 3595 O O . LEU B 1 230 ? -4.673 -1.933 15.539 1.00 38.97 228 LEU B O 1
ATOM 3600 N N . LYS B 1 231 ? -4.409 -0.415 13.897 1.00 39.60 229 LYS B N 1
ATOM 3601 C CA . LYS B 1 231 ? -3.629 -1.304 13.051 1.00 40.68 229 LYS B CA 1
ATOM 3602 C C . LYS B 1 231 ? -2.242 -1.539 13.642 1.00 42.14 229 LYS B C 1
ATOM 3603 O O . LYS B 1 231 ? -1.732 -2.658 13.619 1.00 41.92 229 LYS B O 1
ATOM 3617 N N . GLN B 1 233 ? -1.755 -1.599 16.470 1.00 42.94 231 GLN B N 1
ATOM 3618 C CA . GLN B 1 233 ? -2.093 -2.335 17.677 1.00 43.43 231 GLN B CA 1
ATOM 3619 C C . GLN B 1 233 ? -1.413 -1.759 18.914 1.00 42.67 231 GLN B C 1
ATOM 3620 O O . GLN B 1 233 ? -0.824 -2.492 19.708 1.00 41.96 231 GLN B O 1
ATOM 3626 N N . ILE B 1 234 ? -1.493 -0.442 19.069 1.00 41.31 232 ILE B N 1
ATOM 3627 C CA . ILE B 1 234 ? -0.902 0.220 20.224 1.00 39.76 232 ILE B CA 1
ATOM 3628 C C . ILE B 1 234 ? -2.014 0.626 21.187 1.00 39.14 232 ILE B C 1
ATOM 3629 O O . ILE B 1 234 ? -1.770 1.304 22.185 1.00 39.33 232 ILE B O 1
ATOM 3634 N N . ILE B 1 235 ? -3.234 0.192 20.879 1.00 37.88 233 ILE B N 1
ATOM 3635 C CA . ILE B 1 235 ? -4.400 0.494 21.702 1.00 37.30 233 ILE B CA 1
ATOM 3636 C C . ILE B 1 235 ? -5.597 -0.326 21.210 1.00 37.96 233 ILE B C 1
ATOM 3637 O O . ILE B 1 235 ? -5.624 -0.760 20.060 1.00 36.57 233 ILE B O 1
ATOM 3642 N N . LYS B 1 236 ? -6.577 -0.546 22.083 1.00 39.65 234 LYS B N 1
ATOM 3643 C CA . LYS B 1 236 ? -7.766 -1.315 21.720 1.00 41.00 234 LYS B CA 1
ATOM 3644 C C . LYS B 1 236 ? -8.951 -0.404 21.415 1.00 41.54 234 LYS B C 1
ATOM 3645 O O . LYS B 1 236 ? -9.035 0.711 21.932 1.00 41.46 234 LYS B O 1
ATOM 3651 N N . GLU B 1 237 ? -9.864 -0.888 20.576 1.00 40.32 235 GLU B N 1
ATOM 3652 C CA . GLU B 1 237 ? -11.041 -0.118 20.180 1.00 41.23 235 GLU B CA 1
ATOM 3653 C C . GLU B 1 237 ? -11.832 0.365 21.394 1.00 40.53 235 GLU B C 1
ATOM 3654 O O . GLU B 1 237 ? -12.433 1.438 21.364 1.00 39.75 235 GLU B O 1
ATOM 3660 N N . GLU B 1 238 ? -11.819 -0.426 22.463 1.00 40.32 236 GLU B N 1
ATOM 3661 C CA . GLU B 1 238 ? -12.542 -0.074 23.682 1.00 40.61 236 GLU B CA 1
ATOM 3662 C C . GLU B 1 238 ? -11.923 1.112 24.415 1.00 38.98 236 GLU B C 1
ATOM 3663 O O . GLU B 1 238 ? -12.574 2.138 24.610 1.00 38.70 236 GLU B O 1
ATOM 3669 N N . GLU B 1 239 ? -10.671 0.962 24.836 1.00 37.43 237 GLU B N 1
ATOM 3670 C CA . GLU B 1 239 ? -9.988 2.030 25.552 1.00 36.32 237 GLU B CA 1
ATOM 3671 C C . GLU B 1 239 ? -9.894 3.287 24.699 1.00 33.87 237 GLU B C 1
ATOM 3672 O O . GLU B 1 239 ? -9.872 4.398 25.224 1.00 32.72 237 GLU B O 1
ATOM 3678 N N . TRP B 1 240 ? -9.850 3.118 23.381 1.00 32.30 238 TRP B N 1
ATOM 3679 C CA . TRP B 1 240 ? -9.790 4.273 22.495 1.00 29.79 238 TRP B CA 1
ATOM 3680 C C . TRP B 1 240 ? -11.075 5.072 22.644 1.00 30.27 238 TRP B C 1
ATOM 3681 O O . TRP B 1 240 ? -11.050 6.298 22.765 1.00 28.94 238 TRP B O 1
ATOM 3692 N N . GLU B 1 241 ? -12.204 4.373 22.621 1.00 29.33 239 GLU B N 1
ATOM 3693 C CA . GLU B 1 241 ? -13.502 5.033 22.768 1.00 29.56 239 GLU B CA 1
ATOM 3694 C C . GLU B 1 241 ? -13.611 5.712 24.134 1.00 27.94 239 GLU B C 1
ATOM 3695 O O . GLU B 1 241 ? -14.117 6.822 24.245 1.00 27.91 239 GLU B O 1
ATOM 3701 N N . LYS B 1 242 ? -13.145 5.023 25.170 1.00 26.75 240 LYS B N 1
ATOM 3702 C CA . LYS B 1 242 ? -13.174 5.577 26.516 1.00 25.92 240 LYS B CA 1
ATOM 3703 C C . LYS B 1 242 ? -12.282 6.809 26.550 1.00 24.52 240 LYS B C 1
ATOM 3704 O O . LYS B 1 242 ? -12.598 7.796 27.210 1.00 25.24 240 LYS B O 1
ATOM 3710 N N . GLY B 1 243 ? -11.156 6.738 25.847 1.00 22.04 241 GLY B N 1
ATOM 3711 C CA . GLY B 1 243 ? -10.236 7.859 25.807 1.00 20.88 241 GLY B CA 1
ATOM 3712 C C . GLY B 1 243 ? -10.854 9.100 25.187 1.00 21.52 241 GLY B C 1
ATOM 3713 O O . GLY B 1 243 ? -10.616 10.216 25.650 1.00 19.08 241 GLY B O 1
ATOM 3714 N N . ILE B 1 244 ? -11.647 8.914 24.134 1.00 19.76 242 ILE B N 1
ATOM 3715 C CA . ILE B 1 244 ? -12.297 10.033 23.465 1.00 21.37 242 ILE B CA 1
ATOM 3716 C C . ILE B 1 244 ? -13.324 10.652 24.408 1.00 21.78 242 ILE B C 1
ATOM 3717 O O . ILE B 1 244 ? -13.455 11.872 24.493 1.00 22.12 242 ILE B O 1
ATOM 3722 N N . GLU B 1 245 ? -14.050 9.800 25.120 1.00 22.58 243 GLU B N 1
ATOM 3723 C CA . GLU B 1 245 ? -15.052 10.270 26.064 1.00 23.11 243 GLU B CA 1
ATOM 3724 C C . GLU B 1 245 ? -14.387 11.071 27.180 1.00 21.89 243 GLU B C 1
ATOM 3725 O O . GLU B 1 245 ? -14.938 12.067 27.651 1.00 19.61 243 GLU B O 1
ATOM 3731 N N . GLU B 1 246 ? -13.201 10.640 27.604 1.00 19.92 244 GLU B N 1
ATOM 3732 C CA . GLU B 1 246 ? -12.499 11.352 28.671 1.00 19.40 244 GLU B CA 1
ATOM 3733 C C . GLU B 1 246 ? -11.967 12.692 28.173 1.00 16.88 244 GLU B C 1
ATOM 3734 O O . GLU B 1 246 ? -11.876 13.644 28.940 1.00 16.38 244 GLU B O 1
ATOM 3740 N N . LEU B 1 247 ? -11.610 12.766 26.893 1.00 17.08 245 LEU B N 1
ATOM 3741 C CA . LEU B 1 247 ? -11.116 14.020 26.330 1.00 17.00 245 LEU B CA 1
ATOM 3742 C C . LEU B 1 247 ? -12.257 15.033 26.328 1.00 18.14 245 LEU B C 1
ATOM 3743 O O . LEU B 1 247 ? -12.048 16.218 26.591 1.00 13.69 245 LEU B O 1
ATOM 3748 N N . HIS B 1 248 ? -13.465 14.551 26.036 1.00 18.09 246 HIS B N 1
ATOM 3749 C CA . HIS B 1 248 ? -14.652 15.401 26.011 1.00 18.11 246 HIS B CA 1
ATOM 3750 C C . HIS B 1 248 ? -14.923 16.029 27.374 1.00 18.48 246 HIS B C 1
ATOM 3751 O O . HIS B 1 248 ? -15.440 17.144 27.467 1.00 15.17 246 HIS B O 1
ATOM 3758 N N . LYS B 1 249 ? -14.584 15.302 28.434 1.00 17.50 247 LYS B N 1
ATOM 3759 C CA . LYS B 1 249 ? -14.814 15.795 29.782 1.00 17.88 247 LYS B CA 1
ATOM 3760 C C . LYS B 1 249 ? -13.993 17.054 30.079 1.00 15.97 247 LYS B C 1
ATOM 3761 O O . LYS B 1 249 ? -14.381 17.866 30.913 1.00 15.86 247 LYS B O 1
ATOM 3767 N N . THR B 1 250 ? -12.864 17.223 29.396 1.00 14.66 248 THR B N 1
ATOM 3768 C CA . THR B 1 250 ? -12.031 18.403 29.620 1.00 12.78 248 THR B CA 1
ATOM 3769 C C . THR B 1 250 ? -12.685 19.649 29.026 1.00 13.20 248 THR B C 1
ATOM 3770 O O . THR B 1 250 ? -12.266 20.774 29.308 1.00 12.97 248 THR B O 1
ATOM 3774 N N . ALA B 1 251 ? -13.705 19.441 28.196 1.00 12.85 249 ALA B N 1
ATOM 3775 C CA . ALA B 1 251 ? -14.425 20.540 27.559 1.00 14.36 249 ALA B CA 1
ATOM 3776 C C . ALA B 1 251 ? -15.763 20.805 28.257 1.00 16.35 249 ALA B C 1
ATOM 3777 O O . ALA B 1 251 ? -16.627 21.508 27.729 1.00 14.80 249 ALA B O 1
ATOM 3779 N N . GLU B 1 252 ? -15.929 20.242 29.449 1.00 15.34 250 GLU B N 1
ATOM 3780 C CA . GLU B 1 252 ? -17.170 20.408 30.192 1.00 17.38 250 GLU B CA 1
ATOM 3781 C C . GLU B 1 252 ? -16.928 21.107 31.524 1.00 17.31 250 GLU B C 1
ATOM 3782 O O . GLU B 1 252 ? -15.793 21.466 31.842 1.00 15.20 250 GLU B O 1
ATOM 3788 N N . HIS B 1 253 ? -17.990 21.313 32.299 1.00 15.81 251 HIS B N 1
ATOM 3789 C CA . HIS B 1 253 ? -17.846 21.989 33.582 1.00 16.03 251 HIS B CA 1
ATOM 3790 C C . HIS B 1 253 ? -16.779 21.307 34.440 1.00 15.47 251 HIS B C 1
ATOM 3791 O O . HIS B 1 253 ? -16.792 20.085 34.618 1.00 14.46 251 HIS B O 1
ATOM 3798 N N . GLY B 1 254 ? -15.853 22.108 34.959 1.00 14.01 252 GLY B N 1
ATOM 3799 C CA . GLY B 1 254 ? -14.788 21.578 35.789 1.00 14.85 252 GLY B CA 1
ATOM 3800 C C . GLY B 1 254 ? -13.506 21.268 35.032 1.00 14.60 252 GLY B C 1
ATOM 3801 O O . GLY B 1 254 ? -12.442 21.121 35.639 1.00 15.75 252 GLY B O 1
ATOM 3802 N N . GLY B 1 255 ? -13.599 21.179 33.708 1.00 14.17 253 GLY B N 1
ATOM 3803 C CA . GLY B 1 255 ? -12.430 20.857 32.910 1.00 12.81 253 GLY B CA 1
ATOM 3804 C C . GLY B 1 255 ? -11.531 22.006 32.485 1.00 13.93 253 GLY B C 1
ATOM 3805 O O . GLY B 1 255 ? -11.959 23.151 32.341 1.00 12.25 253 GLY B O 1
ATOM 3806 N N . THR B 1 256 ? -10.256 21.691 32.302 1.00 12.29 254 THR B N 1
ATOM 3807 C CA . THR B 1 256 ? -9.286 22.677 31.851 1.00 12.69 254 THR B CA 1
ATOM 3808 C C . THR B 1 256 ? -8.394 21.967 30.849 1.00 11.49 254 THR B C 1
ATOM 3809 O O . THR B 1 256 ? -8.301 20.735 30.857 1.00 10.75 254 THR B O 1
ATOM 3813 N N . PHE B 1 257 ? -7.745 22.736 29.984 1.00 10.99 255 PHE B N 1
ATOM 3814 C CA . PHE B 1 257 ? -6.905 22.156 28.938 1.00 11.21 255 PHE B CA 1
ATOM 3815 C C . PHE B 1 257 ? -5.734 23.092 28.643 1.00 10.33 255 PHE B C 1
ATOM 3816 O O . PHE B 1 257 ? -5.889 24.317 28.670 1.00 11.45 255 PHE B O 1
ATOM 3824 N N . CYS B 1 258 ? -4.576 22.514 28.348 0.50 6.14 256 CYS B N 1
ATOM 3825 C CA . CYS B 1 258 ? -3.391 23.302 28.045 0.50 6.96 256 CYS B CA 1
ATOM 3826 C C . CYS B 1 258 ? -2.624 22.718 26.874 0.50 5.89 256 CYS B C 1
ATOM 3827 O O . CYS B 1 258 ? -2.476 21.504 26.760 0.50 2.81 256 CYS B O 1
ATOM 3830 N N . TYR B 1 259 ? -2.135 23.597 26.008 1.00 10.65 257 TYR B N 1
ATOM 3831 C CA . TYR B 1 259 ? -1.347 23.192 24.848 1.00 11.51 257 TYR B CA 1
ATOM 3832 C C . TYR B 1 259 ? -0.422 24.351 24.515 1.00 13.41 257 TYR B C 1
ATOM 3833 O O . TYR B 1 259 ? -0.849 25.499 24.498 1.00 15.59 257 TYR B O 1
ATOM 3842 N N . THR B 1 260 ? 0.844 24.060 24.248 1.00 13.70 258 THR B N 1
ATOM 3843 C CA . THR B 1 260 ? 1.780 25.137 23.940 1.00 13.35 258 THR B CA 1
ATOM 3844 C C . THR B 1 260 ? 2.436 25.021 22.571 1.00 13.90 258 THR B C 1
ATOM 3845 O O . THR B 1 260 ? 2.814 23.928 22.147 1.00 13.64 258 THR B O 1
ATOM 3849 N N . PHE B 1 261 ? 2.550 26.161 21.890 1.00 12.73 259 PHE B N 1
ATOM 3850 C CA . PHE B 1 261 ? 3.192 26.251 20.579 1.00 10.92 259 PHE B CA 1
ATOM 3851 C C . PHE B 1 261 ? 4.453 27.061 20.839 1.00 12.20 259 PHE B C 1
ATOM 3852 O O . PHE B 1 261 ? 4.538 27.780 21.824 1.00 12.58 259 PHE B O 1
ATOM 3860 N N . PHE B 1 262 ? 5.430 26.951 19.952 1.00 12.88 260 PHE B N 1
ATOM 3861 C CA . PHE B 1 262 ? 6.660 27.704 20.097 1.00 11.91 260 PHE B CA 1
ATOM 3862 C C . PHE B 1 262 ? 6.866 28.505 18.836 1.00 12.89 260 PHE B C 1
ATOM 3863 O O . PHE B 1 262 ? 6.682 27.995 17.733 1.00 13.56 260 PHE B O 1
ATOM 3871 N N . LYS B 1 263 ? 7.227 29.770 19.009 1.00 12.54 261 LYS B N 1
ATOM 3872 C CA . LYS B 1 263 ? 7.468 30.653 17.884 1.00 14.10 261 LYS B CA 1
ATOM 3873 C C . LYS B 1 263 ? 8.874 31.220 18.021 1.00 14.24 261 LYS B C 1
ATOM 3874 O O . LYS B 1 263 ? 9.225 31.776 19.062 1.00 15.45 261 LYS B O 1
ATOM 3880 N N . GLY B 1 264 ? 9.676 31.069 16.973 1.00 13.40 262 GLY B N 1
ATOM 3881 C CA . GLY B 1 264 ? 11.034 31.574 17.013 1.00 14.45 262 GLY B CA 1
ATOM 3882 C C . GLY B 1 264 ? 11.345 32.492 15.848 1.00 15.72 262 GLY B C 1
ATOM 3883 O O . GLY B 1 264 ? 10.690 32.442 14.805 1.00 14.04 262 GLY B O 1
ATOM 3884 N N . TRP B 1 265 ? 12.340 33.347 16.043 1.00 16.07 263 TRP B N 1
ATOM 3885 C CA . TRP B 1 265 ? 12.775 34.285 15.018 1.00 14.38 263 TRP B CA 1
ATOM 3886 C C . TRP B 1 265 ? 14.279 34.164 14.910 1.00 15.55 263 TRP B C 1
ATOM 3887 O O . TRP B 1 265 ? 14.970 33.968 15.913 1.00 14.39 263 TRP B O 1
ATOM 3898 N N . GLY B 1 266 ? 14.779 34.273 13.685 1.00 15.92 264 GLY B N 1
ATOM 3899 C CA . GLY B 1 266 ? 16.204 34.190 13.449 1.00 15.66 264 GLY B CA 1
ATOM 3900 C C . GLY B 1 266 ? 16.543 35.135 12.317 1.00 16.34 264 GLY B C 1
ATOM 3901 O O . GLY B 1 266 ? 15.694 35.438 11.480 1.00 15.18 264 GLY B O 1
ATOM 3902 N N . THR B 1 267 ? 17.782 35.606 12.296 1.00 17.48 265 THR B N 1
ATOM 3903 C CA . THR B 1 267 ? 18.238 36.528 11.267 1.00 17.22 265 THR B CA 1
ATOM 3904 C C . THR B 1 267 ? 19.462 35.944 10.584 1.00 17.94 265 THR B C 1
ATOM 3905 O O . THR B 1 267 ? 20.375 35.460 11.255 1.00 18.61 265 THR B O 1
ATOM 3909 N N . LYS B 1 268 ? 19.488 35.984 9.256 1.00 17.04 266 LYS B N 1
ATOM 3910 C CA . LYS B 1 268 ? 20.636 35.467 8.531 1.00 18.19 266 LYS B CA 1
ATOM 3911 C C . LYS B 1 268 ? 21.781 36.469 8.677 1.00 20.61 266 LYS B C 1
ATOM 3912 O O . LYS B 1 268 ? 21.616 37.655 8.395 1.00 20.38 266 LYS B O 1
ATOM 3918 N N . GLU B 1 269 ? 22.937 35.987 9.123 1.00 22.97 267 GLU B N 1
ATOM 3919 C CA . GLU B 1 269 ? 24.101 36.840 9.326 1.00 26.93 267 GLU B CA 1
ATOM 3920 C C . GLU B 1 269 ? 24.751 37.232 8.004 1.00 29.37 267 GLU B C 1
ATOM 3921 O O . GLU B 1 269 ? 24.726 36.482 7.035 1.00 29.56 267 GLU B O 1
ATOM 3923 N N . GLY B 1 270 ? 25.326 38.429 7.973 1.00 32.89 268 GLY B N 1
ATOM 3924 C CA . GLY B 1 270 ? 26.016 38.920 6.786 1.00 37.82 268 GLY B CA 1
ATOM 3925 C C . GLY B 1 270 ? 27.350 39.509 7.224 1.00 40.43 268 GLY B C 1
ATOM 3926 O O . GLY B 1 270 ? 28.342 38.754 7.160 1.00 40.95 268 GLY B O 1
#

Nearest PDB structures (foldseek):
  3mgg-assembly1_A  TM=1.004E+00  e=1.828E-54  Methanosarcina mazei
  4kri-assembly2_B  TM=6.694E-01  e=6.630E-16  Haemonchus contortus
  4ine-assembly1_B  TM=6.477E-01  e=3.505E-16  Caenorhabditis elegans
  4ine-assembly1_A  TM=6.392E-01  e=1.337E-15  Caenorhabditis elegans
  4krh-assembly2_B  TM=6.631E-01  e=7.963E-15  Haemonchus contortus

B-factor: mean 22.59, std 8.87, range [2.81, 58.93]

Foldseek 3Di:
DCVLCQPPVPVADDAAFEEEEEACQQQPVVQSNCVSHVRYQYEYEHQDPVSLVNNVVVCVVVVRDRYHYDYADLLDGPAQFQAGQEYEYEAPQQQALCSLSSLLSVNRNHHAFHKYKYKAWALVFKQKPPGDPLLVLLSVLVQVVSVCRGGNHCQVVPQVSLVSSPFPPKDKDKTDKDAQVCLVCLCVPQVVPVLVSVVCPVVSVCPSDDPVSNVVNSVVSNVLSDHPMMIDTMMMMMMTGD/DLLLLVLCLVFPPLPVEDDAAFEEEELACFLNSVVQSNCVNYVRYQYEYEHQDPVSQVNNVVVCVVSVGDRYHYDYDDLLADPAAFQQGQEYEYEQPQQQAQCSLSSLLSVLRNHHAQHKYKHKAWALVFKQKPPRDPLLVLLSVLVQVVSVCRGGNHCQVCPQVSLVSSQFPPKDKDKTDKDAQVCLSCLCSPQVVPVLVSVVCVVVPVVPSDDPVSNVVNSVVSNVLSDHPMMIDTMMMMMMTGHHD

Sequence (491 aa):
ETLEKLLHHDTVYPPGAKVLEAGCGIGAQTVILAKNNPDAEITSIDISPESLEKARENTEKNGIKNVKFLQANIFSLPFEDSSFDHIFVCFVLEHLQSPEEALKSLKKVLKPGGTITVIEGDHGSCYFHPEGKKAIEAWNCLIRVQAYKGNSLVGRQIYPLLQESGFEKIRVEPRVYIDSSKPELVDGFILKTIIPVEGVKEQSLKQIIKEEEWEKGIEELHKTAEHGGTFCYTFFKGWGTKLSEQAETLEKLLHHDTVYPPGAKVLEAGCGIGAQTVILAKNNPDAEITSIDISPESLEKARENTEKNGIKNVKFLQANIFSLPFEDSSFDHIFVCFVLEHLQSPEEALKSLKKVLKPGGTITVIEGDHGSCYFHPEGKKAIEAWNCLIRVQAYKGNSLVGRQIYPLLQESGFEKIRVEPRVYIDSSKPELVDGFILKTIIPVEGVKEQSLKQIIKEEEWEKGIEELHKTAEHGGTFCYTFFKGWGTKEG

InterPro domains:
  IPR025714 Methyltransferase domain [PF13847] (36-143)
  IPR029063 S-adenosyl-L-methionine-dependent methyltransferase superfamily [G3DSA:3.40.50.150] (10-149)
  IPR029063 S-adenosyl-L-methionine-dependent methyltransferase superfamily [SSF53335] (13-263)

CATH classification: 3.40.50.150 (+1 more: 6.10.140.1580)

Secondary structure (DSSP, 8-state):
-HHHHHHHTT--PPTT-EEEETT-TTSHHHHHHHHH-TTSEEEEEES-HHHHHHHHHHHHHTT--SEEEEE--GGG--SPTT-EEEEEEES-GGG-S-HHHHHHHHHHHEEEEEEEEEEEE-GGG-EEES--HHHHHHHHHHHHHHH----TTGGGGHHHHHHHTT-EEEEEEE--EE-TT-HHHIIIIIIIII---GGGHHHHH---S-HHHHHHHHHHHHHTTSTT-EEE--EEEEEEE-/-HHHHHHTIIIIITT--PPTT-EEEES--TTSHHHHHHHHH-TTSEEEEEES-HHHHHHHHHHHHHTT--SEEEEE-BTTB--SPTT-EEEEEEES-GGG-S-HHHHHHHHHHHEEEEEEEEEEEE-GGG-EEES--HHHHHHHHHHHHHHH----TTGGGGHHHHHHHTT-EEEEEEE--EE-TT-HHHIIIIIIIII---GGGHHHHH---S-HHHHHHHHHHHHHTTSTT-EEE--EEEEEEE---